Protein AF-A0A965C3G2-F1 (afdb_monomer_lite)

Secondary structure (DSSP, 8-state):
-PPPPPSEEEEEEETTEEEEEEES-HHHHHTT-EE-PEEEE-SSSPEEEEE-SSEEEEEEEE-TTT--EEEEEEESSS-EEB-S-EE-SSEEEEPBSSBEEEEESSTTEEEEE-SSEEEEEESSSPPP---SPTT-S-GGGGGTS--SS------HHHHHHHHHHHHHHHHHS-GGGHHHHHHHHHHHHHHTT-HHHHHHHHHHHHHH-GGGGG-HHHHHHHHHHHHHTT-HHHHGGGG-TTS---HHHHHHHHHHHHHTT-HHHHHHHHHHTHHHHHHS-HHHHHHHHHHHHHHHHHTT-HHHHHHHHHTSTT-GGGHHHHHHHHHHTT-HHHHHHHHHHHHTSS-HHHHHHHHHHHHHHHHHTTSS-HHHHHHHHHHHTT-

pLDDT: mean 88.87, std 9.99, range [39.78, 98.69]

Sequence (383 aa):
MRLAQPATLRPRRNGNTWVLEAFRDAVEANRSLTAIVPEVDQGPPARLVLRTARPGRSVSVLDPETGSPLLVGTLREPGHAVAIARRQPEFQLLPAMLGVAVLPRGDNMQLRALNDRFVLQAARLDSLRLGEDAGREPLAEAATLSRIMELPTASVAALQERLRAANANIAAAGPLGRTVHRRQAAEALLALGMPQEAQAMANTALQEDPQASADMRLLMVQAAAALLSGRQAEARQMENPQIPETDETTLWRGFLAAARGDHAVAGPAIASALPLLISYPRPLARRLAPIAMESLASAGELGAAARLGEADPDNPVLHLARGMVAEADGRVEEALIAYERAKHGRDRLRRARAIRRSVELRLATGRLDTAGAISELQAALFA

Foldseek 3Di:
DDDPAAPDWAWADDPPDTDIHGHNDVLVVQVQAAEQDWDWDVPQQIKTKGFDAAKDFWDWDADPVPRATKTWTAHPGTHYWHQAWDDWPQWIWHGGSGGTIIGGPDPQWDWGDDNGIIIIAGNPSHHDRGDDAQQPPPLVCLVVFDDLEDFAQDDLVVLVVQLVVLVVVLVVDDQQRNLVSLLSNLSSCLLLLNLVVSLVSLVVSVVSHVCSVVSLSSLCSNLLSCLLVLNLVSVCSLVPPSNDDTLHSLQSVLSSCLSSVNLSNNQSSCSNSVSNLLRGHPSNSLSCLLSRLQSNLVNVVLVNSVVSCVSCVPDLSCLLSQLSSCVSVVVLVSNLVSLVSQCPDPDLVSNLSSQLVNLVSCCVVVVADPVRSVVSNVVSVVD

Structure (mmCIF, N/CA/C/O backbone):
data_AF-A0A965C3G2-F1
#
_entry.id   AF-A0A965C3G2-F1
#
loop_
_atom_site.group_PDB
_atom_site.id
_atom_site.type_symbol
_atom_site.label_atom_id
_atom_site.label_alt_id
_atom_site.label_comp_id
_atom_site.label_asym_id
_atom_site.label_entity_id
_atom_site.label_seq_id
_atom_site.pdbx_PDB_ins_code
_atom_site.Cartn_x
_atom_site.Cartn_y
_atom_site.Cartn_z
_atom_site.occupancy
_atom_site.B_iso_or_equiv
_atom_site.auth_seq_id
_atom_site.auth_comp_id
_atom_site.auth_asym_id
_atom_site.auth_atom_id
_atom_site.pdbx_PDB_model_num
ATOM 1 N N . MET A 1 1 ? -20.723 -23.730 -21.633 1.00 39.78 1 MET A N 1
ATOM 2 C CA . MET A 1 1 ? -20.603 -22.335 -21.159 1.00 39.78 1 MET A CA 1
ATOM 3 C C . MET A 1 1 ? -19.856 -22.357 -19.827 1.00 39.78 1 MET A C 1
ATOM 5 O O . MET A 1 1 ? -20.442 -22.744 -18.828 1.00 39.78 1 MET A O 1
ATOM 9 N N . ARG A 1 2 ? -18.541 -22.081 -19.811 1.00 42.28 2 ARG A N 1
ATOM 10 C CA . ARG A 1 2 ? -17.789 -21.949 -18.549 1.00 42.28 2 ARG A CA 1
ATOM 11 C C . ARG A 1 2 ? -18.213 -20.630 -17.907 1.00 42.28 2 ARG A C 1
ATOM 13 O O . ARG A 1 2 ? -18.046 -19.583 -18.525 1.00 42.28 2 ARG A O 1
ATOM 20 N N . LEU A 1 3 ? -18.801 -20.687 -16.715 1.00 47.81 3 LEU A N 1
ATOM 21 C CA . LEU A 1 3 ? -19.012 -19.489 -15.908 1.00 47.81 3 LEU A CA 1
ATOM 22 C C . LEU A 1 3 ? -17.634 -18.891 -15.595 1.00 47.81 3 LEU A C 1
ATOM 24 O O . LEU A 1 3 ? -16.711 -19.628 -15.246 1.00 47.81 3 LEU A O 1
ATOM 28 N N . ALA A 1 4 ? -17.481 -17.580 -15.781 1.00 62.62 4 ALA A N 1
ATOM 29 C CA . ALA A 1 4 ? -16.262 -16.881 -15.386 1.00 62.62 4 ALA A CA 1
ATOM 30 C C . ALA A 1 4 ? -16.026 -17.093 -13.884 1.00 62.62 4 ALA A C 1
ATOM 32 O O . ALA A 1 4 ? -16.981 -17.048 -13.104 1.00 62.62 4 ALA A O 1
ATOM 33 N N . GLN A 1 5 ? -14.775 -17.343 -13.488 1.00 66.75 5 GLN A N 1
ATOM 34 C CA . GLN A 1 5 ? -14.442 -17.487 -12.074 1.00 66.75 5 GLN A CA 1
ATOM 35 C C . GLN A 1 5 ? -14.7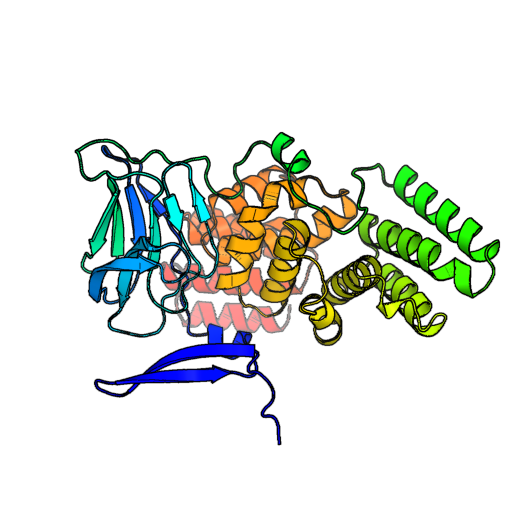72 -16.180 -11.333 1.00 66.75 5 GLN A C 1
ATOM 37 O O . GLN A 1 5 ? -14.498 -15.099 -11.864 1.00 66.75 5 GLN A O 1
ATOM 42 N N . PRO A 1 6 ? -15.398 -16.252 -10.147 1.00 66.38 6 PRO A N 1
ATOM 43 C CA . PRO A 1 6 ? -15.643 -15.063 -9.348 1.00 66.38 6 PRO A CA 1
ATOM 44 C C . PRO A 1 6 ? -14.322 -14.474 -8.850 1.00 66.38 6 PRO A C 1
ATOM 46 O O . PRO A 1 6 ? -13.372 -15.209 -8.595 1.00 66.38 6 PRO A O 1
ATOM 49 N N . ALA A 1 7 ? -14.278 -13.153 -8.683 1.00 67.88 7 ALA A N 1
ATOM 50 C CA . ALA A 1 7 ? -13.118 -12.478 -8.106 1.00 67.88 7 ALA A CA 1
ATOM 51 C C . ALA A 1 7 ? -12.957 -12.820 -6.619 1.00 67.88 7 ALA A C 1
ATOM 53 O O . ALA A 1 7 ? -11.841 -12.891 -6.115 1.00 67.88 7 ALA A O 1
ATOM 54 N N . THR A 1 8 ? -14.068 -13.034 -5.906 1.00 75.81 8 THR A N 1
ATOM 55 C CA . THR A 1 8 ? -14.052 -13.526 -4.525 1.00 75.81 8 THR A CA 1
ATOM 56 C C . THR A 1 8 ? -15.381 -14.184 -4.148 1.00 75.81 8 THR A C 1
ATOM 58 O O . THR A 1 8 ? -16.399 -14.005 -4.820 1.00 75.81 8 THR A O 1
ATOM 61 N N . LEU A 1 9 ? -15.374 -14.955 -3.065 1.00 83.94 9 LEU A N 1
ATOM 62 C CA . LEU A 1 9 ? -16.564 -15.536 -2.450 1.00 83.94 9 LEU A CA 1
ATOM 63 C C . LEU A 1 9 ? -16.802 -14.854 -1.095 1.00 83.94 9 LEU A C 1
ATOM 65 O O . LEU A 1 9 ? -15.850 -14.459 -0.421 1.00 83.94 9 LEU A O 1
ATOM 69 N N . ARG A 1 10 ? -18.054 -14.729 -0.652 1.00 85.50 10 ARG A N 1
ATOM 70 C CA . ARG A 1 10 ? -18.371 -14.224 0.688 1.00 85.50 10 ARG A CA 1
ATOM 71 C C . ARG A 1 10 ? -19.492 -15.008 1.357 1.00 85.50 10 ARG A C 1
ATOM 73 O O . ARG A 1 10 ? -20.512 -15.276 0.728 1.00 85.50 10 ARG A O 1
ATOM 80 N N . PRO A 1 11 ? -19.327 -15.377 2.637 1.00 88.19 11 PRO A N 1
ATOM 81 C CA . PRO A 1 11 ? -20.397 -15.999 3.387 1.00 88.19 11 PRO A CA 1
ATOM 82 C C . PRO A 1 11 ? -21.434 -14.950 3.781 1.00 88.19 11 PRO A C 1
ATOM 84 O O . PRO A 1 11 ? -21.109 -13.916 4.361 1.00 88.19 11 PRO A O 1
ATOM 87 N N . ARG A 1 12 ? -22.699 -15.259 3.514 1.00 88.62 12 ARG A N 1
ATOM 88 C CA . ARG A 1 12 ? -23.870 -14.514 3.966 1.00 88.62 12 ARG A CA 1
ATOM 89 C C . ARG A 1 12 ? -24.763 -15.442 4.773 1.00 88.62 12 ARG A C 1
ATOM 91 O O . ARG A 1 12 ? -24.937 -16.613 4.432 1.00 88.62 12 ARG A O 1
ATOM 98 N N . ARG A 1 13 ? -25.373 -14.911 5.828 1.00 87.06 13 ARG A N 1
ATOM 99 C CA . ARG A 1 13 ? -26.363 -15.649 6.608 1.00 87.06 13 ARG A CA 1
ATOM 100 C C . ARG A 1 13 ? -27.757 -15.486 5.995 1.00 87.06 13 ARG A C 1
ATOM 102 O O . ARG A 1 13 ? -28.181 -14.376 5.678 1.00 87.06 13 ARG A O 1
ATOM 109 N N . ASN A 1 14 ? -28.461 -16.599 5.810 1.00 88.62 14 ASN A N 1
ATOM 110 C CA . ASN A 1 14 ? -29.851 -16.649 5.363 1.00 88.62 14 ASN A CA 1
ATOM 111 C C . ASN A 1 14 ? -30.661 -17.495 6.358 1.00 88.62 14 ASN A C 1
ATOM 113 O O . ASN A 1 14 ? -30.706 -18.726 6.266 1.00 88.62 14 ASN A O 1
ATOM 117 N N . GLY A 1 15 ? -31.219 -16.838 7.379 1.00 87.31 15 GLY A N 1
ATOM 118 C CA . GLY A 1 15 ? -31.837 -17.513 8.522 1.00 87.31 15 GLY A CA 1
ATOM 119 C C . GLY A 1 15 ? -30.831 -18.401 9.268 1.00 87.31 15 GLY A C 1
ATOM 120 O O . GLY A 1 15 ? -29.839 -17.916 9.823 1.00 87.31 15 GLY A O 1
ATOM 121 N N . ASN A 1 16 ? -31.069 -19.715 9.254 1.00 86.12 16 ASN A N 1
ATOM 122 C CA . ASN A 1 16 ? -30.182 -20.718 9.857 1.00 86.12 16 ASN A CA 1
ATOM 123 C C . ASN A 1 16 ? -29.182 -21.347 8.876 1.00 86.12 16 ASN A C 1
ATOM 125 O O . ASN A 1 16 ? -28.449 -22.254 9.259 1.00 86.12 16 ASN A O 1
ATOM 129 N N . THR A 1 17 ? -29.134 -20.873 7.631 1.00 89.88 17 THR A N 1
ATOM 130 C CA . THR A 1 17 ? -28.213 -21.386 6.610 1.00 89.88 17 THR A CA 1
ATOM 131 C C . THR A 1 17 ? -27.125 -20.372 6.282 1.00 89.88 17 THR A C 1
ATOM 133 O O . THR A 1 17 ? -27.341 -19.158 6.351 1.00 89.88 17 THR A O 1
ATOM 136 N N . TRP A 1 18 ? -25.948 -20.881 5.923 1.00 88.62 18 TRP A N 1
ATOM 137 C CA . TRP A 1 18 ? -24.875 -20.095 5.327 1.00 88.62 18 TRP A CA 1
ATOM 138 C C . TRP A 1 18 ? -24.926 -20.255 3.813 1.00 88.62 18 TRP A C 1
ATOM 140 O O . TRP A 1 18 ? -25.031 -21.370 3.307 1.00 88.62 18 TRP A O 1
ATOM 150 N N . VAL A 1 19 ? -24.848 -19.138 3.101 1.00 89.94 19 VAL A N 1
ATOM 151 C CA . VAL A 1 19 ? -24.773 -19.090 1.641 1.00 89.94 19 VAL A CA 1
ATOM 152 C C . VAL A 1 19 ? -23.426 -18.490 1.270 1.00 89.94 19 VAL A C 1
ATOM 154 O O . VAL A 1 19 ? -23.065 -17.438 1.790 1.00 89.94 19 VAL A O 1
ATOM 157 N N . LEU A 1 20 ? -22.681 -19.152 0.386 1.00 88.62 20 LEU A N 1
ATOM 158 C CA . LEU A 1 20 ? -21.492 -18.570 -0.230 1.00 88.62 20 LEU A CA 1
ATOM 159 C C . LEU A 1 20 ? -21.921 -17.822 -1.488 1.00 88.62 20 LEU A C 1
ATOM 161 O O . LEU A 1 20 ? -22.381 -18.423 -2.456 1.00 88.62 20 LEU A O 1
ATOM 165 N N . GLU A 1 21 ? -21.799 -16.506 -1.445 1.00 87.44 21 GLU A N 1
ATOM 166 C CA . GLU A 1 21 ? -22.134 -15.616 -2.543 1.00 87.44 21 GLU A CA 1
ATOM 167 C C . GLU A 1 21 ? -20.879 -15.277 -3.345 1.00 87.44 21 GLU A C 1
ATOM 169 O O . GLU A 1 21 ? -19.809 -15.039 -2.786 1.00 87.44 21 GLU A O 1
ATOM 174 N N . ALA A 1 22 ? -21.003 -15.296 -4.666 1.00 86.00 22 ALA A N 1
ATOM 175 C CA . ALA A 1 22 ? -19.893 -15.103 -5.580 1.00 86.00 22 ALA A CA 1
ATOM 176 C C . ALA A 1 22 ? -19.898 -13.676 -6.128 1.00 86.00 22 ALA A C 1
ATOM 178 O O . ALA A 1 22 ? -20.850 -13.263 -6.787 1.00 86.00 22 ALA A O 1
ATOM 179 N N . PHE A 1 23 ? -18.814 -12.942 -5.893 1.00 79.88 23 PHE A N 1
ATOM 180 C CA . PHE A 1 23 ? -18.669 -11.553 -6.307 1.00 79.88 23 PHE A CA 1
ATOM 181 C C . PHE A 1 23 ? -17.711 -11.436 -7.488 1.00 79.88 23 PHE A C 1
ATOM 183 O O . PHE A 1 23 ? -16.645 -12.056 -7.523 1.00 79.88 23 PHE A O 1
ATOM 190 N N . ARG A 1 24 ? -18.086 -10.607 -8.467 1.00 75.75 24 ARG A N 1
ATOM 191 C CA . ARG A 1 24 ? -17.208 -10.237 -9.588 1.00 75.75 24 ARG A CA 1
ATOM 192 C C . ARG A 1 24 ? -16.242 -9.110 -9.232 1.00 75.75 24 ARG A C 1
ATOM 194 O O . ARG A 1 24 ? -15.203 -9.007 -9.871 1.00 75.75 24 ARG A O 1
ATOM 201 N N . ASP A 1 25 ? -16.583 -8.294 -8.238 1.00 72.69 25 ASP A N 1
ATOM 202 C CA . ASP A 1 25 ? -15.746 -7.214 -7.726 1.00 72.69 25 ASP A CA 1
ATOM 203 C C . ASP A 1 25 ? -15.430 -7.460 -6.244 1.00 72.69 25 ASP A C 1
ATOM 205 O O . ASP A 1 25 ? -16.323 -7.498 -5.395 1.00 72.69 25 ASP A O 1
ATOM 209 N N . ALA A 1 26 ? -14.147 -7.646 -5.935 1.00 69.12 26 ALA A N 1
ATOM 210 C CA . ALA A 1 26 ? -13.685 -7.859 -4.568 1.00 69.12 26 ALA A CA 1
ATOM 211 C C . ALA A 1 26 ? -13.887 -6.621 -3.678 1.00 69.12 26 ALA A C 1
ATOM 213 O O . ALA A 1 26 ? -14.067 -6.765 -2.474 1.00 69.12 26 ALA A O 1
ATOM 214 N N . VAL A 1 27 ? -13.913 -5.415 -4.248 1.00 68.19 27 VAL A N 1
ATOM 215 C CA . VAL A 1 27 ? -14.131 -4.174 -3.490 1.00 68.19 27 VAL A CA 1
ATOM 216 C C . VAL A 1 27 ? -15.541 -4.114 -2.946 1.00 68.19 27 VAL A C 1
ATOM 218 O O . VAL A 1 27 ? -15.755 -3.828 -1.771 1.00 68.19 27 VAL A O 1
ATOM 221 N N . GLU A 1 28 ? -16.511 -4.394 -3.811 1.00 71.94 28 GLU A N 1
ATOM 222 C CA . GLU A 1 28 ? -17.916 -4.450 -3.433 1.00 71.94 28 GLU A CA 1
ATOM 223 C C . GLU A 1 28 ? -18.138 -5.528 -2.370 1.00 71.94 28 GLU A C 1
ATOM 225 O O . GLU A 1 28 ? -18.748 -5.258 -1.337 1.00 71.94 28 GLU A O 1
ATOM 230 N N . ALA A 1 29 ? -17.535 -6.701 -2.574 1.00 71.75 29 ALA A N 1
ATOM 231 C CA . ALA A 1 29 ? -17.573 -7.809 -1.627 1.00 71.75 29 ALA A CA 1
ATOM 232 C C . ALA A 1 29 ? -16.975 -7.464 -0.251 1.00 71.75 29 ALA A C 1
ATOM 234 O O . ALA A 1 29 ? -17.408 -8.008 0.766 1.00 71.75 29 ALA A O 1
ATOM 235 N N . ASN A 1 30 ? -15.973 -6.580 -0.214 1.00 72.00 30 ASN A N 1
ATOM 236 C CA . ASN A 1 30 ? -15.224 -6.253 0.999 1.00 72.00 30 ASN A CA 1
ATOM 237 C C . ASN A 1 30 ? -15.711 -4.974 1.683 1.00 72.00 30 ASN A C 1
ATOM 239 O O . ASN A 1 30 ? -15.344 -4.721 2.826 1.00 72.00 30 ASN A O 1
ATOM 243 N N . ARG A 1 31 ? -16.591 -4.198 1.040 1.00 70.44 31 ARG A N 1
ATOM 244 C CA . ARG A 1 31 ? -17.101 -2.923 1.567 1.00 70.44 31 ARG A CA 1
ATOM 245 C C . ARG A 1 31 ? -17.808 -3.069 2.920 1.00 70.44 31 ARG A C 1
ATOM 247 O O . ARG A 1 31 ? -17.770 -2.145 3.724 1.00 70.44 31 ARG A O 1
ATOM 254 N N . SER A 1 32 ? -18.449 -4.210 3.170 1.00 69.38 32 SER A N 1
ATOM 255 C CA . SER A 1 32 ? -19.127 -4.521 4.437 1.00 69.38 32 SER A CA 1
ATOM 256 C C . SER A 1 32 ? -18.298 -5.397 5.378 1.00 69.38 32 SER A C 1
ATOM 258 O O . SER A 1 32 ? -18.839 -5.911 6.357 1.00 69.38 32 SER A O 1
ATOM 260 N N . LEU A 1 33 ? -17.022 -5.634 5.065 1.00 78.12 33 LEU A N 1
ATOM 261 C CA . LEU A 1 33 ? -16.144 -6.426 5.912 1.00 78.12 33 LEU A CA 1
ATOM 262 C C . LEU A 1 33 ? -15.350 -5.538 6.853 1.00 78.12 33 LEU A C 1
ATOM 264 O O . LEU A 1 33 ? -14.756 -4.534 6.473 1.00 78.12 33 LEU A O 1
ATOM 268 N N . THR A 1 34 ? -15.273 -5.990 8.086 1.00 82.88 34 THR A N 1
ATOM 269 C CA . THR A 1 34 ? -14.386 -5.478 9.107 1.00 82.88 34 THR A CA 1
ATOM 270 C C . THR A 1 34 ? -13.246 -6.479 9.269 1.00 82.88 34 THR A C 1
ATOM 272 O O . THR A 1 34 ? -13.464 -7.660 9.558 1.00 82.88 34 THR A O 1
ATOM 275 N N . ALA A 1 35 ? -12.015 -6.021 9.047 1.00 83.25 35 ALA A N 1
ATOM 276 C CA . ALA A 1 35 ? -10.838 -6.852 9.253 1.00 83.25 35 ALA A CA 1
ATOM 277 C C . ALA A 1 35 ? -10.709 -7.225 10.735 1.00 83.25 35 ALA A C 1
ATOM 279 O O . ALA A 1 35 ? -10.805 -6.369 11.613 1.00 83.25 35 ALA A O 1
ATOM 280 N N . ILE A 1 36 ? -10.463 -8.503 11.008 1.00 86.88 36 ILE A N 1
ATOM 281 C CA . ILE A 1 36 ? -10.005 -8.961 12.316 1.00 86.88 36 ILE A CA 1
ATOM 282 C C . ILE A 1 36 ? -8.500 -8.732 12.349 1.00 86.88 36 ILE A C 1
ATOM 284 O O . ILE A 1 36 ? -7.723 -9.511 11.792 1.00 86.88 36 ILE A O 1
ATOM 288 N N . VAL A 1 37 ? -8.108 -7.640 12.990 1.00 81.50 37 VAL A N 1
ATOM 289 C CA . VAL A 1 37 ? -6.708 -7.274 13.182 1.00 81.50 37 VAL A CA 1
ATOM 290 C C . VAL A 1 37 ? -6.247 -7.880 14.506 1.00 81.50 37 VAL A C 1
ATOM 292 O O . VAL A 1 37 ? -6.915 -7.692 15.525 1.00 81.50 37 VAL A O 1
ATOM 295 N N . PRO A 1 38 ? -5.154 -8.654 14.519 1.00 84.19 38 PRO A N 1
ATOM 296 C CA . PRO A 1 38 ? -4.617 -9.183 15.757 1.00 84.19 38 PRO A CA 1
ATOM 297 C C . PRO A 1 38 ? -3.937 -8.080 16.563 1.00 84.19 38 PRO A C 1
ATOM 299 O O . PRO A 1 38 ? -2.953 -7.489 16.122 1.00 84.19 38 PRO A O 1
ATOM 302 N N . GLU A 1 39 ? -4.450 -7.859 17.765 1.00 82.50 39 GLU A N 1
ATOM 303 C CA . GLU A 1 39 ? -3.893 -6.969 18.776 1.00 82.50 39 GLU A CA 1
ATOM 304 C C . GLU A 1 39 ? -3.070 -7.786 19.773 1.00 82.50 39 GLU A C 1
ATOM 306 O O . GLU A 1 39 ? -3.506 -8.840 20.245 1.00 82.50 39 GLU A O 1
ATOM 311 N N . VAL A 1 40 ? -1.885 -7.298 20.124 1.00 81.00 40 VAL A N 1
ATOM 312 C CA . VAL A 1 40 ? -1.067 -7.912 21.169 1.00 81.00 40 VAL A CA 1
ATOM 313 C C . VAL A 1 40 ? -1.443 -7.315 22.519 1.00 81.00 40 VAL A C 1
ATOM 315 O O . VAL A 1 40 ? -1.334 -6.109 22.727 1.00 81.00 40 VAL A O 1
ATOM 318 N N . ASP A 1 41 ? -1.843 -8.167 23.457 1.00 81.44 41 ASP A N 1
ATOM 319 C CA . ASP A 1 41 ? -2.008 -7.803 24.860 1.00 81.44 41 ASP A CA 1
ATOM 320 C C . ASP A 1 41 ? -0.815 -8.346 25.652 1.00 81.44 41 ASP A C 1
ATOM 322 O O . ASP A 1 41 ? -0.645 -9.558 25.799 1.00 81.44 41 ASP A O 1
ATOM 326 N N . GLN A 1 42 ? 0.018 -7.415 26.119 1.00 72.88 42 GLN A N 1
ATOM 327 C CA . GLN A 1 42 ? 1.295 -7.664 26.793 1.00 72.88 42 GLN A CA 1
ATOM 328 C C . GLN A 1 42 ? 1.145 -8.016 28.286 1.00 72.88 42 GLN A C 1
ATOM 330 O O . GLN A 1 42 ? 2.152 -8.186 28.975 1.00 72.88 42 GLN A O 1
ATOM 335 N N . GLY A 1 43 ? -0.080 -8.079 28.828 1.00 69.00 43 GLY A N 1
ATOM 336 C CA . GLY A 1 43 ? -0.296 -8.460 30.228 1.00 69.00 43 GLY A CA 1
ATOM 337 C C . GLY A 1 43 ? 0.231 -9.871 30.531 1.00 69.00 43 GLY A C 1
ATOM 338 O O . GLY A 1 43 ? 0.409 -10.651 29.608 1.00 69.00 43 GLY A O 1
ATOM 339 N N . PRO A 1 44 ? 0.481 -10.253 31.794 1.00 71.12 44 PRO A N 1
ATOM 340 C CA . PRO A 1 44 ? 0.900 -11.615 32.117 1.00 71.12 44 PRO A CA 1
ATOM 341 C C . PRO A 1 44 ? -0.318 -12.564 32.190 1.00 71.12 44 PRO A C 1
ATOM 343 O O . PRO A 1 44 ? -1.184 -12.355 33.048 1.00 71.12 44 PRO A O 1
ATOM 346 N N . PRO A 1 45 ? -0.421 -13.627 31.363 1.00 75.62 45 PRO A N 1
ATOM 347 C CA . PRO A 1 45 ? 0.438 -14.000 30.229 1.00 75.62 45 PRO A CA 1
ATOM 348 C C . PRO A 1 45 ? 0.072 -13.271 28.926 1.00 75.62 45 PRO A C 1
ATOM 350 O O . PRO A 1 45 ? -1.113 -12.989 28.696 1.00 75.62 45 PRO A O 1
ATOM 353 N N . ALA A 1 46 ? 1.071 -13.013 28.064 1.00 81.38 46 ALA A N 1
ATOM 354 C CA . ALA A 1 46 ? 0.830 -12.310 26.808 1.00 81.38 46 ALA A CA 1
ATOM 355 C C . ALA A 1 46 ? -0.111 -13.128 25.927 1.00 81.38 46 ALA A C 1
ATOM 357 O O . ALA A 1 46 ? -0.054 -14.364 25.894 1.00 81.38 46 ALA A O 1
ATOM 358 N N . ARG A 1 47 ? -0.995 -12.431 25.221 1.00 87.19 47 ARG A N 1
ATOM 359 C CA . ARG A 1 47 ? -2.071 -13.040 24.439 1.00 87.19 47 ARG A CA 1
ATOM 360 C C . ARG A 1 47 ? -2.345 -12.241 23.178 1.00 87.19 47 ARG A C 1
ATOM 362 O O . ARG A 1 47 ? -2.179 -11.025 23.148 1.00 87.19 47 ARG A O 1
ATOM 369 N N . LEU A 1 48 ? -2.812 -12.933 22.146 1.00 89.19 48 LEU A N 1
ATOM 370 C CA . LEU A 1 48 ? -3.303 -12.297 20.932 1.00 89.19 48 LEU A CA 1
ATOM 371 C C . LEU A 1 48 ? -4.813 -12.114 21.044 1.00 89.19 48 LEU A C 1
ATOM 373 O O . LEU A 1 48 ? -5.558 -13.081 21.233 1.00 89.19 48 LEU A O 1
ATOM 377 N N . VAL A 1 49 ? -5.267 -10.878 20.909 1.00 90.81 49 VAL A N 1
ATOM 378 C CA . VAL A 1 49 ? -6.676 -10.509 20.916 1.00 90.81 49 VAL A CA 1
ATOM 379 C C . VAL A 1 49 ? -7.137 -10.275 19.483 1.00 90.81 49 VAL A C 1
ATOM 381 O O . VAL A 1 49 ? -6.561 -9.493 18.739 1.00 90.81 49 VAL A O 1
ATOM 384 N N . LEU A 1 50 ? -8.200 -10.967 19.091 1.00 92.44 50 LEU A N 1
ATOM 385 C CA . LEU A 1 50 ? -8.796 -10.912 17.760 1.00 92.44 50 LEU A CA 1
ATOM 386 C C . LEU A 1 50 ? -10.237 -10.420 17.913 1.00 92.44 50 LEU A C 1
ATOM 388 O O . LEU A 1 50 ? -11.148 -11.215 18.172 1.00 92.44 50 LEU A O 1
ATOM 392 N N . ARG A 1 51 ? -10.441 -9.102 17.839 1.00 90.88 51 ARG A N 1
ATOM 393 C CA . ARG A 1 51 ? -11.761 -8.485 18.055 1.00 90.88 51 ARG A CA 1
ATOM 394 C C . ARG A 1 51 ? -12.713 -8.795 16.913 1.00 90.88 51 ARG A C 1
ATOM 396 O O . ARG A 1 51 ? -12.330 -8.798 15.746 1.00 90.88 51 ARG A O 1
ATOM 403 N N . THR A 1 52 ? -13.965 -9.074 17.256 1.00 91.94 52 THR A N 1
ATOM 404 C CA . THR A 1 52 ? -14.982 -9.449 16.273 1.00 91.94 52 THR A CA 1
ATOM 405 C C . THR A 1 52 ? -16.391 -9.339 16.856 1.00 91.94 52 THR A C 1
ATOM 407 O O . THR A 1 52 ? -16.589 -9.433 18.066 1.00 91.94 52 THR A O 1
ATOM 410 N N . ALA A 1 53 ? -17.404 -9.173 16.007 1.00 87.50 53 ALA A N 1
ATOM 411 C CA . ALA A 1 53 ? -18.797 -9.149 16.445 1.00 87.50 53 ALA A CA 1
ATOM 412 C C . ALA A 1 53 ? -19.404 -10.554 16.502 1.00 87.50 53 ALA A C 1
ATOM 414 O O . ALA A 1 53 ? -19.347 -11.323 15.543 1.00 87.50 53 ALA A O 1
ATOM 415 N N . ARG A 1 54 ? -20.070 -10.842 17.625 1.00 89.44 54 ARG A N 1
ATOM 416 C CA . ARG A 1 54 ? -20.800 -12.091 17.896 1.00 89.44 54 ARG A CA 1
ATOM 417 C C . ARG A 1 54 ? -19.987 -13.370 17.604 1.00 89.44 54 ARG A C 1
ATOM 419 O O . ARG A 1 54 ? -20.412 -14.187 16.772 1.00 89.44 54 ARG A O 1
ATOM 426 N N . PRO A 1 55 ? -18.866 -13.595 18.317 1.00 93.12 55 PRO A N 1
ATOM 427 C CA . PRO A 1 55 ? -18.201 -14.891 18.354 1.00 93.12 55 PRO A CA 1
ATOM 428 C C . PRO A 1 55 ? -19.176 -16.055 18.583 1.00 93.12 55 PRO A C 1
ATOM 430 O O . 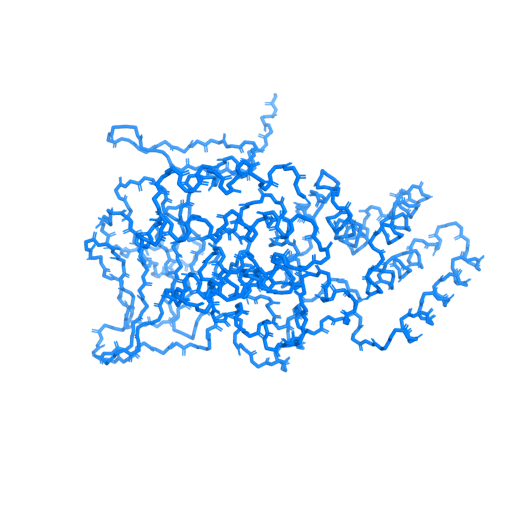PRO A 1 55 ? -20.125 -16.003 19.373 1.00 93.12 55 PRO A O 1
ATOM 433 N N . GLY A 1 56 ? -18.946 -17.126 17.838 1.00 92.00 56 GLY A N 1
ATOM 434 C CA . GLY A 1 56 ? -19.571 -18.427 17.997 1.00 92.00 56 GLY A CA 1
ATOM 435 C C . GLY A 1 56 ? -18.767 -19.287 18.965 1.00 92.00 56 GLY A C 1
ATOM 436 O O . GLY A 1 56 ? -18.651 -18.976 20.147 1.00 92.00 56 GLY A O 1
ATOM 437 N N . ARG A 1 57 ? -18.246 -20.407 18.466 1.00 93.62 57 ARG A N 1
ATOM 438 C CA . ARG A 1 57 ? -17.398 -21.338 19.221 1.00 93.62 57 ARG A CA 1
ATOM 439 C C . ARG A 1 57 ? -15.968 -21.307 18.698 1.00 93.62 57 ARG A C 1
ATOM 441 O O . ARG A 1 57 ? -15.752 -21.093 17.505 1.00 93.62 57 ARG A O 1
ATOM 448 N N . SER A 1 58 ? -15.028 -21.575 19.596 1.00 95.12 58 SER A N 1
ATOM 449 C CA . SER A 1 58 ? -13.684 -22.010 19.229 1.00 95.12 58 SER A CA 1
ATOM 450 C C . SER A 1 58 ? -13.672 -23.535 19.167 1.00 95.12 58 SER A C 1
ATOM 452 O O . SER A 1 58 ? -14.152 -24.184 20.100 1.00 95.12 58 SER A O 1
ATOM 454 N N . VAL A 1 59 ? -13.191 -24.096 18.064 1.00 94.94 59 VAL A N 1
ATOM 455 C CA . VAL A 1 59 ? -13.115 -25.541 17.831 1.00 94.94 59 VAL A CA 1
ATOM 456 C C . VAL A 1 59 ? -11.749 -25.902 17.262 1.00 94.94 59 VAL A C 1
ATOM 458 O O . VAL A 1 59 ? -11.141 -25.104 16.555 1.00 94.94 59 VAL A O 1
ATOM 461 N N . SER A 1 60 ? -11.271 -27.105 17.570 1.00 93.75 60 SER A N 1
ATOM 462 C CA . SER A 1 60 ? -10.109 -27.690 16.903 1.00 93.75 60 SER A CA 1
ATOM 463 C C . SER A 1 60 ? -10.609 -28.626 15.808 1.00 93.75 60 SER A C 1
ATOM 465 O O . SER A 1 60 ? -11.457 -29.481 16.073 1.00 93.75 60 SER A O 1
ATOM 467 N N . VAL A 1 61 ? -10.128 -28.435 14.586 1.00 94.25 61 VAL A N 1
ATOM 468 C CA . VAL A 1 61 ? -10.400 -29.298 13.428 1.00 94.25 61 VAL A CA 1
ATOM 469 C C . VAL A 1 61 ? -9.075 -29.785 12.852 1.00 94.25 61 VAL A C 1
ATOM 471 O O . VAL A 1 61 ? -8.030 -29.248 13.193 1.00 94.25 61 VAL A O 1
ATOM 474 N N . LEU A 1 62 ? -9.092 -30.803 11.998 1.00 93.69 62 LEU A N 1
ATOM 475 C CA . LEU A 1 62 ? -7.888 -31.217 11.277 1.00 93.69 62 LEU A CA 1
ATOM 476 C C . LEU A 1 62 ? -7.781 -30.421 9.977 1.00 93.69 62 LEU A C 1
ATOM 478 O O . LEU A 1 62 ? -8.767 -30.299 9.248 1.00 93.69 62 LEU A O 1
ATOM 482 N N . ASP A 1 63 ? -6.597 -29.885 9.703 1.00 87.88 63 ASP A N 1
ATOM 483 C CA . ASP A 1 63 ? -6.267 -29.293 8.413 1.00 87.88 63 ASP A CA 1
ATOM 484 C C . ASP A 1 63 ? -6.318 -30.388 7.329 1.00 87.88 63 ASP A C 1
ATOM 486 O O . ASP A 1 63 ? -5.597 -31.382 7.446 1.00 87.88 63 ASP A O 1
ATOM 490 N N . PRO A 1 64 ? -7.163 -30.256 6.290 1.00 86.31 64 PRO A N 1
ATOM 491 C CA . PRO A 1 64 ? -7.285 -31.269 5.246 1.00 86.31 64 PRO A CA 1
ATOM 492 C C . PRO A 1 64 ? -6.012 -31.453 4.410 1.00 86.31 64 PRO A C 1
ATOM 494 O O . PRO A 1 64 ? -5.849 -32.517 3.816 1.00 86.31 64 PRO A O 1
ATOM 497 N N . GLU A 1 65 ? -5.126 -30.456 4.343 1.00 83.19 65 GLU A N 1
ATOM 498 C CA . GLU A 1 65 ? -3.898 -30.544 3.546 1.00 83.19 65 GLU A CA 1
ATOM 499 C C . GLU A 1 65 ? -2.766 -31.233 4.311 1.00 83.19 65 GLU A C 1
ATOM 501 O O . GLU A 1 65 ? -2.016 -32.023 3.738 1.00 83.19 65 GLU A O 1
ATOM 506 N N . THR A 1 66 ? -2.645 -30.955 5.612 1.00 86.50 66 THR A N 1
ATOM 507 C CA . THR A 1 66 ? -1.502 -31.410 6.421 1.00 86.50 66 THR A CA 1
ATOM 508 C C . THR A 1 66 ? -1.855 -32.459 7.473 1.00 86.50 66 THR A C 1
ATOM 510 O O . THR A 1 66 ? -0.960 -33.102 8.017 1.00 86.50 66 THR A O 1
ATOM 513 N N . GLY A 1 67 ? -3.136 -32.621 7.810 1.00 87.31 67 GLY A N 1
ATOM 514 C CA . GLY A 1 67 ? -3.597 -33.443 8.931 1.00 87.31 67 GLY A CA 1
ATOM 515 C C . GLY A 1 67 ? -3.277 -32.861 10.315 1.00 87.31 67 GLY A C 1
ATOM 516 O O . GLY A 1 67 ? -3.547 -33.514 11.321 1.00 87.31 67 GLY A O 1
ATOM 517 N N . SER A 1 68 ? -2.710 -31.653 10.388 1.00 88.31 68 SER A N 1
ATOM 518 C CA . SER A 1 68 ? -2.340 -30.999 11.650 1.00 88.31 68 SER A CA 1
ATOM 519 C C . SER A 1 68 ? -3.557 -30.355 12.329 1.00 88.31 68 SER A C 1
ATOM 521 O O . SER A 1 68 ? -4.523 -30.002 11.647 1.00 88.31 68 SER A O 1
ATOM 523 N N . PRO A 1 69 ? -3.554 -30.171 13.664 1.00 91.06 69 PRO A N 1
ATOM 524 C CA . PRO A 1 69 ? -4.639 -29.472 14.343 1.00 91.06 69 PRO A CA 1
ATOM 525 C C . PRO A 1 69 ? -4.712 -28.013 13.880 1.00 91.06 69 PRO A C 1
ATOM 527 O O . PRO A 1 69 ? -3.708 -27.312 13.856 1.00 91.06 69 PRO A O 1
ATOM 530 N N . LEU A 1 70 ? -5.914 -27.546 13.561 1.00 94.19 70 LEU A N 1
ATOM 531 C CA . LEU A 1 70 ? -6.244 -26.181 13.175 1.00 94.19 70 LEU A CA 1
ATOM 532 C C . LEU A 1 70 ? -7.255 -25.618 14.178 1.00 94.19 70 LEU A C 1
ATOM 534 O O . LEU A 1 70 ? -8.348 -26.158 14.360 1.00 94.19 70 LEU A O 1
ATOM 538 N N . LEU A 1 71 ? -6.906 -24.509 14.824 1.00 95.56 71 LEU A N 1
ATOM 539 C CA . LEU A 1 71 ? -7.788 -23.817 15.759 1.00 95.56 71 LEU A CA 1
ATOM 540 C C . LEU A 1 71 ? -8.675 -22.836 14.988 1.00 95.56 71 LEU A C 1
ATOM 542 O O . LEU A 1 71 ? -8.180 -21.899 14.362 1.00 95.56 71 LEU A O 1
ATOM 546 N N . VAL A 1 72 ? -9.990 -23.028 15.052 1.00 96.50 72 VAL A N 1
ATOM 547 C CA . VAL A 1 72 ? -10.971 -22.247 14.292 1.00 96.50 72 VAL A CA 1
ATOM 548 C C . VAL A 1 72 ? -11.923 -21.515 15.231 1.00 96.50 72 VAL A C 1
ATOM 550 O O . VAL A 1 72 ? -12.651 -22.122 16.017 1.00 96.50 72 VAL A O 1
ATOM 553 N N . GLY A 1 73 ? -11.948 -20.189 15.120 1.00 96.31 73 GLY A N 1
ATOM 554 C CA . GLY A 1 73 ? -12.922 -19.308 15.754 1.00 96.31 73 GLY A CA 1
ATOM 555 C C . GLY A 1 73 ? -14.072 -19.010 14.796 1.00 96.31 73 GLY A C 1
ATOM 556 O O . GLY A 1 73 ? -13.901 -18.296 13.812 1.00 96.31 73 GLY A O 1
ATOM 557 N N . THR A 1 74 ? -15.256 -19.545 15.085 1.00 94.50 74 THR A N 1
ATOM 558 C CA . THR A 1 74 ? -16.453 -19.392 14.235 1.00 94.50 74 THR A CA 1
ATOM 559 C C . THR A 1 74 ? -17.259 -18.154 14.604 1.00 94.50 74 THR A C 1
ATOM 561 O O . THR A 1 74 ? -17.342 -17.809 15.777 1.00 94.50 74 THR A O 1
ATOM 564 N N . LEU A 1 75 ? -17.922 -17.508 13.645 1.00 93.75 75 LEU A N 1
ATOM 565 C CA . LEU A 1 75 ? -18.795 -16.356 13.906 1.00 93.75 75 LEU A CA 1
ATOM 566 C C . LEU A 1 75 ? -20.266 -16.700 13.730 1.00 93.75 75 LEU A C 1
ATOM 568 O O . LEU A 1 75 ? -20.625 -17.600 12.970 1.00 93.75 75 LEU A O 1
ATOM 572 N N . ARG A 1 76 ? -21.131 -15.964 14.433 1.00 90.19 76 ARG A N 1
ATOM 573 C CA . ARG A 1 76 ? -22.583 -16.072 14.249 1.00 90.19 76 ARG A CA 1
ATOM 574 C C . ARG A 1 76 ? -23.084 -15.172 13.128 1.00 90.19 76 ARG A C 1
ATOM 576 O O . ARG A 1 76 ? -24.065 -15.525 12.494 1.00 90.19 76 ARG A O 1
ATOM 583 N N . GLU A 1 77 ? -22.430 -14.056 12.857 1.00 88.75 77 GLU A N 1
ATOM 584 C CA . GLU A 1 77 ? -22.823 -13.155 11.772 1.00 88.75 77 GLU A CA 1
ATOM 585 C C . GLU A 1 77 ? -21.699 -13.042 10.744 1.00 88.75 77 GLU A C 1
ATOM 587 O O . GLU A 1 77 ? -20.526 -13.176 11.111 1.00 88.75 77 GLU A O 1
ATOM 592 N N . PRO A 1 78 ? -22.030 -12.810 9.463 1.00 87.38 78 PRO A N 1
ATOM 593 C CA . PRO A 1 78 ? -21.037 -12.406 8.481 1.00 87.38 78 PRO A CA 1
ATOM 594 C C . PRO A 1 78 ? -20.458 -11.034 8.841 1.00 87.38 78 PRO A C 1
ATOM 596 O O . PRO A 1 78 ? -21.025 -10.292 9.641 1.00 87.38 78 PRO A O 1
ATOM 599 N N . GLY A 1 79 ? -19.339 -10.680 8.213 1.00 84.88 79 GLY A N 1
ATOM 600 C CA . GLY A 1 79 ? -18.795 -9.323 8.287 1.00 84.88 79 GLY A CA 1
ATOM 601 C C . GLY A 1 79 ? -17.398 -9.229 8.883 1.00 84.88 79 GLY A C 1
ATOM 602 O O . GLY A 1 79 ? -16.703 -8.284 8.561 1.00 84.88 79 GLY A O 1
ATOM 603 N N . HIS A 1 80 ? -16.934 -10.198 9.675 1.00 90.19 80 HIS A N 1
ATOM 604 C CA . HIS A 1 80 ? -15.562 -10.180 10.196 1.00 90.19 80 HIS A CA 1
ATOM 605 C C . HIS A 1 80 ? -14.703 -11.291 9.594 1.00 90.19 80 HIS A C 1
ATOM 607 O O . HIS A 1 80 ? -15.100 -12.459 9.594 1.00 90.19 80 HIS A O 1
ATOM 613 N N . ALA A 1 81 ? -13.519 -10.923 9.107 1.00 88.31 81 ALA A N 1
ATOM 614 C CA . ALA A 1 81 ? -12.617 -11.811 8.381 1.00 88.31 81 ALA A CA 1
ATOM 615 C C . ALA A 1 81 ? -11.150 -11.514 8.712 1.00 88.31 81 ALA A C 1
ATOM 617 O O . ALA A 1 81 ? -10.782 -10.361 8.933 1.00 88.31 81 ALA A O 1
ATOM 618 N N . VAL A 1 82 ? -10.300 -12.539 8.678 1.00 87.25 82 VAL A N 1
ATOM 619 C CA . VAL A 1 82 ? -8.844 -12.360 8.673 1.00 87.25 82 VAL A CA 1
ATOM 620 C C . VAL A 1 82 ? -8.401 -12.276 7.217 1.00 87.25 82 VAL A C 1
ATOM 622 O O . VAL A 1 82 ? -8.519 -13.245 6.475 1.00 87.25 82 VAL A O 1
ATOM 625 N N . ALA A 1 83 ? -7.914 -11.122 6.775 1.00 78.44 83 ALA A N 1
ATOM 626 C CA . ALA A 1 83 ? -7.594 -10.932 5.362 1.00 78.44 83 ALA A CA 1
ATOM 627 C C . ALA A 1 83 ? -6.275 -11.599 4.946 1.00 78.44 83 ALA A C 1
ATOM 629 O O . ALA A 1 83 ? -6.149 -12.060 3.815 1.00 78.44 83 ALA A O 1
ATOM 630 N N . ILE A 1 84 ? -5.283 -11.624 5.840 1.00 71.81 84 ILE A N 1
ATOM 631 C CA . ILE A 1 84 ? -3.890 -11.921 5.491 1.00 71.81 84 ILE A CA 1
ATOM 632 C C . ILE A 1 84 ? -3.263 -12.825 6.531 1.00 71.81 84 ILE A C 1
ATOM 634 O O . ILE A 1 84 ? -3.533 -12.720 7.728 1.00 71.81 84 ILE A O 1
ATOM 638 N N . ALA A 1 85 ? -2.408 -13.716 6.039 1.00 78.31 85 ALA A N 1
ATOM 639 C CA . ALA A 1 85 ? -1.672 -14.635 6.874 1.00 78.31 85 ALA A CA 1
ATOM 640 C C . ALA A 1 85 ? -0.673 -13.868 7.749 1.00 78.31 85 ALA A C 1
ATOM 642 O O . ALA A 1 85 ? 0.078 -13.033 7.249 1.00 78.31 85 ALA A O 1
ATOM 643 N N . ARG A 1 86 ? -0.587 -14.203 9.036 1.00 76.75 86 ARG A N 1
ATOM 644 C CA . ARG A 1 86 ? 0.513 -13.754 9.898 1.00 76.75 86 ARG A CA 1
ATOM 645 C C . ARG A 1 86 ? 1.278 -14.949 10.418 1.00 76.75 86 ARG A C 1
ATOM 647 O O . ARG A 1 86 ? 0.715 -15.791 11.111 1.00 76.75 86 ARG A O 1
ATOM 654 N N . ARG A 1 87 ? 2.568 -15.011 10.099 1.00 79.75 87 ARG A N 1
ATOM 655 C CA . ARG A 1 87 ? 3.482 -16.005 10.664 1.00 79.75 87 ARG A CA 1
ATOM 656 C C . ARG A 1 87 ? 4.062 -15.470 11.967 1.00 79.75 87 ARG A C 1
ATOM 658 O O . ARG A 1 87 ? 4.491 -14.326 12.025 1.00 79.75 87 ARG A O 1
ATOM 665 N N . GLN A 1 88 ? 4.036 -16.303 12.995 1.00 80.56 88 GLN A N 1
ATOM 666 C CA . GLN A 1 88 ? 4.566 -16.041 14.327 1.00 80.56 88 GLN A CA 1
ATOM 667 C C . GLN A 1 88 ? 5.417 -17.248 14.763 1.00 80.56 88 GLN A C 1
ATOM 669 O O . GLN A 1 88 ? 5.279 -18.330 14.179 1.00 80.56 88 GLN A O 1
ATOM 674 N N . PRO A 1 89 ? 6.301 -17.106 15.767 1.00 78.12 89 PRO A N 1
ATOM 675 C CA . PRO A 1 89 ? 7.155 -18.208 16.212 1.00 78.12 89 PRO A CA 1
ATOM 676 C C . PRO A 1 89 ? 6.363 -19.462 16.615 1.00 78.12 89 PRO A C 1
ATOM 678 O O . PRO A 1 89 ? 6.729 -20.572 16.237 1.00 78.12 89 PRO A O 1
ATOM 681 N N . GLU A 1 90 ? 5.244 -19.285 17.324 1.00 83.50 90 GLU A N 1
ATOM 682 C CA . GLU A 1 90 ? 4.449 -20.391 17.882 1.00 83.50 90 GLU A CA 1
ATOM 683 C C . GLU A 1 90 ? 3.178 -20.723 17.083 1.00 83.50 90 GLU A C 1
ATOM 685 O O . GLU A 1 90 ? 2.517 -21.724 17.362 1.00 83.50 90 GLU A O 1
ATOM 690 N N . PHE A 1 91 ? 2.815 -19.925 16.074 1.00 88.38 91 PHE A N 1
ATOM 691 C CA . PHE A 1 91 ? 1.617 -20.163 15.265 1.00 88.38 91 PHE A CA 1
ATOM 692 C C . PHE A 1 91 ? 1.655 -19.442 13.918 1.00 88.38 91 PHE A C 1
ATOM 694 O O . PHE A 1 91 ? 2.490 -18.586 13.648 1.00 88.38 91 PHE A O 1
ATOM 701 N N . GLN A 1 92 ? 0.700 -19.759 13.060 1.00 87.50 92 GLN A N 1
ATOM 702 C CA . GLN A 1 92 ? 0.402 -19.004 11.861 1.00 87.50 92 GLN A CA 1
ATOM 703 C C . GLN A 1 92 ? -1.092 -18.690 11.838 1.00 87.50 92 GLN A C 1
ATOM 705 O O . GLN A 1 92 ? -1.928 -19.586 11.798 1.00 87.50 92 GLN A O 1
ATOM 710 N N . LEU A 1 93 ? -1.434 -17.407 11.887 1.00 90.56 93 LEU A N 1
ATOM 711 C CA . LEU A 1 93 ? -2.787 -16.944 11.617 1.00 90.56 93 LEU A CA 1
ATOM 712 C C . LEU A 1 93 ? -3.007 -17.031 10.104 1.00 90.56 93 LEU A C 1
ATOM 714 O O . LEU A 1 93 ? -2.178 -16.539 9.339 1.00 90.56 93 LEU A O 1
ATOM 718 N N . LEU A 1 94 ? -4.086 -17.673 9.676 1.00 89.75 94 LEU A N 1
ATOM 719 C CA . LEU A 1 94 ? -4.397 -17.894 8.268 1.00 89.75 94 LEU A CA 1
ATOM 720 C C . LEU A 1 94 ? -5.432 -16.878 7.765 1.00 89.75 94 LEU A C 1
ATOM 722 O O . LEU A 1 94 ? -6.289 -16.450 8.545 1.00 89.75 94 LEU A O 1
ATOM 726 N N . PRO A 1 95 ? -5.409 -16.530 6.465 1.00 86.69 95 PRO A N 1
ATOM 727 C CA . PRO A 1 95 ? -6.516 -15.831 5.835 1.00 86.69 95 PRO A CA 1
ATOM 728 C C . PRO A 1 95 ? -7.800 -16.646 6.009 1.00 86.69 95 PRO A C 1
ATOM 730 O O . PRO A 1 95 ? -7.838 -17.843 5.728 1.00 86.69 95 PRO A O 1
ATOM 733 N N . ALA A 1 96 ? -8.862 -15.995 6.465 1.00 89.38 96 ALA A N 1
ATOM 734 C CA . ALA A 1 96 ? -10.161 -16.598 6.691 1.00 89.38 96 ALA A CA 1
ATOM 735 C C . ALA A 1 96 ? -11.252 -15.651 6.197 1.00 89.38 96 ALA A C 1
ATOM 737 O O . ALA A 1 96 ? -11.347 -14.502 6.624 1.00 89.38 96 ALA A O 1
ATOM 738 N N . MET A 1 97 ? -12.126 -16.152 5.324 1.00 85.88 97 MET A N 1
ATOM 739 C CA . MET A 1 97 ? -13.247 -15.376 4.778 1.00 85.88 97 MET A CA 1
ATOM 740 C C . MET A 1 97 ? -14.302 -15.016 5.833 1.00 85.88 97 MET A C 1
ATOM 742 O O . MET A 1 97 ? -15.104 -14.110 5.603 1.00 85.88 97 MET A O 1
ATOM 746 N N . LEU A 1 98 ? -14.317 -15.754 6.948 1.00 89.50 98 LEU A N 1
ATOM 747 C CA . LEU A 1 98 ? -15.178 -15.556 8.106 1.00 89.50 98 LEU A CA 1
ATOM 748 C C . LEU A 1 98 ? -14.478 -16.074 9.359 1.00 89.50 98 LEU A C 1
ATOM 750 O O . LEU A 1 98 ? -14.033 -17.221 9.389 1.00 89.50 98 LEU A O 1
ATOM 754 N N . GLY A 1 99 ? -14.462 -15.259 10.409 1.00 92.88 99 GLY A N 1
ATOM 755 C CA . GLY A 1 99 ? -13.888 -15.654 11.689 1.00 92.88 99 GLY A CA 1
ATOM 756 C C . GLY A 1 99 ? -12.372 -15.783 11.631 1.00 92.88 99 GLY A C 1
ATOM 757 O O . GLY A 1 99 ? -11.703 -15.011 10.950 1.00 92.88 99 GLY A O 1
ATOM 758 N N . VAL A 1 100 ? -11.838 -16.729 12.396 1.00 95.12 100 VAL A N 1
ATOM 759 C CA . VAL A 1 100 ? -10.405 -16.868 12.666 1.00 95.12 100 VAL A CA 1
ATOM 760 C C . VAL A 1 100 ? -9.973 -18.300 12.383 1.00 95.12 100 VAL A C 1
ATOM 762 O O . VAL A 1 100 ? -10.629 -19.233 12.839 1.00 95.12 100 VAL A O 1
ATOM 765 N N . ALA A 1 101 ? -8.838 -18.476 11.711 1.00 95.00 101 ALA A N 1
ATOM 766 C CA . ALA A 1 101 ? -8.169 -19.764 11.568 1.00 95.00 101 ALA A CA 1
ATOM 767 C C . ALA A 1 101 ? -6.699 -19.624 11.981 1.00 95.00 101 ALA A C 1
ATOM 769 O O . ALA A 1 101 ? -5.996 -18.742 11.492 1.00 95.00 101 ALA A O 1
ATOM 770 N N . VAL A 1 102 ? -6.242 -20.468 12.901 1.00 94.56 102 VAL A N 1
ATOM 771 C CA . VAL A 1 102 ? -4.877 -20.452 13.436 1.00 94.56 102 VAL A CA 1
ATOM 772 C C . VAL A 1 102 ? -4.290 -21.848 13.331 1.00 94.56 102 VAL A C 1
ATOM 774 O O . VAL A 1 102 ? -4.827 -22.794 13.904 1.00 94.56 102 VAL A O 1
ATOM 777 N N . LEU A 1 103 ? -3.158 -21.952 12.644 1.00 92.31 103 LEU A N 1
ATOM 778 C CA . LEU A 1 103 ? -2.321 -23.139 12.602 1.00 92.31 103 LEU A CA 1
ATOM 779 C C . LEU A 1 103 ? -1.268 -23.048 13.726 1.00 92.31 103 LEU A C 1
ATOM 781 O O . LEU A 1 103 ? -0.322 -22.265 13.605 1.00 92.31 103 LEU A O 1
ATOM 785 N N . PRO A 1 104 ? -1.418 -23.772 14.846 1.00 91.12 104 PRO A N 1
ATOM 786 C CA . PRO A 1 104 ? -0.411 -23.819 15.899 1.00 91.12 104 PRO A CA 1
ATOM 787 C C . PRO A 1 104 ? 0.865 -24.527 15.414 1.00 91.12 104 PRO A C 1
ATOM 789 O O . PRO A 1 104 ? 0.805 -25.476 14.639 1.00 91.12 104 PRO A O 1
ATOM 792 N N . ARG A 1 105 ? 2.030 -24.072 15.890 1.00 85.00 105 ARG A N 1
ATOM 793 C CA . ARG A 1 105 ? 3.339 -24.725 15.673 1.00 85.00 105 ARG A CA 1
ATOM 794 C C . ARG A 1 105 ? 3.836 -25.487 16.906 1.00 85.00 105 ARG A C 1
ATOM 796 O O . ARG A 1 105 ? 4.854 -26.164 16.824 1.00 85.00 105 ARG A O 1
ATOM 803 N N . GLY A 1 106 ? 3.129 -25.372 18.030 1.00 75.19 106 GLY A N 1
ATOM 804 C CA . GLY A 1 106 ? 3.396 -26.100 19.269 1.00 75.19 106 GLY A CA 1
ATOM 805 C C . GLY A 1 106 ? 2.109 -26.604 19.924 1.00 75.19 106 GLY A C 1
ATOM 806 O O . GLY A 1 106 ? 1.021 -26.083 19.675 1.00 75.19 106 GLY A O 1
ATOM 807 N N . ASP A 1 107 ? 2.243 -27.610 20.786 1.00 73.06 107 ASP A N 1
ATOM 808 C CA . ASP A 1 107 ? 1.111 -28.357 21.362 1.00 73.06 107 ASP A CA 1
ATOM 809 C C . ASP A 1 107 ? 0.358 -27.606 22.469 1.00 73.06 107 ASP A C 1
ATOM 811 O O . ASP A 1 107 ? -0.672 -28.055 22.970 1.00 73.06 107 ASP A O 1
ATOM 815 N N . ASN A 1 108 ? 0.877 -26.460 22.901 1.00 81.00 108 ASN A N 1
ATOM 816 C CA . ASN A 1 108 ? 0.401 -25.720 24.061 1.00 81.00 108 ASN A CA 1
ATOM 817 C C . ASN A 1 108 ? -0.475 -24.518 23.688 1.00 81.00 108 ASN A C 1
ATOM 819 O O . ASN A 1 108 ? -0.567 -23.604 24.491 1.00 81.00 108 ASN A O 1
ATOM 823 N N . MET A 1 109 ? -1.122 -24.486 22.524 1.00 87.94 109 MET A N 1
ATOM 824 C CA . MET A 1 109 ? -1.898 -23.325 22.067 1.00 87.94 109 MET A CA 1
ATOM 825 C C . MET A 1 109 ? -3.407 -23.519 22.249 1.00 87.94 109 MET A C 1
ATOM 827 O O . MET A 1 109 ? -3.967 -24.549 21.880 1.00 87.94 109 MET A O 1
ATOM 831 N N . GLN A 1 110 ? -4.093 -22.499 22.770 1.00 91.31 110 GLN A N 1
ATOM 832 C CA . GLN A 1 110 ? -5.547 -22.489 22.917 1.00 91.31 110 GLN A CA 1
ATOM 833 C C . GLN A 1 110 ? -6.154 -21.201 22.359 1.00 91.31 110 GLN A C 1
ATOM 835 O O . GLN A 1 110 ? -5.759 -20.092 22.718 1.00 91.31 110 GLN A O 1
ATOM 840 N N . LEU A 1 111 ? -7.188 -21.359 21.531 1.00 94.50 111 LEU A N 1
ATOM 841 C CA . LEU A 1 111 ? -8.063 -20.274 21.103 1.00 94.50 111 LEU A CA 1
ATOM 842 C C . LEU A 1 111 ? -9.330 -20.288 21.967 1.00 94.50 111 LEU A C 1
ATOM 844 O O . LEU A 1 111 ? -10.044 -21.292 22.012 1.00 94.50 111 LEU A O 1
ATOM 848 N N . ARG A 1 112 ? -9.631 -19.187 22.654 1.00 94.06 112 ARG A N 1
ATOM 849 C CA . ARG A 1 112 ? -10.831 -19.027 23.490 1.00 94.06 112 ARG A CA 1
ATOM 850 C C . ARG A 1 112 ? -11.783 -18.014 22.869 1.00 94.06 112 ARG A C 1
ATOM 852 O O . ARG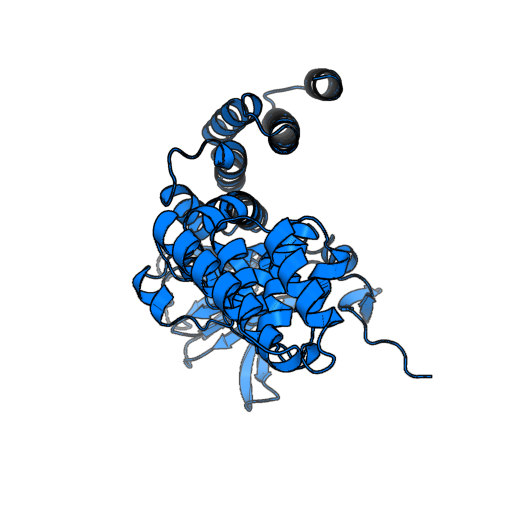 A 1 112 ? -11.357 -16.946 22.443 1.00 94.06 112 ARG A O 1
ATOM 859 N N . ALA A 1 113 ? -13.069 -18.348 22.827 1.00 95.19 113 ALA A N 1
ATOM 860 C CA . ALA A 1 113 ? -14.120 -17.434 22.388 1.00 95.19 113 ALA A CA 1
ATOM 861 C C . ALA A 1 113 ? -14.676 -16.668 23.595 1.00 95.19 113 ALA A C 1
ATOM 863 O O . ALA A 1 113 ? -15.063 -17.284 24.586 1.00 95.19 113 ALA A O 1
ATOM 864 N N . LEU A 1 114 ? -14.709 -15.341 23.505 1.00 93.94 114 LEU A N 1
ATOM 865 C CA . LEU A 1 114 ? -15.350 -14.443 24.468 1.00 93.94 114 LEU A CA 1
ATOM 866 C C . LEU A 1 114 ? -16.522 -13.715 23.788 1.00 93.94 114 LEU A C 1
ATOM 868 O O . LEU A 1 114 ? -16.870 -14.027 22.655 1.00 93.94 114 LEU A O 1
ATOM 872 N N . ASN A 1 115 ? -17.160 -12.763 24.471 1.00 89.19 115 ASN A N 1
ATOM 873 C CA . ASN A 1 115 ? -18.367 -12.100 23.957 1.00 89.19 115 ASN A CA 1
ATOM 874 C C . ASN A 1 115 ? -18.108 -11.190 22.740 1.00 89.19 115 ASN A C 1
ATOM 876 O O . ASN A 1 115 ? -18.998 -11.024 21.909 1.00 89.19 115 ASN A O 1
ATOM 880 N N . ASP A 1 116 ? -16.915 -10.602 22.640 1.00 91.69 116 ASP A N 1
ATOM 881 C CA . ASP A 1 116 ? -16.549 -9.560 21.665 1.00 91.69 116 ASP A CA 1
ATOM 882 C C . ASP A 1 116 ? -15.211 -9.829 20.949 1.00 91.69 116 ASP A C 1
ATOM 884 O O . ASP A 1 116 ? -14.689 -8.983 20.220 1.00 91.69 116 ASP A O 1
ATOM 888 N N . ARG A 1 117 ? -14.603 -10.994 21.193 1.00 93.88 117 ARG A N 1
ATOM 889 C CA . ARG A 1 117 ? -13.261 -11.326 20.706 1.00 93.88 117 ARG A CA 1
ATOM 890 C C . ARG A 1 117 ? -12.959 -12.813 20.785 1.00 93.88 117 ARG A C 1
ATOM 892 O O . ARG A 1 117 ? -13.553 -13.541 21.584 1.00 93.88 117 ARG A O 1
ATOM 899 N N . PHE A 1 118 ? -11.958 -13.232 20.025 1.00 95.81 118 PHE A N 1
ATOM 900 C CA . PHE A 1 118 ? -11.190 -14.431 20.329 1.00 95.81 118 PHE A CA 1
ATOM 901 C C . PHE A 1 118 ? -9.882 -14.060 21.019 1.00 95.81 118 PHE A C 1
ATOM 903 O O . PHE A 1 118 ? -9.304 -13.007 20.757 1.00 95.81 118 PHE A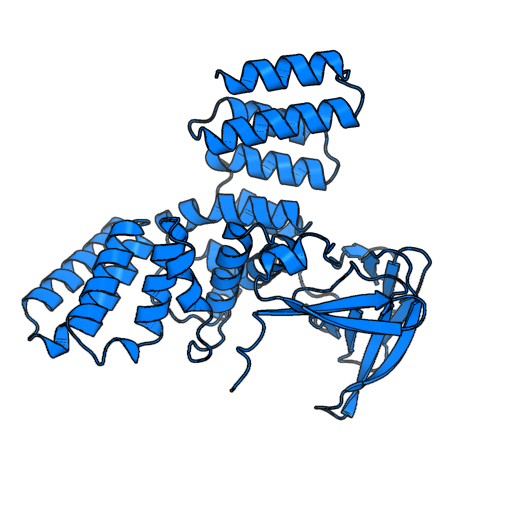 O 1
ATOM 910 N N . VAL A 1 119 ? -9.421 -14.936 21.903 1.00 93.50 119 VAL A N 1
ATOM 911 C CA . VAL A 1 119 ? -8.136 -14.805 22.586 1.00 93.50 119 VAL A CA 1
ATOM 912 C C . VAL A 1 119 ? -7.316 -16.047 22.288 1.00 93.50 119 VAL A C 1
ATOM 914 O O . VAL A 1 119 ? -7.707 -17.147 22.681 1.00 93.50 119 VAL A O 1
ATOM 917 N N . LEU A 1 120 ? -6.201 -15.870 21.587 1.00 92.31 120 LEU A N 1
ATOM 918 C CA . LEU A 1 120 ? -5.202 -16.910 21.375 1.00 92.31 120 LEU A CA 1
ATOM 919 C C . LEU A 1 120 ? -4.103 -16.756 22.427 1.00 92.31 120 LEU A C 1
ATOM 921 O O . LEU A 1 120 ? -3.584 -15.662 22.639 1.00 92.31 120 LEU A O 1
ATOM 925 N N . GLN A 1 121 ? -3.760 -17.851 23.088 1.00 89.56 121 GLN A N 1
ATOM 926 C CA . GLN A 1 121 ? -2.777 -17.866 24.167 1.00 89.56 121 GLN A CA 1
ATOM 927 C C . GLN A 1 121 ? -2.187 -19.262 24.348 1.00 89.56 121 GLN A C 1
ATOM 929 O O . GLN A 1 121 ? -2.758 -20.245 23.866 1.00 89.56 121 GLN A O 1
ATOM 934 N N . ALA A 1 122 ? -1.108 -19.357 25.120 1.00 85.56 122 ALA A N 1
ATOM 935 C CA . ALA A 1 122 ? -0.650 -20.644 25.611 1.00 85.56 122 ALA A CA 1
ATOM 936 C C . ALA A 1 122 ? -1.651 -21.243 26.634 1.00 85.56 122 ALA A C 1
ATOM 938 O O . ALA A 1 122 ? -2.401 -20.536 27.319 1.00 85.56 122 ALA A O 1
ATOM 939 N N . ALA A 1 123 ? -1.716 -22.572 26.689 1.00 71.88 123 ALA A N 1
ATOM 940 C CA . ALA A 1 123 ? -2.666 -23.363 27.469 1.00 71.88 123 ALA A CA 1
ATOM 941 C C . ALA A 1 123 ? -2.236 -23.520 28.936 1.00 71.88 123 ALA A C 1
ATOM 943 O O . ALA A 1 123 ? -3.080 -23.601 29.827 1.00 71.88 123 ALA A O 1
ATOM 944 N N . ARG A 1 124 ? -0.925 -23.548 29.197 1.00 67.25 124 ARG A N 1
ATOM 945 C CA . ARG A 1 124 ? -0.360 -23.353 30.541 1.00 67.25 124 ARG A CA 1
ATOM 946 C C . ARG A 1 124 ? -0.184 -21.847 30.736 1.00 67.25 124 ARG A C 1
ATOM 948 O O . ARG A 1 124 ? -0.116 -21.141 29.741 1.00 67.25 124 ARG A O 1
ATOM 955 N N . LEU A 1 125 ? -0.121 -21.343 31.970 1.00 58.72 125 LEU A N 1
ATOM 956 C CA . LEU A 1 125 ? 0.044 -19.908 32.306 1.00 58.72 125 LEU A CA 1
ATOM 957 C C . LEU A 1 125 ? 1.327 -19.246 31.732 1.00 58.72 125 LEU A C 1
ATOM 959 O O . LEU A 1 125 ? 1.706 -18.157 32.155 1.00 58.72 125 LEU A O 1
ATOM 963 N N . ASP A 1 126 ? 1.987 -19.902 30.783 1.00 62.44 126 ASP A N 1
ATOM 964 C CA . ASP A 1 126 ? 3.064 -19.402 29.955 1.00 62.44 126 ASP A CA 1
ATOM 965 C C . ASP A 1 126 ? 2.578 -18.227 29.097 1.00 62.44 126 ASP A C 1
ATOM 967 O O . ASP A 1 126 ? 1.438 -18.169 28.629 1.00 62.44 126 ASP A O 1
ATOM 971 N N . SER A 1 127 ? 3.475 -17.271 28.888 1.00 65.62 127 SER A N 1
ATOM 972 C CA . SER A 1 127 ? 3.252 -16.163 27.967 1.00 65.62 127 SER A CA 1
ATOM 973 C C . SER A 1 127 ? 3.380 -16.651 26.529 1.00 65.62 127 SER A C 1
ATOM 975 O O . SER A 1 127 ? 4.346 -17.346 26.212 1.00 65.62 127 SER A O 1
ATOM 977 N N . LEU A 1 128 ? 2.451 -16.253 25.655 1.00 72.25 128 LEU A N 1
ATOM 978 C CA . LEU A 1 128 ? 2.575 -16.494 24.217 1.00 72.25 128 LEU A CA 1
ATOM 979 C C . LEU A 1 128 ? 3.882 -15.870 23.710 1.00 72.25 128 LEU A C 1
ATOM 981 O O . LEU A 1 128 ? 4.119 -14.681 23.953 1.00 72.25 128 LEU A O 1
ATOM 985 N N . ARG A 1 129 ? 4.726 -16.640 23.008 1.00 67.50 129 ARG A N 1
ATOM 986 C CA . ARG A 1 129 ? 5.915 -16.063 22.365 1.00 67.50 129 ARG A CA 1
ATOM 987 C C . ARG A 1 129 ? 5.505 -15.450 21.040 1.00 67.50 129 ARG A C 1
ATOM 989 O O . ARG A 1 129 ? 5.286 -16.133 20.039 1.00 67.50 129 ARG A O 1
ATOM 996 N N . LEU A 1 130 ? 5.397 -14.135 21.063 1.00 63.44 130 LEU A N 1
ATOM 997 C CA . LEU A 1 130 ? 5.157 -13.327 19.884 1.00 63.44 130 LEU A CA 1
ATOM 998 C C . LEU A 1 130 ? 6.508 -12.923 19.292 1.00 63.44 130 LEU A C 1
ATOM 1000 O O . LEU A 1 130 ? 7.441 -12.593 20.025 1.00 63.44 130 LEU A O 1
ATOM 1004 N N . GLY A 1 131 ? 6.621 -13.013 17.969 1.00 57.19 131 GLY A N 1
ATOM 1005 C CA . GLY A 1 131 ? 7.700 -12.368 17.232 1.00 57.19 131 GLY A CA 1
ATOM 1006 C C . GLY A 1 131 ? 7.479 -10.858 17.195 1.00 57.19 131 GLY A C 1
ATOM 1007 O O . GLY A 1 131 ? 6.548 -10.338 17.813 1.00 57.19 131 GLY A O 1
ATOM 1008 N N . GLU A 1 132 ? 8.326 -10.144 16.461 1.00 58.91 132 GLU A N 1
ATOM 1009 C CA . GLU A 1 132 ? 8.112 -8.715 16.238 1.00 58.91 132 GLU A CA 1
ATOM 1010 C C . GLU A 1 132 ? 6.762 -8.465 1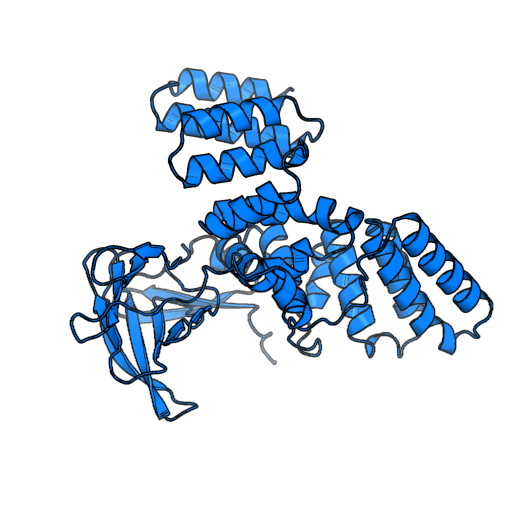5.535 1.00 58.91 132 GLU A C 1
ATOM 1012 O O . GLU A 1 132 ? 6.279 -9.297 14.759 1.00 58.91 132 GLU A O 1
ATOM 1017 N N . ASP A 1 133 ? 6.111 -7.337 15.848 1.00 60.47 133 ASP A N 1
ATOM 1018 C CA . ASP A 1 133 ? 4.868 -6.940 15.178 1.00 60.47 133 ASP A CA 1
ATOM 1019 C C . ASP A 1 133 ? 5.102 -6.856 13.665 1.00 60.47 133 ASP A C 1
ATOM 1021 O O . ASP A 1 133 ? 6.147 -6.368 13.234 1.00 60.47 133 ASP A O 1
ATOM 1025 N N . ALA A 1 134 ? 4.116 -7.261 12.857 1.00 57.34 134 ALA A N 1
ATOM 1026 C CA . ALA A 1 134 ? 4.221 -7.147 11.404 1.00 57.34 134 ALA A CA 1
ATOM 1027 C C . ALA A 1 134 ? 4.539 -5.698 11.007 1.00 57.34 134 ALA A C 1
ATOM 1029 O O . ALA A 1 134 ? 3.821 -4.762 11.373 1.00 57.34 134 ALA A O 1
ATOM 1030 N N . GLY A 1 135 ? 5.625 -5.517 10.267 1.00 55.94 135 GLY A N 1
ATOM 1031 C CA . GLY A 1 135 ? 6.156 -4.216 9.898 1.00 55.94 135 GLY A CA 1
ATOM 1032 C C . GLY A 1 135 ? 7.131 -3.609 10.909 1.00 55.94 135 GLY A C 1
ATOM 1033 O O . GLY A 1 135 ? 7.579 -2.492 10.666 1.00 55.94 135 GLY A O 1
ATOM 1034 N N . ARG A 1 136 ? 7.514 -4.272 12.006 1.00 65.25 136 ARG A N 1
ATOM 1035 C CA . ARG A 1 136 ? 8.592 -3.835 12.926 1.00 65.25 136 ARG A CA 1
ATOM 1036 C C . ARG A 1 136 ? 9.921 -4.579 12.765 1.00 65.25 136 ARG A C 1
ATOM 1038 O O . ARG A 1 136 ? 10.917 -4.079 13.277 1.00 65.25 136 ARG A O 1
ATOM 1045 N N . GLU A 1 137 ? 9.953 -5.611 11.928 1.00 67.62 137 GLU A N 1
ATOM 1046 C CA . GLU A 1 137 ? 11.106 -6.470 11.624 1.00 67.62 137 GLU A CA 1
ATOM 1047 C C . GLU A 1 137 ? 12.360 -5.662 11.273 1.00 67.62 137 GLU A C 1
ATOM 1049 O O . GLU A 1 137 ? 12.234 -4.696 10.513 1.00 67.62 137 GLU A O 1
ATOM 1054 N N . PRO A 1 138 ? 13.585 -6.016 11.702 1.00 69.19 138 PRO A N 1
ATOM 1055 C CA . PRO A 1 138 ? 14.785 -5.238 11.405 1.00 69.19 138 PRO A CA 1
ATOM 1056 C C . PRO A 1 138 ? 14.926 -4.939 9.907 1.00 69.19 138 PRO A C 1
ATOM 1058 O O . PRO A 1 138 ? 14.686 -5.797 9.066 1.00 69.19 138 PRO A O 1
ATOM 1061 N N . LEU A 1 139 ? 15.372 -3.731 9.534 1.00 70.38 139 LEU A N 1
ATOM 1062 C CA . LEU A 1 139 ? 15.522 -3.380 8.108 1.00 70.38 139 LEU A CA 1
ATOM 1063 C C . LEU A 1 139 ? 16.496 -4.308 7.362 1.00 70.38 139 LEU A C 1
ATOM 1065 O O . LEU A 1 139 ? 16.383 -4.457 6.148 1.00 70.38 139 LEU A O 1
ATOM 1069 N N . ALA A 1 140 ? 17.418 -4.959 8.078 1.00 70.62 140 ALA A N 1
ATOM 1070 C CA . ALA A 1 140 ? 18.284 -5.998 7.527 1.00 70.62 140 ALA A CA 1
ATOM 1071 C C . ALA A 1 140 ? 17.491 -7.192 6.954 1.00 70.62 140 ALA A C 1
ATOM 1073 O O . ALA A 1 140 ? 17.934 -7.801 5.982 1.00 70.62 140 ALA A O 1
ATOM 1074 N N . GLU A 1 141 ? 16.296 -7.484 7.478 1.00 69.44 141 GLU A N 1
ATOM 1075 C CA . GLU A 1 141 ? 15.405 -8.523 6.948 1.00 69.44 141 GLU A CA 1
ATOM 1076 C C . GLU A 1 141 ? 14.826 -8.162 5.576 1.00 69.44 141 GLU A C 1
ATOM 1078 O O . GLU A 1 141 ? 14.458 -9.045 4.810 1.00 69.44 141 GLU A O 1
ATOM 1083 N N . ALA A 1 142 ? 14.852 -6.890 5.156 1.00 71.31 142 ALA A N 1
ATOM 1084 C CA . ALA A 1 142 ? 14.506 -6.545 3.776 1.00 71.31 142 ALA A CA 1
ATOM 1085 C C . ALA A 1 142 ? 15.413 -7.249 2.744 1.00 71.31 142 ALA A C 1
ATOM 1087 O O . ALA A 1 142 ? 15.046 -7.355 1.572 1.00 71.31 142 ALA A O 1
ATOM 1088 N N . ALA A 1 143 ? 16.603 -7.715 3.140 1.00 72.25 143 ALA A N 1
ATOM 1089 C CA . ALA A 1 143 ? 17.488 -8.494 2.279 1.00 72.25 143 ALA A CA 1
ATOM 1090 C C . ALA A 1 143 ? 17.012 -9.943 2.071 1.00 72.25 143 ALA A C 1
ATOM 1092 O O . ALA A 1 143 ? 17.355 -10.535 1.050 1.00 72.25 143 ALA A O 1
ATOM 1093 N N . THR A 1 144 ? 16.227 -10.503 2.999 1.00 78.50 144 THR A N 1
ATOM 1094 C CA . THR A 1 144 ? 15.696 -11.875 2.911 1.00 78.50 144 THR A CA 1
ATOM 1095 C C . THR A 1 144 ? 14.343 -11.938 2.201 1.00 78.50 144 THR A C 1
ATOM 1097 O O . THR A 1 144 ? 13.955 -13.009 1.736 1.00 78.50 144 THR A O 1
ATOM 1100 N N . LEU A 1 145 ? 13.649 -10.800 2.064 1.00 83.88 145 LEU A N 1
ATOM 1101 C CA . LEU A 1 145 ? 12.385 -10.700 1.335 1.00 83.88 145 LEU A CA 1
ATOM 1102 C C . LEU A 1 145 ? 12.574 -10.910 -0.173 1.00 83.88 145 LEU A C 1
ATOM 1104 O O . LEU A 1 145 ? 13.445 -10.319 -0.822 1.00 83.88 145 LEU A O 1
ATOM 1108 N N . SER A 1 146 ? 11.704 -11.743 -0.732 1.00 89.00 146 SER A N 1
ATOM 1109 C CA . SER A 1 146 ? 11.698 -12.126 -2.139 1.00 89.00 146 SER A CA 1
ATOM 1110 C C . SER A 1 146 ? 11.198 -10.989 -3.040 1.00 89.00 146 SER A C 1
ATOM 1112 O O . SER A 1 146 ? 10.181 -10.341 -2.777 1.00 89.00 146 SER A O 1
ATOM 1114 N N . ARG A 1 147 ? 11.925 -10.747 -4.138 1.00 92.88 147 ARG A N 1
ATOM 1115 C CA . ARG A 1 147 ? 11.651 -9.694 -5.130 1.00 92.88 147 ARG A CA 1
ATOM 1116 C C . ARG A 1 147 ? 11.464 -10.297 -6.514 1.00 92.88 147 ARG A C 1
ATOM 1118 O O . ARG A 1 147 ? 12.105 -11.288 -6.854 1.00 92.88 147 ARG A O 1
ATOM 1125 N N . ILE A 1 148 ? 10.611 -9.677 -7.319 1.00 95.00 148 ILE A N 1
ATOM 1126 C CA . ILE A 1 148 ? 10.434 -10.000 -8.734 1.00 95.00 148 ILE A CA 1
ATOM 1127 C C . ILE A 1 148 ? 11.061 -8.933 -9.636 1.00 95.00 148 ILE A C 1
ATOM 1129 O O . ILE A 1 148 ? 11.614 -9.307 -10.665 1.00 95.00 148 ILE A O 1
ATOM 1133 N N . MET A 1 149 ? 11.025 -7.650 -9.266 1.00 95.81 149 MET A N 1
ATOM 1134 C CA . MET A 1 149 ? 11.573 -6.524 -10.032 1.00 95.81 149 MET A CA 1
ATOM 1135 C C . MET A 1 149 ? 12.976 -6.130 -9.563 1.00 95.81 149 MET A C 1
ATOM 1137 O O . MET A 1 149 ? 13.364 -6.344 -8.414 1.00 95.81 149 MET A O 1
ATOM 1141 N N . GLU A 1 150 ? 13.736 -5.484 -10.446 1.00 94.50 150 GLU A N 1
ATOM 1142 C CA . GLU A 1 150 ? 15.038 -4.911 -10.099 1.00 94.50 150 GLU A CA 1
ATOM 1143 C C . GLU A 1 150 ? 14.942 -3.412 -9.794 1.00 94.50 150 GLU A C 1
ATOM 1145 O O . GLU A 1 150 ? 15.173 -2.559 -10.652 1.00 94.50 150 GLU A O 1
ATOM 1150 N N . LEU A 1 151 ? 14.644 -3.092 -8.534 1.00 94.88 151 LEU A N 1
ATOM 1151 C CA . LEU A 1 151 ? 14.515 -1.721 -8.032 1.00 94.88 151 LEU A CA 1
ATOM 1152 C C . LEU A 1 151 ? 15.628 -1.410 -7.013 1.00 94.88 151 LEU A C 1
ATOM 1154 O O . LEU A 1 151 ? 15.369 -1.398 -5.808 1.00 94.88 151 LEU A O 1
ATOM 1158 N N . PRO A 1 152 ? 16.884 -1.192 -7.453 1.00 88.44 152 PRO A N 1
ATOM 1159 C CA . PRO A 1 152 ? 18.003 -1.024 -6.534 1.00 88.44 152 PRO A CA 1
ATOM 1160 C C . PRO A 1 152 ? 17.883 0.270 -5.727 1.00 88.44 152 PRO A C 1
ATOM 1162 O O . PRO A 1 152 ? 17.565 1.338 -6.260 1.00 88.44 152 PRO A O 1
ATOM 1165 N N . THR A 1 153 ? 18.232 0.193 -4.446 1.00 88.56 153 THR A N 1
ATOM 1166 C CA . THR A 1 153 ? 18.432 1.367 -3.599 1.00 88.56 153 THR A CA 1
ATOM 1167 C C . THR A 1 153 ? 19.674 2.115 -4.086 1.00 88.56 153 THR A C 1
ATOM 1169 O O . THR A 1 153 ? 20.805 1.725 -3.808 1.00 88.56 153 THR A O 1
ATOM 1172 N N . ALA A 1 154 ? 19.472 3.175 -4.865 1.00 91.19 154 ALA A N 1
ATOM 1173 C CA . ALA A 1 154 ? 20.549 3.945 -5.477 1.00 91.19 154 ALA A CA 1
ATOM 1174 C C . ALA A 1 154 ? 20.234 5.448 -5.483 1.00 91.19 154 ALA A C 1
ATOM 1176 O O . ALA A 1 154 ? 19.087 5.870 -5.302 1.00 91.19 154 ALA A O 1
ATOM 1177 N N . SER A 1 155 ? 21.266 6.271 -5.690 1.00 95.94 155 SER A N 1
ATOM 1178 C CA . SER A 1 155 ? 21.090 7.715 -5.859 1.00 95.94 155 SER A CA 1
ATOM 1179 C C . SER A 1 155 ? 20.320 8.023 -7.147 1.00 95.94 155 SER A C 1
ATOM 1181 O O . SER A 1 155 ? 20.352 7.254 -8.108 1.00 95.94 155 SER A O 1
ATOM 1183 N N . VAL A 1 156 ? 19.665 9.187 -7.204 1.00 96.94 156 VAL A N 1
ATOM 1184 C CA . VAL A 1 156 ? 18.953 9.634 -8.416 1.00 96.94 156 VAL A CA 1
ATOM 1185 C C . VAL A 1 156 ? 19.891 9.660 -9.629 1.00 96.94 156 VAL A C 1
ATOM 1187 O O . VAL A 1 156 ? 19.505 9.204 -10.699 1.00 96.94 156 VAL A O 1
ATOM 1190 N N . ALA A 1 157 ? 21.139 10.106 -9.452 1.00 97.69 157 ALA A N 1
ATOM 1191 C CA . ALA A 1 157 ? 22.140 10.127 -10.518 1.00 97.69 157 ALA A CA 1
ATOM 1192 C C . ALA A 1 157 ? 22.490 8.716 -11.030 1.00 97.69 157 ALA A C 1
ATOM 1194 O O . ALA A 1 157 ? 22.567 8.502 -12.238 1.00 97.69 157 ALA A O 1
ATOM 1195 N N . ALA A 1 158 ? 22.642 7.737 -10.132 1.00 97.56 158 ALA A N 1
ATOM 1196 C CA . ALA A 1 158 ? 22.910 6.350 -10.513 1.00 97.56 158 ALA A CA 1
ATOM 1197 C C . ALA A 1 158 ? 21.709 5.701 -11.225 1.00 97.56 158 ALA A C 1
ATOM 1199 O O . ALA A 1 158 ? 21.882 4.976 -12.203 1.00 97.56 158 ALA A O 1
ATOM 1200 N N . LEU A 1 159 ? 20.482 6.000 -10.788 1.00 97.69 159 LEU A N 1
ATOM 1201 C CA . LEU A 1 159 ? 19.266 5.547 -11.471 1.00 97.69 159 LEU A CA 1
ATOM 1202 C C . LEU A 1 159 ? 19.118 6.183 -12.865 1.00 97.69 159 LEU A C 1
ATOM 1204 O O . LEU A 1 159 ? 18.727 5.506 -13.814 1.00 97.69 159 LEU A O 1
ATOM 1208 N N . GLN A 1 160 ? 19.482 7.460 -13.017 1.00 98.19 160 GLN A N 1
ATOM 1209 C CA . GLN A 1 160 ? 19.536 8.134 -14.319 1.00 98.19 160 GLN A CA 1
ATOM 1210 C C . GLN A 1 160 ? 20.601 7.530 -15.243 1.00 98.19 160 GLN A C 1
ATOM 1212 O O . GLN A 1 160 ? 20.363 7.414 -16.442 1.00 98.19 160 GLN A O 1
ATOM 1217 N N . GLU A 1 161 ? 21.760 7.130 -14.713 1.00 98.12 161 GLU A N 1
ATOM 1218 C CA . GLU A 1 161 ? 22.772 6.394 -15.481 1.00 98.12 161 GLU A CA 1
ATOM 1219 C C . GLU A 1 161 ? 22.236 5.037 -15.947 1.00 98.12 161 GLU A C 1
ATOM 1221 O O . GLU A 1 161 ? 22.325 4.719 -17.130 1.00 98.12 161 GLU A O 1
ATOM 1226 N N . ARG A 1 162 ? 21.581 4.273 -15.059 1.00 97.50 162 ARG A N 1
ATOM 1227 C CA . ARG A 1 162 ? 20.930 3.002 -15.422 1.00 97.50 162 ARG A CA 1
ATOM 1228 C C . ARG A 1 162 ? 19.921 3.194 -16.559 1.00 97.50 162 ARG A C 1
ATOM 1230 O O . ARG A 1 162 ? 19.900 2.395 -17.493 1.00 97.50 162 ARG A O 1
ATOM 1237 N N . LEU A 1 163 ? 19.124 4.263 -16.514 1.00 98.38 163 LEU A N 1
ATOM 1238 C CA . LEU A 1 163 ? 18.191 4.611 -17.587 1.00 98.38 163 LEU A CA 1
ATOM 1239 C C . LEU A 1 163 ? 18.913 4.968 -18.898 1.00 98.38 163 LEU A C 1
ATOM 1241 O O . LEU A 1 163 ? 18.512 4.498 -19.963 1.00 98.38 163 LEU A O 1
ATOM 1245 N N . ARG A 1 164 ? 19.983 5.773 -18.842 1.00 98.44 164 ARG A N 1
ATOM 1246 C CA . ARG A 1 164 ? 20.786 6.137 -20.024 1.00 98.44 164 ARG A CA 1
ATOM 1247 C C . ARG A 1 164 ? 21.417 4.907 -20.678 1.00 98.44 164 ARG A C 1
ATOM 1249 O O . ARG A 1 164 ? 21.292 4.749 -21.891 1.00 98.44 164 ARG A O 1
ATOM 1256 N N . ALA A 1 165 ? 22.004 4.014 -19.885 1.00 98.06 165 ALA A N 1
ATOM 1257 C CA . ALA A 1 165 ? 22.566 2.755 -20.365 1.00 98.06 165 ALA A CA 1
ATOM 1258 C C . ALA A 1 165 ? 21.496 1.854 -21.004 1.00 98.06 165 ALA A C 1
ATOM 1260 O O . ALA A 1 165 ? 21.700 1.337 -22.102 1.00 98.06 165 ALA A O 1
ATOM 1261 N N . ALA A 1 166 ? 20.326 1.712 -20.369 1.00 97.69 166 ALA A N 1
ATOM 1262 C CA . ALA A 1 166 ? 19.221 0.940 -20.933 1.00 97.69 166 ALA A CA 1
ATOM 1263 C C . ALA A 1 166 ? 18.756 1.512 -22.286 1.00 97.69 166 ALA A C 1
ATOM 1265 O O . ALA A 1 166 ? 18.592 0.757 -23.241 1.00 97.69 166 ALA A O 1
ATOM 1266 N N . ASN A 1 167 ? 18.630 2.837 -22.410 1.00 98.19 167 ASN A N 1
ATOM 1267 C CA . ASN A 1 167 ? 18.263 3.489 -23.671 1.00 98.19 167 ASN A CA 1
ATOM 1268 C C . ASN A 1 167 ? 19.317 3.305 -24.774 1.00 98.19 167 ASN A C 1
ATOM 1270 O O . ASN A 1 167 ? 18.953 3.045 -25.921 1.00 98.19 167 ASN A O 1
ATOM 1274 N N . ALA A 1 168 ? 20.608 3.390 -24.440 1.00 98.12 168 ALA A N 1
ATOM 1275 C CA . ALA A 1 168 ? 21.682 3.105 -25.391 1.00 98.12 168 ALA A CA 1
ATOM 1276 C C . ALA A 1 168 ? 21.609 1.655 -25.903 1.00 98.12 168 ALA A C 1
ATOM 1278 O O . ALA A 1 168 ? 21.714 1.414 -27.105 1.00 98.12 168 ALA A O 1
ATOM 1279 N N . ASN A 1 169 ? 21.328 0.699 -25.013 1.00 97.75 169 ASN A N 1
ATOM 1280 C CA . ASN A 1 169 ? 21.171 -0.708 -25.381 1.00 97.75 169 ASN A CA 1
ATOM 1281 C C . ASN A 1 169 ? 19.914 -0.963 -26.231 1.00 97.75 169 ASN A C 1
ATOM 1283 O O . ASN A 1 169 ? 19.971 -1.754 -27.168 1.00 97.75 169 ASN A O 1
ATOM 1287 N N . ILE A 1 170 ? 18.797 -0.265 -25.977 1.00 97.38 170 ILE A N 1
ATOM 1288 C CA . ILE A 1 170 ? 17.604 -0.321 -26.847 1.00 97.38 170 ILE A CA 1
ATOM 1289 C C . ILE A 1 170 ? 17.956 0.129 -28.272 1.00 97.38 170 ILE A C 1
ATOM 1291 O O . ILE A 1 170 ? 17.532 -0.510 -29.237 1.00 97.38 170 ILE A O 1
ATOM 1295 N N . ALA A 1 171 ? 18.725 1.215 -28.407 1.00 96.50 171 ALA A N 1
ATOM 1296 C CA . ALA A 1 171 ? 19.126 1.753 -29.705 1.00 96.50 171 ALA A CA 1
ATOM 1297 C C . ALA A 1 171 ? 20.086 0.817 -30.460 1.00 96.50 171 ALA A C 1
ATOM 1299 O O . ALA A 1 171 ? 19.974 0.687 -31.678 1.00 96.50 171 ALA A O 1
ATOM 1300 N N . ALA A 1 172 ? 20.992 0.147 -29.743 1.00 96.44 172 ALA A N 1
ATOM 1301 C CA . ALA A 1 172 ? 21.949 -0.799 -30.318 1.00 96.44 172 ALA A CA 1
ATOM 1302 C C . ALA A 1 172 ? 21.341 -2.179 -30.639 1.00 96.44 172 ALA A C 1
ATOM 1304 O O . ALA A 1 172 ? 21.857 -2.895 -31.497 1.00 96.44 172 ALA A O 1
ATOM 1305 N N . ALA A 1 173 ? 20.257 -2.573 -29.964 1.00 94.50 173 ALA A N 1
ATOM 1306 C CA . ALA A 1 173 ? 19.629 -3.877 -30.144 1.00 94.50 173 ALA A CA 1
ATOM 1307 C C . ALA A 1 173 ? 18.724 -3.946 -31.389 1.00 94.50 173 ALA A C 1
ATOM 1309 O O . ALA A 1 173 ? 17.966 -3.019 -31.708 1.00 94.50 173 ALA A O 1
ATOM 1310 N N . GLY A 1 174 ? 18.740 -5.109 -32.052 1.00 88.75 174 GLY A N 1
ATOM 1311 C CA . GLY A 1 174 ? 17.732 -5.477 -33.050 1.00 88.75 174 GLY A CA 1
ATOM 1312 C C . GLY A 1 174 ? 16.341 -5.673 -32.418 1.00 88.75 174 GLY A C 1
ATOM 1313 O O . GLY A 1 174 ? 16.255 -5.852 -31.203 1.00 88.75 174 GLY A O 1
ATOM 1314 N N . PRO A 1 175 ? 15.247 -5.675 -33.208 1.00 79.81 175 PRO A N 1
ATOM 1315 C CA . PRO A 1 175 ? 13.871 -5.600 -32.697 1.00 79.81 175 PRO A CA 1
ATOM 1316 C C . PRO A 1 175 ? 13.535 -6.591 -31.570 1.00 79.81 175 PRO A C 1
ATOM 1318 O O . PRO A 1 175 ? 13.087 -6.169 -30.509 1.00 79.81 175 PRO A O 1
ATOM 1321 N N . LEU A 1 176 ? 13.848 -7.879 -31.745 1.00 79.31 176 LEU A N 1
ATOM 1322 C CA . LEU A 1 176 ? 13.553 -8.937 -30.763 1.00 79.31 176 LEU A CA 1
ATOM 1323 C C . LEU A 1 176 ? 14.456 -8.906 -29.512 1.00 79.31 176 LEU A C 1
ATOM 1325 O O . LEU A 1 176 ? 14.149 -9.539 -28.510 1.00 79.31 176 LEU A O 1
ATOM 1329 N N . GLY A 1 177 ? 15.573 -8.170 -29.541 1.00 88.94 177 GLY A N 1
ATOM 1330 C CA . GLY A 1 177 ? 16.467 -8.007 -28.387 1.00 88.94 177 GLY A CA 1
ATOM 1331 C C . GLY A 1 177 ? 16.096 -6.830 -27.479 1.00 88.94 177 GLY A C 1
ATOM 1332 O O . GLY A 1 177 ? 16.659 -6.679 -26.395 1.00 88.94 177 GLY A O 1
ATOM 1333 N N . ARG A 1 178 ? 15.156 -5.970 -27.900 1.00 94.56 178 ARG A N 1
ATOM 1334 C CA . ARG A 1 178 ? 14.827 -4.725 -27.185 1.00 94.56 178 ARG A CA 1
ATOM 1335 C C . ARG A 1 178 ? 14.017 -4.949 -25.917 1.00 94.56 178 ARG A C 1
ATOM 1337 O O . ARG A 1 178 ? 14.139 -4.142 -24.999 1.00 94.56 178 ARG A O 1
ATOM 1344 N N . THR A 1 179 ? 13.235 -6.025 -25.835 1.00 95.31 179 THR A N 1
ATOM 1345 C CA . THR A 1 179 ? 12.314 -6.307 -24.720 1.00 95.31 179 THR A CA 1
ATOM 1346 C C . THR A 1 179 ? 13.007 -6.250 -23.360 1.00 95.31 179 THR A C 1
ATOM 1348 O O . THR A 1 179 ? 12.555 -5.537 -22.462 1.00 95.31 179 THR A O 1
ATOM 1351 N N . VAL A 1 180 ? 14.163 -6.909 -23.222 1.00 95.38 180 VAL A N 1
ATOM 1352 C CA . VAL A 1 180 ? 14.935 -6.924 -21.968 1.00 95.38 180 VAL A CA 1
ATOM 1353 C C . VAL A 1 180 ? 15.411 -5.519 -21.586 1.00 95.38 180 VAL A C 1
ATOM 1355 O O . VAL A 1 180 ? 15.306 -5.123 -20.425 1.00 95.38 180 VAL A O 1
ATOM 1358 N N . HIS A 1 181 ? 15.889 -4.731 -22.551 1.00 97.50 181 HIS A N 1
ATOM 1359 C CA . HIS A 1 181 ? 16.375 -3.375 -22.289 1.00 97.50 181 HIS A CA 1
ATOM 1360 C C . HIS A 1 181 ? 15.240 -2.382 -22.021 1.00 97.50 181 HIS A C 1
ATOM 1362 O O . HIS A 1 181 ? 15.382 -1.499 -21.176 1.00 97.50 181 HIS A O 1
ATOM 1368 N N . ARG A 1 182 ? 14.077 -2.561 -22.656 1.00 97.31 182 ARG A N 1
ATOM 1369 C CA . ARG A 1 182 ? 12.863 -1.802 -22.331 1.00 97.31 182 ARG A CA 1
ATOM 1370 C C . ARG A 1 182 ? 12.356 -2.125 -20.932 1.00 97.31 182 ARG A C 1
ATOM 1372 O O . ARG A 1 182 ? 12.004 -1.198 -20.209 1.00 97.31 182 ARG A O 1
ATOM 1379 N N . ARG A 1 183 ? 12.396 -3.392 -20.503 1.00 97.81 183 ARG A N 1
ATOM 1380 C CA . ARG A 1 183 ? 12.105 -3.757 -19.108 1.00 97.81 183 ARG A CA 1
ATOM 1381 C C . ARG A 1 183 ? 13.063 -3.057 -18.141 1.00 97.81 183 ARG A C 1
ATOM 1383 O O . ARG A 1 183 ? 12.601 -2.426 -17.198 1.00 97.81 183 ARG A O 1
ATOM 1390 N N . GLN A 1 184 ? 14.371 -3.095 -18.406 1.00 98.25 184 GLN A N 1
ATOM 1391 C CA . GLN A 1 184 ? 15.379 -2.411 -17.579 1.00 98.25 184 GLN A CA 1
ATOM 1392 C C . GLN A 1 184 ? 15.149 -0.893 -17.507 1.00 98.25 184 GLN A C 1
ATOM 1394 O O . GLN A 1 184 ? 15.284 -0.296 -16.437 1.00 98.25 184 GLN A O 1
ATOM 1399 N N . ALA A 1 185 ? 14.785 -0.265 -18.629 1.00 98.44 185 ALA A N 1
ATOM 1400 C CA . ALA A 1 185 ? 14.438 1.151 -18.674 1.00 98.44 185 ALA A CA 1
ATOM 1401 C C . ALA A 1 185 ? 13.148 1.444 -17.889 1.00 98.44 185 ALA A C 1
ATOM 1403 O O . ALA A 1 185 ? 13.103 2.415 -17.138 1.00 98.44 185 ALA A O 1
ATOM 1404 N N . ALA A 1 186 ? 12.126 0.590 -18.002 1.00 98.56 186 ALA A N 1
ATOM 1405 C CA . ALA A 1 186 ? 10.883 0.712 -17.245 1.00 98.56 186 ALA A CA 1
ATOM 1406 C C . ALA A 1 186 ? 11.115 0.579 -15.727 1.00 98.56 186 ALA A C 1
ATOM 1408 O O . ALA A 1 186 ? 10.594 1.386 -14.961 1.00 98.56 186 ALA A O 1
ATOM 1409 N N . GLU A 1 187 ? 11.952 -0.366 -15.286 1.00 98.56 187 GLU A N 1
ATOM 1410 C CA . GLU A 1 187 ? 12.359 -0.512 -13.879 1.00 98.56 187 GLU A CA 1
ATOM 1411 C C . GLU A 1 187 ? 13.106 0.729 -13.371 1.00 98.56 187 GLU A C 1
ATOM 1413 O O . GLU A 1 187 ? 12.810 1.231 -12.286 1.00 98.56 187 GLU A O 1
ATOM 1418 N N . ALA A 1 188 ? 14.035 1.273 -14.166 1.00 98.44 188 ALA A N 1
ATOM 1419 C CA . ALA A 1 188 ? 14.764 2.490 -13.811 1.00 98.44 188 ALA A CA 1
ATOM 1420 C C . ALA A 1 188 ? 13.832 3.710 -13.702 1.00 98.44 188 ALA A C 1
ATOM 1422 O O . ALA A 1 188 ? 13.938 4.484 -12.750 1.00 98.44 188 ALA A O 1
ATOM 1423 N N . LEU A 1 189 ? 12.887 3.862 -14.635 1.00 98.69 189 LEU A N 1
ATOM 1424 C CA . LEU A 1 189 ? 11.866 4.914 -14.602 1.00 98.69 189 LEU A CA 1
ATOM 1425 C C . LEU A 1 189 ? 10.946 4.768 -13.382 1.00 98.69 189 LEU A C 1
ATOM 1427 O O . LEU A 1 189 ? 10.683 5.748 -12.685 1.00 98.69 189 LEU A O 1
ATOM 1431 N N . LEU A 1 190 ? 10.512 3.547 -13.061 1.00 98.56 190 LEU A N 1
ATOM 1432 C CA . LEU A 1 190 ? 9.699 3.283 -11.876 1.00 98.56 190 LEU A CA 1
ATOM 1433 C C . LEU A 1 190 ? 10.466 3.632 -10.590 1.00 98.56 190 LEU A C 1
ATOM 1435 O O . LEU A 1 190 ? 9.931 4.338 -9.735 1.00 98.56 190 LEU A O 1
ATOM 1439 N N . ALA A 1 191 ? 11.736 3.226 -10.485 1.00 98.25 191 ALA A N 1
ATOM 1440 C CA . ALA A 1 191 ? 12.622 3.561 -9.368 1.00 98.25 191 ALA A CA 1
ATOM 1441 C C . ALA A 1 191 ? 12.855 5.079 -9.215 1.00 98.25 191 ALA A C 1
ATOM 1443 O O . ALA A 1 191 ? 12.951 5.586 -8.095 1.00 98.25 191 ALA A O 1
ATOM 1444 N N . LEU A 1 192 ? 12.893 5.816 -10.331 1.00 98.19 192 LEU A N 1
ATOM 1445 C CA . LEU A 1 192 ? 12.947 7.284 -10.373 1.00 98.19 192 LEU A CA 1
ATOM 1446 C C . LEU A 1 192 ? 11.613 7.955 -10.005 1.00 98.19 192 LEU A C 1
ATOM 1448 O O . LEU A 1 192 ? 11.554 9.179 -9.896 1.00 98.19 192 LEU A O 1
ATOM 1452 N N . GLY A 1 193 ? 10.545 7.186 -9.785 1.00 96.94 193 GLY A N 1
ATOM 1453 C CA . GLY A 1 193 ? 9.217 7.724 -9.520 1.00 96.94 193 GLY A CA 1
ATOM 1454 C C . GLY A 1 193 ? 8.594 8.374 -10.759 1.00 96.94 193 GLY A C 1
ATOM 1455 O O . GLY A 1 193 ? 7.919 9.397 -10.629 1.00 96.94 193 GLY A O 1
ATOM 1456 N N . MET A 1 194 ? 8.808 7.795 -11.942 1.00 98.38 194 MET A N 1
ATOM 1457 C CA . MET A 1 194 ? 8.255 8.221 -13.237 1.00 98.38 194 MET A CA 1
ATOM 1458 C C . MET A 1 194 ? 7.304 7.137 -13.783 1.00 98.38 194 MET A C 1
ATOM 1460 O O . MET A 1 194 ? 7.661 6.397 -14.703 1.00 98.38 194 MET A O 1
ATOM 1464 N N . PRO A 1 195 ? 6.123 6.936 -13.159 1.00 98.06 195 PRO A N 1
ATOM 1465 C CA . PRO A 1 195 ? 5.282 5.781 -13.460 1.00 98.06 195 PRO A CA 1
ATOM 1466 C C . PRO A 1 195 ? 4.633 5.857 -14.848 1.00 98.06 195 PRO A C 1
ATOM 1468 O O . PRO A 1 195 ? 4.455 4.825 -15.487 1.00 98.06 195 PRO A O 1
ATOM 1471 N N . GLN A 1 196 ? 4.321 7.049 -15.361 1.00 98.31 196 GLN A N 1
ATOM 1472 C CA . GLN A 1 196 ? 3.733 7.194 -16.693 1.00 98.31 196 GLN A CA 1
ATOM 1473 C C . GLN A 1 196 ? 4.720 6.770 -17.787 1.00 98.31 196 GLN A C 1
ATOM 1475 O O . GLN A 1 196 ? 4.358 6.015 -18.692 1.00 98.31 196 GLN A O 1
ATOM 1480 N N . GLU A 1 197 ? 5.970 7.212 -17.676 1.00 98.44 197 GLU A N 1
ATOM 1481 C CA . GLU A 1 197 ? 7.062 6.880 -18.585 1.00 98.44 197 GLU A CA 1
ATOM 1482 C C . GLU A 1 197 ? 7.444 5.402 -18.469 1.00 98.44 197 GLU A C 1
ATOM 1484 O O . GLU A 1 197 ? 7.635 4.735 -19.487 1.00 98.44 197 GLU A O 1
ATOM 1489 N N . ALA A 1 198 ? 7.505 4.867 -17.244 1.00 98.56 198 ALA A N 1
ATOM 1490 C CA . ALA A 1 198 ? 7.759 3.448 -17.008 1.00 98.56 198 ALA A CA 1
ATOM 1491 C C . ALA A 1 198 ? 6.703 2.569 -17.693 1.00 98.56 198 ALA A C 1
ATOM 1493 O O . ALA A 1 198 ? 7.041 1.612 -18.392 1.00 98.56 198 ALA A O 1
ATOM 1494 N N . GLN A 1 199 ? 5.423 2.926 -17.548 1.00 98.06 199 GLN A N 1
ATOM 1495 C CA . GLN A 1 199 ? 4.329 2.200 -18.185 1.00 98.06 199 GLN A CA 1
ATOM 1496 C C . GLN A 1 199 ? 4.384 2.314 -19.708 1.00 98.06 199 GLN A C 1
ATOM 1498 O O . GLN A 1 199 ? 4.168 1.319 -20.393 1.00 98.06 199 GLN A O 1
ATOM 1503 N N . ALA A 1 200 ? 4.700 3.494 -20.253 1.00 97.88 200 ALA A N 1
ATOM 1504 C CA . ALA A 1 200 ? 4.870 3.667 -21.693 1.00 97.88 200 ALA A CA 1
ATOM 1505 C C . ALA A 1 200 ? 6.000 2.776 -22.234 1.00 97.88 200 ALA A C 1
ATOM 1507 O O . ALA A 1 200 ? 5.810 2.083 -23.229 1.00 97.88 200 ALA A O 1
ATOM 1508 N N . MET A 1 201 ? 7.143 2.727 -21.546 1.00 97.81 201 MET A N 1
ATOM 1509 C CA . MET A 1 201 ? 8.274 1.881 -21.930 1.00 97.81 201 MET A CA 1
ATOM 1510 C C . MET A 1 201 ? 7.909 0.389 -21.926 1.00 97.81 201 MET A C 1
ATOM 1512 O O . MET A 1 201 ? 8.245 -0.330 -22.871 1.00 97.81 201 MET A O 1
ATOM 1516 N N . ALA A 1 202 ? 7.190 -0.067 -20.896 1.00 97.25 202 ALA A N 1
ATOM 1517 C CA . ALA A 1 202 ? 6.743 -1.451 -20.797 1.00 97.25 202 ALA A CA 1
ATOM 1518 C C . ALA A 1 202 ? 5.673 -1.802 -21.849 1.00 97.25 202 ALA A C 1
ATOM 1520 O O . ALA A 1 202 ? 5.749 -2.855 -22.476 1.00 97.25 202 ALA A O 1
ATOM 1521 N N . ASN A 1 203 ? 4.721 -0.901 -22.104 1.00 96.62 203 ASN A N 1
ATOM 1522 C CA . ASN A 1 203 ? 3.698 -1.088 -23.134 1.00 96.62 203 ASN A CA 1
ATOM 1523 C C . ASN A 1 203 ? 4.315 -1.178 -24.537 1.00 96.62 203 ASN A C 1
ATOM 1525 O O . ASN A 1 203 ? 3.911 -2.034 -25.317 1.00 96.62 203 ASN A O 1
ATOM 1529 N N . THR A 1 204 ? 5.322 -0.357 -24.849 1.00 96.00 204 THR A N 1
ATOM 1530 C CA . THR A 1 204 ? 6.042 -0.444 -26.129 1.00 96.00 204 THR A CA 1
ATOM 1531 C C . THR A 1 204 ? 6.736 -1.796 -26.291 1.00 96.00 204 THR A C 1
ATOM 1533 O O . THR A 1 204 ? 6.694 -2.371 -27.373 1.00 96.00 204 THR A O 1
ATOM 1536 N N . ALA A 1 205 ? 7.324 -2.348 -25.223 1.00 95.25 205 ALA A N 1
ATOM 1537 C CA . ALA A 1 205 ? 7.917 -3.687 -25.273 1.00 95.25 205 ALA A CA 1
ATOM 1538 C C . ALA A 1 205 ? 6.877 -4.765 -25.624 1.00 95.25 205 ALA A C 1
ATOM 1540 O O . ALA A 1 205 ? 7.124 -5.595 -26.490 1.00 95.25 205 ALA A O 1
ATOM 1541 N N . LEU A 1 206 ? 5.693 -4.700 -25.005 1.00 94.31 206 LEU A N 1
ATOM 1542 C CA . LEU A 1 206 ? 4.586 -5.626 -25.269 1.00 94.31 206 LEU A CA 1
ATOM 1543 C C . LEU A 1 206 ? 3.994 -5.485 -26.683 1.00 94.31 206 LEU A C 1
ATOM 1545 O O . LEU A 1 206 ? 3.429 -6.441 -27.204 1.00 94.31 206 LEU A O 1
ATOM 1549 N N . GLN A 1 207 ? 4.090 -4.302 -27.295 1.00 93.62 207 GLN A N 1
ATOM 1550 C CA . GLN A 1 207 ? 3.598 -4.043 -28.653 1.00 93.62 207 GLN A CA 1
ATOM 1551 C C . GLN A 1 207 ? 4.587 -4.484 -29.738 1.00 93.62 207 GLN A C 1
ATOM 1553 O O . GLN A 1 207 ? 4.165 -4.935 -30.800 1.00 93.62 207 GLN A O 1
ATOM 1558 N N . GLU A 1 208 ? 5.889 -4.326 -29.493 1.00 90.81 208 GLU A N 1
ATOM 1559 C CA . GLU A 1 208 ? 6.938 -4.631 -30.472 1.00 90.81 208 GLU A CA 1
ATOM 1560 C C . GLU A 1 208 ? 7.295 -6.124 -30.528 1.00 90.81 208 GLU A C 1
ATOM 1562 O O . GLU A 1 208 ? 7.688 -6.612 -31.587 1.00 90.81 208 GLU A O 1
ATOM 1567 N N . ASP A 1 209 ? 7.167 -6.846 -29.411 1.00 92.06 209 ASP A N 1
ATOM 1568 C CA . ASP A 1 209 ? 7.560 -8.250 -29.290 1.00 92.06 209 ASP A CA 1
ATOM 1569 C C . ASP A 1 209 ? 6.415 -9.103 -28.711 1.00 92.06 209 ASP A C 1
ATOM 1571 O O . ASP A 1 209 ? 6.127 -9.024 -27.514 1.00 92.06 209 ASP A O 1
ATOM 1575 N N . PRO A 1 210 ? 5.779 -9.976 -29.516 1.00 87.94 210 PRO A N 1
ATOM 1576 C CA . PRO A 1 210 ? 4.725 -10.870 -29.039 1.00 87.94 210 PRO A CA 1
ATOM 1577 C C . PRO A 1 210 ? 5.160 -11.824 -27.917 1.00 87.94 210 PRO A C 1
ATOM 1579 O O . PRO A 1 210 ? 4.309 -12.302 -27.171 1.00 87.94 210 PRO A O 1
ATOM 1582 N N . GLN A 1 211 ? 6.458 -12.126 -27.783 1.00 91.00 211 GLN A N 1
ATOM 1583 C CA . GLN A 1 211 ? 6.976 -12.985 -26.711 1.00 91.00 211 GLN A CA 1
ATOM 1584 C C . GLN A 1 211 ? 7.179 -12.225 -25.395 1.00 91.00 211 GLN A C 1
ATOM 1586 O O . GLN A 1 211 ? 7.325 -12.848 -24.343 1.00 91.00 211 GLN A O 1
ATOM 1591 N N . ALA A 1 212 ? 7.120 -10.891 -25.410 1.00 92.88 212 ALA A N 1
ATOM 1592 C CA . ALA A 1 212 ? 7.291 -10.068 -24.218 1.00 92.88 212 ALA A CA 1
ATOM 1593 C C . ALA A 1 212 ? 6.236 -10.358 -23.136 1.00 92.88 212 ALA A C 1
ATOM 1595 O O . ALA A 1 212 ? 6.512 -10.190 -21.950 1.00 92.88 212 ALA A O 1
ATOM 1596 N N . SER A 1 213 ? 5.050 -10.857 -23.506 1.00 91.25 213 SER A N 1
ATOM 1597 C CA . SER A 1 213 ? 4.026 -11.264 -22.535 1.00 91.25 213 SER A CA 1
ATOM 1598 C C . SER A 1 213 ? 4.428 -12.471 -21.680 1.00 91.25 213 SER A C 1
ATOM 1600 O O . SER A 1 213 ? 3.792 -12.716 -20.660 1.00 91.25 213 SER A O 1
ATOM 1602 N N . ALA A 1 214 ? 5.457 -13.231 -22.073 1.00 93.00 214 ALA A N 1
ATOM 1603 C CA . ALA A 1 214 ? 6.011 -14.314 -21.263 1.00 93.00 214 ALA A CA 1
ATOM 1604 C C . ALA A 1 214 ? 6.953 -13.804 -20.151 1.00 93.00 214 ALA A C 1
ATOM 1606 O O . ALA A 1 214 ? 7.221 -14.530 -19.193 1.00 93.00 214 ALA A O 1
ATOM 1607 N N . ASP A 1 215 ? 7.433 -12.556 -20.233 1.00 95.19 215 ASP A N 1
ATOM 1608 C CA . ASP A 1 215 ? 8.258 -11.935 -19.194 1.00 95.19 215 ASP A CA 1
ATOM 1609 C C . ASP A 1 215 ? 7.361 -11.429 -18.045 1.00 95.19 215 ASP A C 1
ATOM 1611 O O . ASP A 1 215 ? 6.845 -10.308 -18.055 1.00 95.19 215 ASP A O 1
ATOM 1615 N N . MET A 1 216 ? 7.175 -12.265 -17.017 1.00 95.69 216 MET A N 1
ATOM 1616 C CA . MET A 1 216 ? 6.363 -11.915 -15.840 1.00 95.69 216 MET A CA 1
ATOM 1617 C C . MET A 1 216 ? 6.899 -10.692 -15.087 1.00 95.69 216 MET A C 1
ATOM 1619 O O . MET A 1 216 ? 6.126 -9.966 -14.461 1.00 95.69 216 MET A O 1
ATOM 1623 N N . ARG A 1 217 ? 8.208 -10.421 -15.163 1.00 96.75 217 ARG A N 1
ATOM 1624 C CA . ARG A 1 217 ? 8.809 -9.234 -14.550 1.00 96.75 217 ARG A CA 1
ATOM 1625 C C . ARG A 1 217 ? 8.423 -7.978 -15.327 1.00 96.75 217 ARG A C 1
ATOM 1627 O O . ARG A 1 217 ? 8.088 -6.974 -14.705 1.00 96.75 217 ARG A O 1
ATOM 1634 N N . LEU A 1 218 ? 8.398 -8.032 -16.660 1.00 97.19 218 LEU A N 1
ATOM 1635 C CA . LEU A 1 218 ? 7.891 -6.933 -17.492 1.00 97.19 218 LEU A CA 1
ATOM 1636 C C . LEU A 1 218 ? 6.420 -6.634 -17.179 1.00 97.19 218 LEU A C 1
ATOM 1638 O O . LEU A 1 218 ? 6.067 -5.472 -16.972 1.00 97.19 218 LEU A O 1
ATOM 1642 N N . LEU A 1 219 ? 5.579 -7.671 -17.099 1.00 96.88 219 LEU A N 1
ATOM 1643 C CA . LEU A 1 219 ? 4.1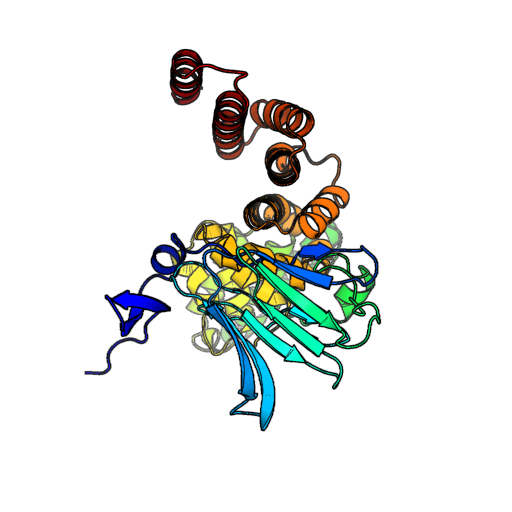66 -7.517 -16.738 1.00 96.88 219 LEU A CA 1
ATOM 1644 C C . LEU A 1 219 ? 3.993 -6.905 -15.345 1.00 96.88 219 LEU A C 1
ATOM 1646 O O . LEU A 1 219 ? 3.139 -6.040 -15.156 1.00 96.88 219 LEU A O 1
ATOM 1650 N N . MET A 1 220 ? 4.825 -7.307 -14.382 1.00 97.62 220 MET A N 1
ATOM 1651 C CA . MET A 1 220 ? 4.794 -6.743 -13.038 1.00 97.62 220 MET A CA 1
ATOM 1652 C C . MET A 1 220 ? 5.142 -5.248 -13.028 1.00 97.62 220 MET A C 1
ATOM 1654 O O . MET A 1 220 ? 4.415 -4.453 -12.431 1.00 97.62 220 MET A O 1
ATOM 1658 N N . VAL A 1 221 ? 6.214 -4.846 -13.723 1.00 98.00 221 VAL A N 1
ATOM 1659 C CA . VAL A 1 221 ? 6.626 -3.434 -13.838 1.00 98.00 221 VAL A CA 1
ATOM 1660 C C . VAL A 1 221 ? 5.538 -2.608 -14.522 1.00 98.00 221 VAL A C 1
ATOM 1662 O O . VAL A 1 221 ? 5.215 -1.514 -14.059 1.00 98.00 221 VAL A O 1
ATOM 1665 N N . GLN A 1 222 ? 4.936 -3.141 -15.589 1.00 97.81 222 GLN A N 1
ATOM 1666 C CA . GLN A 1 222 ? 3.827 -2.506 -16.299 1.00 97.81 222 GLN A CA 1
ATOM 1667 C C . GLN A 1 222 ? 2.633 -2.266 -15.366 1.00 97.81 222 GLN A C 1
ATOM 1669 O O . GLN A 1 222 ? 2.129 -1.143 -15.298 1.00 97.81 222 GLN A O 1
ATOM 1674 N N . ALA A 1 223 ? 2.227 -3.282 -14.601 1.00 97.88 223 ALA A N 1
ATOM 1675 C CA . ALA A 1 223 ? 1.082 -3.198 -13.703 1.00 97.88 223 ALA A CA 1
ATOM 1676 C C . ALA A 1 223 ? 1.334 -2.239 -12.526 1.00 97.88 223 ALA A C 1
ATOM 1678 O O . ALA A 1 223 ? 0.465 -1.437 -12.177 1.00 97.88 223 ALA A O 1
ATOM 1679 N N . ALA A 1 224 ? 2.535 -2.272 -11.942 1.00 98.31 224 ALA A N 1
ATOM 1680 C CA . ALA A 1 224 ? 2.959 -1.354 -10.885 1.00 98.31 224 ALA A CA 1
ATOM 1681 C C . ALA A 1 224 ? 2.974 0.110 -11.367 1.00 98.31 224 ALA A C 1
ATOM 1683 O O . ALA A 1 224 ? 2.472 1.013 -10.691 1.00 98.31 224 ALA A O 1
ATOM 1684 N N . ALA A 1 225 ? 3.495 0.345 -12.573 1.00 98.38 225 ALA A N 1
ATOM 1685 C CA . ALA A 1 225 ? 3.518 1.657 -13.206 1.00 98.38 225 ALA A CA 1
ATOM 1686 C C . ALA A 1 225 ? 2.103 2.153 -13.573 1.00 98.38 225 ALA A C 1
ATOM 1688 O O . ALA A 1 225 ? 1.780 3.325 -13.352 1.00 98.38 225 ALA A O 1
ATOM 1689 N N . ALA A 1 226 ? 1.227 1.258 -14.042 1.00 98.12 226 ALA A N 1
ATOM 1690 C CA . ALA A 1 226 ? -0.188 1.538 -14.278 1.00 98.12 226 ALA A CA 1
ATOM 1691 C C . ALA A 1 226 ? -0.922 1.951 -13.004 1.00 98.12 226 ALA A C 1
ATOM 1693 O O . ALA A 1 226 ? -1.624 2.966 -12.994 1.00 98.12 226 ALA A O 1
ATOM 1694 N N . LEU A 1 227 ? -0.702 1.217 -11.914 1.00 98.12 227 LEU A N 1
ATOM 1695 C CA . LEU A 1 227 ? -1.288 1.506 -10.612 1.00 98.12 227 LEU A CA 1
ATOM 1696 C C . LEU A 1 227 ? -0.913 2.910 -10.125 1.00 98.12 227 LEU A C 1
ATOM 1698 O O . LEU A 1 227 ? -1.792 3.704 -9.791 1.00 98.12 227 LEU A O 1
ATOM 1702 N N . LEU A 1 228 ? 0.380 3.244 -10.149 1.00 97.19 228 LEU A N 1
ATOM 1703 C CA . LEU A 1 228 ? 0.878 4.562 -9.740 1.00 97.19 228 LEU A CA 1
ATOM 1704 C C . LEU A 1 228 ? 0.469 5.698 -10.684 1.00 97.19 228 LEU A C 1
ATOM 1706 O O . LEU A 1 228 ? 0.445 6.858 -10.274 1.00 97.19 228 LEU A O 1
ATOM 1710 N N . SER A 1 229 ? 0.126 5.369 -11.927 1.00 96.81 229 SER A N 1
ATOM 1711 C CA . SER A 1 229 ? -0.447 6.308 -12.893 1.00 96.81 229 SER A CA 1
ATOM 1712 C C . SER A 1 229 ? -1.963 6.495 -12.724 1.00 96.81 229 SER A C 1
ATOM 1714 O O . SER A 1 229 ? -2.568 7.211 -13.516 1.00 96.81 229 SER A O 1
ATOM 1716 N N . GLY A 1 230 ? -2.599 5.842 -11.741 1.00 94.06 230 GLY A N 1
ATOM 1717 C CA . GLY A 1 230 ? -4.052 5.881 -11.534 1.00 94.06 230 GLY A CA 1
ATOM 1718 C C . GLY A 1 230 ? -4.852 5.027 -12.527 1.00 94.06 230 GLY A C 1
ATOM 1719 O O . GLY A 1 230 ? -6.078 5.098 -12.562 1.00 94.06 230 GLY A O 1
ATOM 1720 N N . ARG A 1 231 ? -4.184 4.191 -13.331 1.00 95.06 231 ARG A N 1
ATOM 1721 C CA . ARG A 1 231 ? -4.793 3.332 -14.358 1.00 95.06 231 ARG A CA 1
ATOM 1722 C C . ARG A 1 231 ? -5.119 1.956 -13.786 1.00 95.06 231 ARG A C 1
ATOM 1724 O O . ARG A 1 231 ? -4.558 0.934 -14.168 1.00 95.06 231 ARG A O 1
ATOM 1731 N N . GLN A 1 232 ? -6.057 1.937 -12.845 1.00 90.19 232 GLN A N 1
ATOM 1732 C CA . GLN A 1 232 ? -6.406 0.745 -12.069 1.00 90.19 232 GLN A CA 1
ATOM 1733 C C . GLN A 1 232 ? -6.890 -0.442 -12.917 1.00 90.19 232 GLN A C 1
ATOM 1735 O O . GLN A 1 232 ? -6.646 -1.591 -12.556 1.00 90.19 232 GLN A O 1
ATOM 1740 N N . ALA A 1 233 ? -7.572 -0.188 -14.039 1.00 89.62 233 ALA A N 1
ATOM 1741 C CA . ALA A 1 233 ? -8.016 -1.250 -14.942 1.00 89.62 233 ALA A CA 1
ATOM 1742 C C . ALA A 1 233 ? -6.832 -2.018 -15.553 1.00 89.62 233 ALA A C 1
ATOM 1744 O O . ALA A 1 233 ? -6.868 -3.243 -15.599 1.00 89.62 233 ALA A O 1
ATOM 1745 N N . GLU A 1 234 ? -5.772 -1.309 -15.945 1.00 92.31 234 GLU A N 1
ATOM 1746 C CA . GLU A 1 234 ? -4.541 -1.909 -16.471 1.00 92.31 234 GLU A CA 1
ATOM 1747 C C . GLU A 1 234 ? -3.719 -2.577 -15.356 1.00 92.31 234 GLU A C 1
ATOM 1749 O O . GLU A 1 234 ? -3.149 -3.644 -15.559 1.00 92.31 234 GLU A O 1
ATOM 1754 N N . ALA A 1 235 ? -3.735 -2.018 -14.141 1.00 95.00 235 ALA A N 1
ATOM 1755 C CA . ALA A 1 235 ? -3.039 -2.587 -12.985 1.00 95.00 235 ALA A CA 1
ATOM 1756 C C . ALA A 1 235 ? -3.546 -3.981 -12.557 1.00 95.00 235 ALA A C 1
ATOM 1758 O O . ALA A 1 235 ? -2.836 -4.689 -11.841 1.00 95.00 235 ALA A O 1
ATOM 1759 N N . ARG A 1 236 ? -4.739 -4.411 -13.005 1.00 89.38 236 ARG A N 1
ATOM 1760 C CA . ARG A 1 236 ? -5.266 -5.767 -12.737 1.00 89.38 236 ARG A CA 1
ATOM 1761 C C . ARG A 1 236 ? -4.368 -6.875 -13.276 1.00 89.38 236 ARG A C 1
ATOM 1763 O O . ARG A 1 236 ? -4.450 -7.998 -12.796 1.00 89.38 236 ARG A O 1
ATOM 1770 N N . GLN A 1 237 ? -3.479 -6.569 -14.222 1.00 88.12 237 GLN A N 1
ATOM 1771 C CA . GLN A 1 237 ? -2.500 -7.530 -14.729 1.00 88.12 237 GLN A CA 1
ATOM 1772 C C . GLN A 1 237 ? -1.635 -8.150 -13.613 1.00 88.12 237 GLN A C 1
ATOM 1774 O O . GLN A 1 237 ? -1.174 -9.278 -13.749 1.00 88.12 237 GLN A O 1
ATOM 1779 N N . MET A 1 238 ? -1.479 -7.462 -12.478 1.00 91.38 238 MET A N 1
ATOM 1780 C CA . MET A 1 238 ? -0.795 -7.952 -11.274 1.00 91.38 238 MET A CA 1
ATOM 1781 C C . MET A 1 238 ? -1.461 -9.179 -10.614 1.00 91.38 238 MET A C 1
ATOM 1783 O O . MET A 1 238 ? -0.850 -9.877 -9.799 1.00 91.38 238 MET A O 1
ATOM 1787 N N . GLU A 1 239 ? -2.723 -9.437 -10.952 1.00 88.38 239 GLU A N 1
ATOM 1788 C CA . GLU A 1 239 ? -3.521 -10.575 -10.484 1.00 88.38 239 GLU A CA 1
ATOM 1789 C C . GLU A 1 239 ? -3.379 -11.793 -11.405 1.00 88.38 239 GLU A C 1
ATOM 1791 O O . GLU A 1 239 ? -4.008 -12.820 -11.160 1.00 88.38 239 GLU A O 1
ATOM 1796 N N . ASN A 1 240 ? -2.560 -11.703 -12.461 1.00 87.38 240 ASN A N 1
ATOM 1797 C CA . ASN A 1 240 ? -2.270 -12.837 -13.328 1.00 87.38 240 ASN A CA 1
ATOM 1798 C C . ASN A 1 240 ? -1.675 -13.995 -12.492 1.00 87.38 240 ASN A C 1
ATOM 1800 O O . ASN A 1 240 ? -0.614 -13.808 -11.891 1.00 87.38 240 ASN A O 1
ATOM 1804 N N . PRO A 1 241 ? -2.300 -15.192 -12.484 1.00 87.81 241 PRO A N 1
ATOM 1805 C CA . PRO A 1 241 ? -1.818 -16.347 -11.721 1.00 87.81 241 PRO A CA 1
ATOM 1806 C C . PRO A 1 241 ? -0.422 -16.840 -12.121 1.00 87.81 241 PRO A C 1
ATOM 1808 O O . PRO A 1 241 ? 0.199 -17.587 -11.375 1.00 87.81 241 PRO A O 1
ATOM 1811 N N . GLN A 1 242 ? 0.070 -16.456 -13.304 1.00 89.12 242 GLN A N 1
ATOM 1812 C CA . GLN A 1 242 ? 1.417 -16.797 -13.764 1.00 89.12 242 GLN A CA 1
ATOM 1813 C C . GLN A 1 242 ? 2.506 -15.925 -13.128 1.00 89.12 242 GLN A C 1
ATOM 1815 O O . GLN A 1 242 ? 3.677 -16.297 -13.179 1.00 89.12 242 GLN A O 1
ATOM 1820 N N . ILE A 1 243 ? 2.146 -14.777 -12.537 1.00 91.38 243 ILE A N 1
ATOM 1821 C CA . ILE A 1 243 ? 3.097 -13.947 -11.795 1.00 91.38 243 ILE A CA 1
ATOM 1822 C C . ILE A 1 243 ? 3.475 -14.697 -10.507 1.00 91.38 243 ILE A C 1
ATOM 1824 O O . ILE A 1 243 ? 2.580 -14.986 -9.708 1.00 91.38 243 ILE A O 1
ATOM 1828 N N . PRO A 1 244 ? 4.774 -14.989 -10.281 1.00 89.31 244 PRO A N 1
ATOM 1829 C CA . PRO A 1 244 ? 5.232 -15.687 -9.084 1.00 89.31 244 PRO A CA 1
ATOM 1830 C C . PRO A 1 244 ? 4.806 -14.984 -7.798 1.00 89.31 244 PRO A C 1
ATOM 1832 O O . PRO A 1 244 ? 4.893 -13.761 -7.703 1.00 89.31 244 PRO A O 1
ATOM 1835 N N . GLU A 1 245 ? 4.414 -15.754 -6.789 1.00 87.06 245 GLU A N 1
ATOM 1836 C CA . GLU A 1 245 ? 4.118 -15.209 -5.467 1.00 87.06 245 GLU A CA 1
ATOM 1837 C C . GLU A 1 245 ? 5.416 -14.910 -4.711 1.00 87.06 245 GLU A C 1
ATOM 1839 O O . GLU A 1 245 ? 6.169 -15.804 -4.329 1.00 87.06 245 GLU A O 1
ATOM 1844 N N . THR A 1 246 ? 5.681 -13.623 -4.521 1.00 89.06 246 THR A N 1
ATOM 1845 C CA . THR A 1 246 ? 6.796 -13.076 -3.739 1.00 89.06 246 THR A CA 1
ATOM 1846 C C . THR A 1 246 ? 6.296 -12.045 -2.727 1.00 89.06 246 THR A C 1
ATOM 1848 O O . THR A 1 246 ? 5.177 -11.524 -2.842 1.00 89.06 246 THR A O 1
ATOM 1851 N N . ASP A 1 247 ? 7.142 -11.682 -1.766 1.00 89.94 247 ASP A N 1
ATOM 1852 C CA . ASP A 1 247 ? 6.859 -10.610 -0.805 1.00 89.94 247 ASP A CA 1
ATOM 1853 C C . ASP A 1 247 ? 6.631 -9.274 -1.534 1.00 89.94 247 ASP A C 1
ATOM 1855 O O . ASP A 1 247 ? 5.705 -8.527 -1.215 1.00 89.94 247 ASP A O 1
ATOM 1859 N N . GLU A 1 248 ? 7.404 -9.008 -2.594 1.00 94.88 248 GLU A N 1
ATOM 1860 C CA . GLU A 1 248 ? 7.211 -7.832 -3.445 1.00 94.88 248 GLU A CA 1
ATOM 1861 C C . GLU A 1 248 ? 5.858 -7.853 -4.173 1.00 94.88 248 GLU A C 1
ATOM 1863 O O . GLU A 1 248 ? 5.152 -6.844 -4.193 1.00 94.88 248 GLU A O 1
ATOM 1868 N N . THR A 1 249 ? 5.436 -8.990 -4.736 1.00 94.81 249 THR A N 1
ATOM 1869 C CA . THR A 1 249 ? 4.102 -9.069 -5.363 1.00 94.81 249 THR A CA 1
ATOM 1870 C C . THR A 1 249 ? 2.975 -8.917 -4.347 1.00 94.81 249 THR A C 1
ATOM 1872 O O . THR A 1 249 ? 1.964 -8.292 -4.663 1.00 94.81 249 THR A O 1
ATOM 1875 N N . THR A 1 250 ? 3.162 -9.402 -3.116 1.00 91.81 250 THR A N 1
ATOM 1876 C CA . THR A 1 250 ? 2.217 -9.204 -2.009 1.00 91.81 250 THR A CA 1
ATOM 1877 C C . THR A 1 250 ? 2.083 -7.720 -1.676 1.00 91.81 250 THR A C 1
ATOM 1879 O O . THR A 1 250 ? 0.964 -7.207 -1.622 1.00 91.81 250 THR A O 1
ATOM 1882 N N . LEU A 1 251 ? 3.206 -7.002 -1.559 1.00 96.12 251 LEU A N 1
ATOM 1883 C CA . LEU A 1 251 ? 3.218 -5.556 -1.328 1.00 96.12 251 LEU A CA 1
ATOM 1884 C C . LEU A 1 251 ? 2.423 -4.803 -2.404 1.00 96.12 251 LEU A C 1
ATOM 1886 O O . LEU A 1 251 ? 1.556 -3.982 -2.103 1.00 96.12 251 LEU A O 1
ATOM 1890 N N . TRP A 1 252 ? 2.707 -5.084 -3.675 1.00 97.50 252 TRP A N 1
ATOM 1891 C CA . TRP A 1 252 ? 2.066 -4.402 -4.797 1.00 97.50 252 TRP A CA 1
ATOM 1892 C C . TRP A 1 252 ? 0.585 -4.761 -4.959 1.00 97.50 252 TRP A C 1
ATOM 1894 O O . TRP A 1 252 ? -0.221 -3.869 -5.233 1.00 97.50 252 TRP A O 1
ATOM 1904 N N . ARG A 1 253 ? 0.189 -6.017 -4.708 1.00 94.31 253 ARG A N 1
ATOM 1905 C CA . ARG A 1 253 ? -1.229 -6.410 -4.626 1.00 94.31 253 ARG A CA 1
ATOM 1906 C C . ARG A 1 253 ? -1.933 -5.695 -3.464 1.00 94.31 253 ARG A C 1
ATOM 1908 O O . ARG A 1 253 ? -3.078 -5.274 -3.619 1.00 94.31 253 ARG A O 1
ATOM 1915 N N . GLY A 1 254 ? -1.229 -5.449 -2.356 1.00 94.50 254 GLY A N 1
ATOM 1916 C CA . GLY A 1 254 ? -1.681 -4.572 -1.273 1.00 94.50 254 GLY A CA 1
ATOM 1917 C C . GLY A 1 254 ? -1.940 -3.136 -1.742 1.00 94.50 254 GLY A C 1
ATOM 1918 O O . GLY A 1 254 ? -2.995 -2.572 -1.456 1.00 94.50 254 GLY A O 1
ATOM 1919 N N . PHE A 1 255 ? -1.047 -2.552 -2.547 1.00 97.69 255 PHE A N 1
ATOM 1920 C CA . PHE A 1 255 ? -1.286 -1.236 -3.156 1.00 97.69 255 PHE A CA 1
ATOM 1921 C C . PHE A 1 255 ? -2.456 -1.235 -4.154 1.00 97.69 255 PHE A C 1
ATOM 1923 O O . PHE A 1 255 ? -3.196 -0.251 -4.227 1.00 97.69 255 PHE A O 1
ATOM 1930 N N . LEU A 1 256 ? -2.663 -2.321 -4.905 1.00 95.75 256 LEU A N 1
ATOM 1931 C CA . LEU A 1 256 ? -3.826 -2.468 -5.785 1.00 95.75 256 LEU A CA 1
ATOM 1932 C C . LEU A 1 256 ? -5.133 -2.502 -4.977 1.00 95.75 256 LEU A C 1
ATOM 1934 O O . LEU A 1 256 ? -6.091 -1.816 -5.343 1.00 95.75 256 LEU A O 1
ATOM 1938 N N . ALA A 1 257 ? -5.156 -3.226 -3.854 1.00 92.31 257 ALA A N 1
ATOM 1939 C CA . ALA A 1 257 ? -6.264 -3.220 -2.900 1.00 92.31 257 ALA A CA 1
ATOM 1940 C C . ALA A 1 257 ? -6.482 -1.825 -2.277 1.00 92.31 257 ALA A C 1
ATOM 1942 O O . ALA A 1 257 ? -7.615 -1.356 -2.188 1.00 92.31 257 ALA A O 1
ATOM 1943 N N . ALA A 1 258 ? -5.411 -1.094 -1.949 1.00 94.44 258 ALA A N 1
ATOM 1944 C CA . ALA A 1 258 ? -5.508 0.278 -1.444 1.00 94.44 258 ALA A CA 1
ATOM 1945 C C . ALA A 1 258 ? -6.143 1.228 -2.469 1.00 94.44 258 ALA A C 1
ATOM 1947 O O . ALA A 1 258 ? -7.039 1.998 -2.127 1.00 94.44 258 ALA A O 1
ATOM 1948 N N . ALA A 1 259 ? -5.727 1.152 -3.738 1.00 93.19 259 ALA A N 1
ATOM 1949 C CA . ALA A 1 259 ? -6.313 1.949 -4.820 1.00 93.19 259 ALA A CA 1
ATOM 1950 C C . ALA A 1 259 ? -7.796 1.619 -5.056 1.00 93.19 259 ALA A C 1
ATOM 1952 O O . ALA A 1 259 ? -8.552 2.429 -5.586 1.00 93.19 259 ALA A O 1
ATOM 1953 N N . ARG A 1 260 ? -8.208 0.411 -4.675 1.00 91.25 260 ARG A N 1
ATOM 1954 C CA . ARG A 1 260 ? -9.588 -0.070 -4.689 1.00 91.25 260 ARG A CA 1
ATOM 1955 C C . ARG A 1 260 ? -10.400 0.377 -3.466 1.00 91.25 260 ARG A C 1
ATOM 1957 O O . ARG A 1 260 ? -11.612 0.216 -3.463 1.00 91.25 260 ARG A O 1
ATOM 1964 N N . GLY A 1 261 ? -9.759 0.955 -2.451 1.00 88.69 261 GLY A N 1
ATOM 1965 C CA . GLY A 1 261 ? -10.384 1.303 -1.171 1.00 88.69 261 GLY A CA 1
ATOM 1966 C C . GLY A 1 261 ? -10.551 0.115 -0.220 1.00 88.69 261 GLY A C 1
ATOM 1967 O O . GLY A 1 261 ? -11.179 0.248 0.827 1.00 88.69 261 GLY A O 1
ATOM 1968 N N . ASP A 1 262 ? -9.982 -1.042 -0.557 1.00 88.06 262 ASP A N 1
ATOM 1969 C CA . ASP A 1 262 ? -10.019 -2.247 0.263 1.00 88.06 262 ASP A CA 1
ATOM 1970 C C . ASP A 1 262 ? -8.862 -2.243 1.269 1.00 88.06 262 ASP A C 1
ATOM 1972 O O . ASP A 1 262 ? -7.872 -2.969 1.150 1.00 88.06 262 ASP A O 1
ATOM 1976 N N . HIS A 1 263 ? -8.964 -1.356 2.258 1.00 86.44 263 HIS A N 1
ATOM 1977 C CA . HIS A 1 263 ? -7.919 -1.190 3.267 1.00 86.44 263 HIS A CA 1
ATOM 1978 C C . HIS A 1 263 ? -7.785 -2.408 4.191 1.00 86.44 263 HIS A C 1
ATOM 1980 O O . HIS A 1 263 ? -6.690 -2.669 4.679 1.00 86.44 263 HIS A O 1
ATOM 1986 N N . ALA A 1 264 ? -8.858 -3.188 4.362 1.00 78.50 264 ALA A N 1
ATOM 1987 C CA . ALA A 1 264 ? -8.855 -4.438 5.119 1.00 78.50 264 ALA A CA 1
ATOM 1988 C C . ALA A 1 264 ? -7.881 -5.474 4.532 1.00 78.50 264 ALA A C 1
ATOM 1990 O O . ALA A 1 264 ? -7.226 -6.194 5.282 1.00 78.50 264 ALA A O 1
ATOM 1991 N N . VAL A 1 265 ? -7.764 -5.524 3.202 1.00 82.19 265 VAL A N 1
ATOM 1992 C CA . VAL A 1 265 ? -6.762 -6.342 2.505 1.00 82.19 265 VAL A CA 1
ATOM 1993 C C . VAL A 1 265 ? -5.442 -5.587 2.344 1.00 82.19 265 VAL A C 1
ATOM 1995 O O . VAL A 1 265 ? -4.376 -6.163 2.524 1.00 82.19 265 VAL A O 1
ATOM 1998 N N . ALA A 1 266 ? -5.474 -4.293 2.031 1.00 89.69 266 ALA A N 1
ATOM 1999 C CA . ALA A 1 266 ? -4.255 -3.540 1.751 1.00 89.69 266 ALA A CA 1
ATOM 2000 C C . ALA A 1 266 ? -3.316 -3.422 2.957 1.00 89.69 266 ALA A C 1
ATOM 2002 O O . ALA A 1 266 ? -2.111 -3.621 2.817 1.00 89.69 266 ALA A O 1
ATOM 2003 N N . GLY A 1 267 ? -3.856 -3.083 4.131 1.00 88.38 267 GLY A N 1
ATOM 2004 C CA . GLY A 1 267 ? -3.069 -2.786 5.326 1.00 88.38 267 GLY A CA 1
ATOM 2005 C C . GLY A 1 267 ? -2.135 -3.929 5.711 1.00 88.38 267 GLY A C 1
ATOM 2006 O O . GLY A 1 267 ? -0.921 -3.727 5.691 1.00 88.38 267 GLY A O 1
ATOM 2007 N N . PRO A 1 268 ? -2.646 -5.142 5.978 1.00 82.31 268 PRO A N 1
ATOM 2008 C CA . PRO A 1 268 ? -1.771 -6.218 6.420 1.00 82.31 268 PRO A CA 1
ATOM 2009 C C . PRO A 1 268 ? -0.780 -6.689 5.334 1.00 82.31 268 PRO A C 1
ATOM 2011 O O . PRO A 1 268 ? 0.305 -7.142 5.682 1.00 82.31 268 PRO A O 1
ATOM 2014 N N . ALA A 1 269 ? -1.093 -6.534 4.036 1.00 86.69 269 ALA A N 1
ATOM 2015 C CA . ALA A 1 269 ? -0.193 -6.897 2.927 1.00 86.69 269 ALA A CA 1
ATOM 2016 C C . ALA A 1 269 ? 0.992 -5.937 2.861 1.00 86.69 269 ALA A C 1
ATOM 2018 O O . ALA A 1 269 ? 2.132 -6.329 2.617 1.00 86.69 269 ALA A O 1
ATOM 2019 N N . ILE A 1 270 ? 0.706 -4.657 3.094 1.00 94.75 270 ILE A N 1
ATOM 2020 C CA . ILE A 1 270 ? 1.719 -3.616 3.184 1.00 94.75 270 ILE A CA 1
ATOM 2021 C C . ILE A 1 270 ? 2.533 -3.795 4.467 1.00 94.75 270 ILE A C 1
ATOM 2023 O O . ILE A 1 270 ? 3.750 -3.657 4.415 1.00 94.75 270 ILE A O 1
ATOM 2027 N N . ALA A 1 271 ? 1.898 -4.140 5.592 1.00 89.00 271 ALA A N 1
ATOM 2028 C CA . ALA A 1 271 ? 2.583 -4.375 6.861 1.00 89.00 271 ALA A CA 1
ATOM 2029 C C . ALA A 1 271 ? 3.579 -5.541 6.756 1.00 89.00 271 ALA A C 1
ATOM 2031 O O . ALA A 1 271 ? 4.743 -5.370 7.106 1.00 89.00 271 ALA A O 1
ATOM 2032 N N . SER A 1 272 ? 3.164 -6.683 6.192 1.00 83.88 272 SER A N 1
ATOM 2033 C CA . SER A 1 272 ? 4.022 -7.871 6.057 1.00 83.88 272 SER A CA 1
ATOM 2034 C C . SER A 1 272 ? 5.235 -7.670 5.146 1.00 83.88 272 SER A C 1
ATOM 2036 O O . SER A 1 272 ? 6.203 -8.414 5.242 1.00 83.88 272 SER A O 1
ATOM 2038 N N . ALA A 1 273 ? 5.181 -6.691 4.241 1.00 90.06 273 ALA A N 1
ATOM 2039 C CA . ALA A 1 273 ? 6.261 -6.370 3.311 1.00 90.06 273 ALA A CA 1
ATOM 2040 C C . ALA A 1 273 ? 6.824 -4.951 3.531 1.00 90.06 273 ALA A C 1
ATOM 2042 O O . ALA A 1 273 ? 7.470 -4.380 2.647 1.00 90.06 273 ALA A O 1
ATOM 2043 N N . LEU A 1 274 ? 6.599 -4.362 4.711 1.00 92.31 274 LEU A N 1
ATOM 2044 C CA . LEU A 1 274 ? 7.010 -2.991 5.005 1.00 92.31 274 LEU A CA 1
ATOM 2045 C C . LEU A 1 274 ? 8.534 -2.776 4.927 1.00 92.31 274 LEU A C 1
ATOM 2047 O O . LEU A 1 274 ? 8.937 -1.754 4.360 1.00 92.31 274 LEU A O 1
ATOM 2051 N N . PRO A 1 275 ? 9.402 -3.697 5.403 1.00 89.81 275 PRO A N 1
ATOM 2052 C CA . PRO A 1 275 ? 10.847 -3.534 5.243 1.00 89.81 275 PRO A CA 1
ATOM 2053 C C . PRO A 1 275 ? 11.262 -3.364 3.773 1.00 89.81 275 PRO A C 1
ATOM 2055 O O . PRO A 1 275 ? 12.150 -2.568 3.464 1.00 89.81 275 PRO A O 1
ATOM 2058 N N . LEU A 1 276 ? 10.569 -4.039 2.847 1.00 91.81 276 LEU A N 1
ATOM 2059 C CA . LEU A 1 276 ? 10.805 -3.914 1.410 1.00 91.81 276 LEU A CA 1
ATOM 2060 C C . LEU A 1 276 ? 10.425 -2.519 0.898 1.00 91.81 276 LEU A C 1
ATOM 2062 O O . LEU A 1 276 ? 11.235 -1.893 0.212 1.00 91.81 276 LEU A O 1
ATOM 2066 N N . LEU A 1 277 ? 9.261 -1.992 1.296 1.00 94.56 277 LEU A N 1
ATOM 2067 C CA . LEU A 1 277 ? 8.837 -0.626 0.962 1.00 94.56 277 LEU A CA 1
ATOM 2068 C C . LEU A 1 277 ? 9.833 0.431 1.466 1.00 94.56 277 LEU A C 1
ATOM 2070 O O . LEU A 1 277 ? 10.156 1.361 0.727 1.00 94.56 277 LEU A O 1
ATOM 2074 N N . ILE A 1 278 ? 10.330 0.292 2.701 1.00 92.12 278 ILE A N 1
ATOM 2075 C CA . ILE A 1 278 ? 11.323 1.215 3.277 1.00 92.12 278 ILE A CA 1
ATOM 2076 C C . ILE A 1 278 ? 12.657 1.118 2.519 1.00 92.12 278 ILE A C 1
ATOM 2078 O O . ILE A 1 278 ? 13.335 2.128 2.336 1.00 92.12 278 ILE A O 1
ATOM 2082 N N . SER A 1 279 ? 13.018 -0.075 2.033 1.00 90.69 279 SER A N 1
ATOM 2083 C CA . SER A 1 279 ? 14.251 -0.297 1.266 1.00 90.69 279 SER A CA 1
ATOM 2084 C C . SER A 1 279 ? 14.216 0.251 -0.167 1.00 90.69 279 SER A C 1
ATOM 2086 O O . SER A 1 279 ? 15.269 0.369 -0.799 1.00 90.69 279 SER A O 1
ATOM 2088 N N . TYR A 1 280 ? 13.041 0.595 -0.706 1.00 95.06 280 TYR A N 1
ATOM 2089 C CA . TYR A 1 280 ? 12.931 1.069 -2.085 1.00 95.06 280 TYR A CA 1
ATOM 2090 C C . TYR A 1 280 ? 13.696 2.372 -2.346 1.00 95.06 280 TYR A C 1
ATOM 2092 O O . TYR A 1 280 ? 13.864 3.206 -1.451 1.00 95.06 280 TYR A O 1
ATOM 2100 N N . PRO A 1 281 ? 14.113 2.611 -3.607 1.00 95.88 281 PRO A N 1
ATOM 2101 C CA . PRO A 1 281 ? 14.683 3.892 -3.989 1.00 95.88 281 PRO A CA 1
ATOM 2102 C C . PRO A 1 281 ? 13.758 5.056 -3.604 1.00 95.88 281 PRO A C 1
ATOM 2104 O O . PRO A 1 281 ? 12.548 5.042 -3.848 1.00 95.88 281 PRO A O 1
ATOM 2107 N N . ARG A 1 282 ? 14.352 6.089 -2.990 1.00 94.00 282 ARG A N 1
ATOM 2108 C CA . ARG A 1 282 ? 13.636 7.196 -2.330 1.00 94.00 282 ARG A CA 1
ATOM 2109 C C . ARG A 1 282 ? 12.549 7.865 -3.190 1.00 94.00 282 ARG A C 1
ATOM 2111 O O . ARG A 1 282 ? 11.497 8.173 -2.628 1.00 94.00 282 ARG A O 1
ATOM 2118 N N . PRO A 1 283 ? 12.737 8.112 -4.506 1.00 95.81 283 PRO A N 1
ATOM 2119 C CA . PRO A 1 283 ? 11.684 8.700 -5.336 1.00 95.81 283 PRO A CA 1
ATOM 2120 C C . PRO A 1 283 ? 10.420 7.835 -5.409 1.00 95.81 283 PRO A C 1
ATOM 2122 O O . PRO A 1 283 ? 9.311 8.355 -5.276 1.00 95.81 283 PRO A O 1
ATOM 2125 N N . LEU A 1 284 ? 10.583 6.518 -5.557 1.00 97.19 284 LEU A N 1
ATOM 2126 C CA . LEU A 1 284 ? 9.480 5.561 -5.564 1.00 97.19 284 LEU A CA 1
ATOM 2127 C C . LEU A 1 284 ? 8.838 5.439 -4.176 1.00 97.19 284 LEU A C 1
ATOM 2129 O O . LEU A 1 284 ? 7.620 5.579 -4.049 1.00 97.19 284 LEU A O 1
ATOM 2133 N N . ALA A 1 285 ? 9.650 5.264 -3.128 1.00 94.88 285 ALA A N 1
ATOM 2134 C CA . ALA A 1 285 ? 9.166 5.153 -1.751 1.00 94.88 285 ALA A CA 1
ATOM 2135 C C . ALA A 1 285 ? 8.314 6.368 -1.344 1.00 94.88 285 ALA A C 1
ATOM 2137 O O . ALA A 1 285 ? 7.240 6.210 -0.774 1.00 94.88 285 ALA A O 1
ATOM 2138 N N . ARG A 1 286 ? 8.717 7.589 -1.725 1.00 93.19 286 ARG A N 1
ATOM 2139 C CA . ARG A 1 286 ? 7.954 8.820 -1.446 1.00 93.19 286 ARG A CA 1
ATOM 2140 C C . ARG A 1 286 ? 6.591 8.890 -2.128 1.00 93.19 286 ARG A C 1
ATOM 2142 O O . ARG A 1 286 ? 5.695 9.540 -1.593 1.00 93.19 286 ARG A O 1
ATOM 2149 N N . ARG A 1 287 ? 6.415 8.246 -3.286 1.00 94.19 287 ARG A N 1
ATOM 2150 C CA . ARG A 1 287 ? 5.099 8.141 -3.942 1.00 94.19 287 ARG A CA 1
ATOM 2151 C C . ARG A 1 287 ? 4.191 7.140 -3.236 1.00 94.19 287 ARG A C 1
ATOM 2153 O O . ARG A 1 287 ? 2.990 7.372 -3.140 1.00 94.19 287 ARG A O 1
ATOM 2160 N N . LEU A 1 288 ? 4.769 6.048 -2.745 1.00 97.00 288 LEU A N 1
ATOM 2161 C CA . LEU A 1 288 ? 4.041 4.953 -2.110 1.00 97.00 288 LEU A CA 1
ATOM 2162 C C . LEU A 1 288 ? 3.713 5.225 -0.635 1.00 97.00 288 LEU A C 1
ATOM 2164 O O . LEU A 1 288 ? 2.638 4.845 -0.177 1.00 97.00 288 LEU A O 1
ATOM 2168 N N . ALA A 1 289 ? 4.596 5.910 0.097 1.00 96.12 289 ALA A N 1
ATOM 2169 C CA . ALA A 1 289 ? 4.491 6.089 1.545 1.00 96.12 289 ALA A CA 1
ATOM 2170 C C . ALA A 1 289 ? 3.155 6.703 2.008 1.00 96.12 289 ALA A C 1
ATOM 2172 O O . ALA A 1 289 ? 2.566 6.160 2.941 1.00 96.12 289 ALA A O 1
ATOM 2173 N N . PRO A 1 290 ? 2.601 7.749 1.359 1.00 95.81 290 PRO A N 1
ATOM 2174 C CA . PRO A 1 290 ? 1.288 8.265 1.734 1.00 95.81 290 PRO A CA 1
ATOM 2175 C C . PRO A 1 290 ? 0.168 7.227 1.574 1.00 95.81 290 PRO A C 1
ATOM 2177 O O . PRO A 1 290 ? -0.657 7.070 2.464 1.00 95.81 290 PRO A O 1
ATOM 2180 N N . ILE A 1 291 ? 0.155 6.474 0.467 1.00 96.38 291 ILE A N 1
ATOM 2181 C CA . ILE A 1 291 ? -0.866 5.447 0.193 1.00 96.38 291 ILE A CA 1
ATOM 2182 C C . ILE A 1 291 ? -0.759 4.306 1.212 1.00 96.38 291 ILE A C 1
ATOM 2184 O O . ILE A 1 291 ? -1.771 3.844 1.744 1.00 96.38 291 ILE A O 1
ATOM 2188 N N . ALA A 1 292 ? 0.471 3.877 1.497 1.00 97.75 292 ALA A N 1
ATOM 2189 C CA . ALA A 1 292 ? 0.761 2.838 2.471 1.00 97.75 292 ALA A CA 1
ATOM 2190 C C . ALA A 1 292 ? 0.339 3.253 3.879 1.00 97.75 292 ALA A C 1
ATOM 2192 O O . ALA A 1 292 ? -0.459 2.561 4.498 1.00 97.75 292 ALA A O 1
ATOM 2193 N N . MET A 1 293 ? 0.808 4.402 4.365 1.00 97.19 293 MET A N 1
ATOM 2194 C CA . MET A 1 293 ? 0.540 4.854 5.729 1.00 97.19 293 MET A CA 1
ATOM 2195 C C . MET A 1 293 ? -0.954 5.127 5.962 1.00 97.19 293 MET A C 1
ATOM 2197 O O . MET A 1 293 ? -1.487 4.758 7.005 1.00 97.19 293 MET A O 1
ATOM 2201 N N . GLU A 1 294 ? -1.659 5.700 4.978 1.00 95.81 294 GLU A N 1
ATOM 2202 C CA . GLU A 1 294 ? -3.118 5.877 5.039 1.00 95.81 294 GLU A CA 1
ATOM 2203 C C . GLU A 1 294 ? -3.866 4.528 5.069 1.00 95.81 294 GLU A C 1
ATOM 2205 O O . GLU A 1 294 ? -4.857 4.385 5.790 1.00 95.81 294 GLU A O 1
ATOM 2210 N N . SER A 1 295 ? -3.396 3.529 4.312 1.00 95.81 295 SER A N 1
ATOM 2211 C CA . SER A 1 295 ? -4.001 2.188 4.290 1.00 95.81 295 SER A CA 1
ATOM 2212 C C . SER A 1 295 ? -3.741 1.420 5.579 1.00 95.81 295 SER A C 1
ATOM 2214 O O . SER A 1 295 ? -4.667 0.824 6.117 1.00 95.81 295 SER A O 1
ATOM 2216 N N . LEU A 1 296 ? -2.517 1.489 6.105 1.00 94.50 296 LEU A N 1
ATOM 2217 C CA . LEU A 1 296 ? -2.138 0.898 7.386 1.00 94.50 296 LEU A CA 1
ATOM 2218 C C . LEU A 1 296 ? -2.972 1.492 8.525 1.00 94.50 296 LEU A C 1
ATOM 2220 O O . LEU A 1 296 ? -3.575 0.747 9.289 1.00 94.50 296 LEU A O 1
ATOM 2224 N N . ALA A 1 297 ? -3.097 2.823 8.586 1.00 93.56 297 ALA A N 1
ATOM 2225 C CA . ALA A 1 297 ? -3.929 3.492 9.586 1.00 93.56 297 ALA A CA 1
ATOM 2226 C C . ALA A 1 297 ? -5.405 3.078 9.487 1.00 93.56 297 ALA A C 1
ATOM 2228 O O . ALA A 1 297 ? -6.037 2.781 10.496 1.00 93.56 297 ALA A O 1
ATOM 2229 N N . SER A 1 298 ? -5.950 3.010 8.268 1.00 89.69 298 SER A N 1
ATOM 2230 C CA . SER A 1 298 ? -7.343 2.589 8.044 1.00 89.69 298 SER A CA 1
ATOM 2231 C C . SER A 1 298 ? -7.586 1.123 8.410 1.00 89.69 298 SER A C 1
ATOM 2233 O O . SER A 1 298 ? -8.701 0.760 8.771 1.00 89.69 298 SER A O 1
ATOM 2235 N N . ALA A 1 299 ? -6.550 0.291 8.315 1.00 84.44 299 ALA A N 1
ATOM 2236 C CA . ALA A 1 299 ? -6.581 -1.118 8.671 1.00 84.44 299 ALA A CA 1
ATOM 2237 C C . ALA A 1 299 ? -6.200 -1.393 10.134 1.00 84.44 299 ALA A C 1
ATOM 2239 O O . ALA A 1 299 ? -6.118 -2.555 10.502 1.00 84.44 299 ALA A O 1
ATOM 2240 N N . GLY A 1 300 ? -5.920 -0.373 10.954 1.00 82.00 300 GLY A N 1
ATOM 2241 C CA . GLY A 1 300 ? -5.479 -0.561 12.343 1.00 82.00 300 GLY A CA 1
ATOM 2242 C C . GLY A 1 300 ? -4.046 -1.089 12.502 1.00 82.00 300 GLY A C 1
ATOM 2243 O O . GLY A 1 300 ? -3.645 -1.456 13.602 1.00 82.00 300 GLY A O 1
ATOM 2244 N N . GLU A 1 301 ? -3.239 -1.090 11.440 1.00 83.12 301 GLU A N 1
ATOM 2245 C CA . GLU A 1 301 ? -1.832 -1.513 11.452 1.00 83.12 301 GLU A CA 1
ATOM 2246 C C . GLU A 1 301 ? -0.918 -0.381 11.958 1.00 83.12 301 GLU A C 1
ATOM 2248 O O . GLU A 1 301 ? -0.021 0.106 11.263 1.00 83.12 301 GLU A O 1
ATOM 2253 N N . LEU A 1 302 ? -1.192 0.099 13.174 1.00 85.06 302 LEU A N 1
ATOM 2254 C CA . LEU A 1 302 ? -0.637 1.351 13.702 1.00 85.06 302 LEU A CA 1
ATOM 2255 C C . LEU A 1 302 ? 0.877 1.291 13.930 1.00 85.06 302 LEU A C 1
ATOM 2257 O O . LEU A 1 302 ? 1.567 2.275 13.670 1.00 85.06 302 LEU A O 1
ATOM 2261 N N . GLY A 1 303 ? 1.408 0.138 14.350 1.00 83.75 303 GLY A N 1
ATOM 2262 C CA . GLY A 1 303 ? 2.851 -0.060 14.536 1.00 83.75 303 GLY A CA 1
ATOM 2263 C C . GLY A 1 303 ? 3.632 0.079 13.225 1.00 83.75 303 GLY A C 1
ATOM 2264 O O . GLY A 1 303 ? 4.610 0.825 13.159 1.00 83.75 303 GLY A O 1
ATOM 2265 N N . ALA A 1 304 ? 3.148 -0.569 12.164 1.00 88.94 304 ALA A N 1
ATOM 2266 C CA . ALA A 1 304 ? 3.693 -0.452 10.815 1.00 88.94 304 ALA A CA 1
ATOM 2267 C C . ALA A 1 304 ? 3.547 0.979 10.265 1.00 88.94 304 ALA A C 1
ATOM 2269 O O . ALA A 1 304 ? 4.481 1.527 9.674 1.00 88.94 304 ALA A O 1
ATOM 2270 N N . ALA A 1 305 ? 2.396 1.623 10.493 1.00 93.12 305 ALA A N 1
ATOM 2271 C CA . ALA A 1 305 ? 2.165 2.999 10.057 1.00 93.12 305 ALA A CA 1
ATOM 2272 C C . ALA A 1 305 ? 3.114 3.996 10.745 1.00 93.12 305 ALA A C 1
ATOM 2274 O O . ALA A 1 305 ? 3.665 4.874 10.079 1.00 93.12 305 ALA A O 1
ATOM 2275 N N . ALA A 1 306 ? 3.330 3.848 12.056 1.00 90.38 306 ALA A N 1
ATOM 2276 C CA . ALA A 1 306 ? 4.252 4.675 12.829 1.00 90.38 306 ALA A CA 1
ATOM 2277 C C . ALA A 1 306 ? 5.685 4.540 12.303 1.00 90.38 306 ALA A C 1
ATOM 2279 O O . ALA A 1 306 ? 6.305 5.546 11.960 1.00 90.38 306 ALA A O 1
ATOM 2280 N N . ARG A 1 307 ? 6.156 3.302 12.113 1.00 90.62 307 ARG A N 1
ATOM 2281 C CA . ARG A 1 307 ? 7.492 3.035 11.573 1.00 90.62 307 ARG A CA 1
ATOM 2282 C C . ARG A 1 307 ? 7.702 3.641 10.185 1.00 90.62 307 ARG A C 1
ATOM 2284 O O . ARG A 1 307 ? 8.750 4.217 9.905 1.00 90.62 307 ARG A O 1
ATOM 2291 N N . LEU A 1 308 ? 6.706 3.538 9.304 1.00 93.25 308 LEU A N 1
ATOM 2292 C CA . LEU A 1 308 ? 6.776 4.177 7.989 1.00 93.25 308 LEU A CA 1
ATOM 2293 C C . LEU A 1 308 ? 6.851 5.710 8.104 1.00 93.25 308 LEU A C 1
ATOM 2295 O O . LEU A 1 308 ? 7.566 6.353 7.337 1.00 93.25 308 LEU A O 1
ATOM 2299 N N . GLY A 1 309 ? 6.139 6.297 9.069 1.00 92.31 309 GLY A N 1
ATOM 2300 C CA . GLY A 1 309 ? 6.186 7.729 9.362 1.00 92.31 309 GLY A CA 1
ATOM 2301 C C . GLY A 1 309 ? 7.539 8.212 9.900 1.00 92.31 309 GLY A C 1
ATOM 2302 O O . GLY A 1 309 ? 7.940 9.333 9.580 1.00 92.31 309 GLY A O 1
ATOM 2303 N N . GLU A 1 310 ? 8.239 7.374 10.669 1.00 90.69 310 GLU A N 1
ATOM 2304 C CA . GLU A 1 310 ? 9.590 7.621 11.203 1.00 90.69 310 GLU A CA 1
ATOM 2305 C C . GLU A 1 310 ? 10.678 7.589 10.119 1.00 90.69 310 GLU A C 1
ATOM 2307 O O . GLU A 1 310 ? 11.720 8.220 10.279 1.00 90.69 310 GLU A O 1
ATOM 2312 N N . ALA A 1 311 ? 10.438 6.910 8.992 1.00 88.00 311 ALA A N 1
ATOM 2313 C CA . ALA A 1 311 ? 11.393 6.838 7.883 1.00 88.00 311 ALA A CA 1
ATOM 2314 C C . ALA A 1 311 ? 11.531 8.160 7.089 1.00 88.00 311 ALA A C 1
ATOM 2316 O O . ALA A 1 311 ? 12.530 8.363 6.398 1.00 88.00 311 ALA A O 1
ATOM 2317 N N . ASP A 1 312 ? 10.542 9.061 7.158 1.00 87.25 312 ASP A N 1
ATOM 2318 C CA . ASP A 1 312 ? 10.575 10.396 6.524 1.00 87.25 312 ASP A CA 1
ATOM 2319 C C . ASP A 1 312 ? 9.800 11.410 7.409 1.00 87.25 312 ASP A C 1
ATOM 2321 O O . ASP A 1 312 ? 8.714 11.881 7.034 1.00 87.25 312 ASP A O 1
ATOM 2325 N N . PRO A 1 313 ? 10.310 11.729 8.620 1.00 88.00 313 PRO A N 1
ATOM 2326 C CA . PRO A 1 313 ? 9.569 12.452 9.662 1.00 88.00 313 PRO A CA 1
ATOM 2327 C C . PRO A 1 313 ? 9.173 13.872 9.236 1.00 88.00 313 PRO A C 1
ATOM 2329 O O . PRO A 1 313 ? 8.100 14.357 9.594 1.00 88.00 313 PRO A O 1
ATOM 2332 N N . ASP A 1 314 ? 9.964 14.492 8.365 1.00 87.06 314 ASP A N 1
ATOM 2333 C CA . ASP A 1 314 ? 9.733 15.857 7.889 1.00 87.06 314 ASP A CA 1
ATOM 2334 C C . ASP A 1 314 ? 8.878 15.926 6.617 1.00 87.06 314 ASP A C 1
ATOM 2336 O O . ASP A 1 314 ? 8.653 17.006 6.078 1.00 87.06 314 ASP A O 1
ATOM 2340 N N . ASN A 1 315 ? 8.389 14.793 6.098 1.00 89.69 315 ASN A N 1
ATOM 2341 C CA . ASN A 1 315 ? 7.612 14.784 4.862 1.00 89.69 315 ASN A CA 1
ATOM 2342 C C . ASN A 1 315 ? 6.203 15.367 5.083 1.00 89.69 315 ASN A C 1
ATOM 2344 O O . ASN A 1 315 ? 5.377 14.720 5.741 1.00 89.69 315 ASN A O 1
ATOM 2348 N N . PRO A 1 316 ? 5.871 16.541 4.512 1.00 91.00 316 PRO A N 1
ATOM 2349 C CA . PRO A 1 316 ? 4.582 17.182 4.753 1.00 91.00 316 PRO A CA 1
ATOM 2350 C C . PRO A 1 316 ? 3.412 16.446 4.085 1.00 91.00 316 PRO A C 1
ATOM 2352 O O . PRO A 1 316 ? 2.266 16.589 4.508 1.00 91.00 316 PRO A O 1
ATOM 2355 N N . VAL A 1 317 ? 3.673 15.612 3.070 1.00 92.81 317 VAL A N 1
ATOM 2356 C CA . VAL A 1 317 ? 2.635 14.809 2.399 1.00 92.81 317 VAL A CA 1
ATOM 2357 C C . VAL A 1 317 ? 2.026 13.781 3.362 1.00 92.81 317 VAL A C 1
ATOM 2359 O O . VAL A 1 317 ? 0.867 13.399 3.210 1.00 92.81 317 VAL A O 1
ATOM 2362 N N . LEU A 1 318 ? 2.772 13.381 4.398 1.00 95.62 318 LEU A N 1
ATOM 2363 C CA . LEU A 1 318 ? 2.325 12.410 5.395 1.00 95.62 318 LEU A CA 1
ATOM 2364 C C . LEU A 1 318 ? 1.460 13.018 6.509 1.00 95.62 318 LEU A C 1
ATOM 2366 O O . LEU A 1 318 ? 0.989 12.271 7.358 1.00 95.62 318 LEU A O 1
ATOM 2370 N N . HIS A 1 319 ? 1.202 14.333 6.542 1.00 96.19 319 HIS A N 1
ATOM 2371 C CA . HIS A 1 319 ? 0.396 14.933 7.618 1.00 96.19 319 HIS A CA 1
ATOM 2372 C C . HIS A 1 319 ? -1.020 14.349 7.720 1.00 96.19 319 HIS A C 1
ATOM 2374 O O . HIS A 1 319 ? -1.476 14.084 8.830 1.00 96.19 319 HIS A O 1
ATOM 2380 N N . LEU A 1 320 ? -1.681 14.072 6.587 1.00 97.31 320 LEU A N 1
ATOM 2381 C CA . LEU A 1 320 ? -2.981 13.390 6.597 1.00 97.31 320 LEU A CA 1
ATOM 2382 C C . LEU A 1 320 ? -2.853 12.007 7.248 1.00 97.31 320 LEU A C 1
ATOM 2384 O O . LEU A 1 320 ? -3.601 11.691 8.166 1.00 97.31 320 LEU A O 1
ATOM 2388 N N . ALA A 1 321 ? -1.883 11.209 6.799 1.00 97.00 321 ALA A N 1
ATOM 2389 C CA . ALA A 1 321 ? -1.667 9.858 7.299 1.00 97.00 321 ALA A CA 1
ATOM 2390 C C . ALA A 1 321 ? -1.312 9.844 8.795 1.00 97.00 321 ALA A C 1
ATOM 2392 O O . ALA A 1 321 ? -1.839 9.028 9.540 1.00 97.00 321 ALA A O 1
ATOM 2393 N N . ARG A 1 322 ? -0.489 10.793 9.262 1.00 96.81 322 ARG A N 1
ATOM 2394 C CA . ARG A 1 322 ? -0.176 10.984 10.689 1.00 96.81 322 ARG A CA 1
ATOM 2395 C C . ARG A 1 322 ? -1.428 11.268 11.513 1.00 96.81 322 ARG A C 1
ATOM 2397 O O . ARG A 1 322 ? -1.582 10.686 12.581 1.00 96.81 322 ARG A O 1
ATOM 2404 N N . GLY A 1 323 ? -2.325 12.111 10.999 1.00 97.25 323 GLY A N 1
ATOM 2405 C CA . GLY A 1 323 ? -3.614 12.360 11.640 1.00 97.25 323 GLY A CA 1
ATOM 2406 C C . GLY A 1 323 ? -4.475 11.104 11.710 1.00 97.25 323 GLY A C 1
ATOM 2407 O O . GLY A 1 323 ? -5.029 10.817 12.763 1.00 97.25 323 GLY A O 1
ATOM 2408 N N . MET A 1 324 ? -4.500 10.304 10.639 1.00 96.94 324 MET A N 1
ATOM 2409 C CA . MET A 1 324 ? -5.233 9.032 10.603 1.00 96.94 324 MET A CA 1
ATOM 2410 C C . MET A 1 324 ? -4.683 8.013 11.603 1.00 96.94 324 MET A C 1
ATOM 2412 O O . MET A 1 324 ? -5.467 7.325 12.247 1.00 96.94 324 MET A O 1
ATOM 2416 N N . VAL A 1 325 ? -3.357 7.929 11.752 1.00 95.38 325 VAL A N 1
ATOM 2417 C CA . VAL A 1 325 ? -2.716 7.071 12.760 1.00 95.38 325 VAL A CA 1
ATOM 2418 C C . VAL A 1 325 ? -3.085 7.535 14.166 1.00 95.38 325 VAL A C 1
ATOM 2420 O O . VAL A 1 325 ? -3.511 6.718 14.970 1.00 95.38 325 VAL A O 1
ATOM 2423 N N . ALA A 1 326 ? -2.962 8.833 14.460 1.00 95.31 326 ALA A N 1
ATOM 2424 C CA . ALA A 1 326 ? -3.310 9.375 15.773 1.00 95.31 326 ALA A CA 1
ATOM 2425 C C . ALA A 1 326 ? -4.804 9.207 16.099 1.00 95.31 326 ALA A C 1
ATOM 2427 O O . ALA A 1 326 ? -5.145 8.860 17.223 1.00 95.31 326 ALA A O 1
ATOM 2428 N N . GLU A 1 327 ? -5.690 9.401 15.120 1.00 93.62 327 GLU A N 1
ATOM 2429 C CA . GLU A 1 327 ? -7.133 9.196 15.279 1.00 93.62 327 GLU A CA 1
ATOM 2430 C C . GLU A 1 327 ? -7.455 7.733 15.595 1.00 93.62 327 GLU A C 1
ATOM 2432 O O . GLU A 1 327 ? -8.190 7.460 16.541 1.00 93.62 327 GLU A O 1
ATOM 2437 N N . ALA A 1 328 ? -6.877 6.795 14.838 1.00 87.69 328 ALA A N 1
ATOM 2438 C CA . ALA A 1 328 ? -7.077 5.364 15.055 1.00 87.69 328 ALA A CA 1
ATOM 2439 C C . ALA A 1 328 ? -6.505 4.879 16.401 1.00 87.69 328 ALA A C 1
ATOM 2441 O O . ALA A 1 328 ? -7.020 3.928 16.978 1.00 87.69 328 ALA A O 1
ATOM 2442 N N . ASP A 1 329 ? -5.485 5.565 16.916 1.00 86.56 329 ASP A N 1
ATOM 2443 C CA . ASP A 1 329 ? -4.870 5.334 18.228 1.00 86.56 329 ASP A CA 1
ATOM 2444 C C . ASP A 1 329 ? -5.586 6.083 19.376 1.00 86.56 329 ASP A C 1
ATOM 2446 O O . ASP A 1 329 ? -5.141 6.073 20.520 1.00 86.56 329 ASP A O 1
ATOM 2450 N N . GLY A 1 330 ? -6.679 6.802 19.087 1.00 87.81 330 GLY A N 1
ATOM 2451 C CA . GLY A 1 330 ? -7.446 7.567 20.079 1.00 87.81 330 GLY A CA 1
ATOM 2452 C C . GLY A 1 330 ? -6.794 8.876 20.552 1.00 87.81 330 GLY A C 1
ATOM 2453 O O . GLY A 1 330 ? -7.332 9.555 21.429 1.00 87.81 330 GLY A O 1
ATOM 2454 N N . ARG A 1 331 ? -5.668 9.291 19.961 1.00 93.75 331 ARG A N 1
ATOM 2455 C CA . ARG A 1 331 ? -4.962 10.549 20.263 1.00 93.75 331 ARG A CA 1
ATOM 2456 C C . ARG A 1 331 ? -5.604 11.734 19.539 1.00 93.75 331 ARG A C 1
ATOM 2458 O O . ARG A 1 331 ? -5.058 12.281 18.581 1.00 93.75 331 ARG A O 1
ATOM 2465 N N . VAL A 1 332 ? -6.780 12.142 20.021 1.00 95.50 332 VAL A N 1
ATOM 2466 C CA . VAL A 1 332 ? -7.641 13.162 19.387 1.00 95.50 332 VAL A CA 1
ATOM 2467 C C . VAL A 1 332 ? -6.912 14.481 19.104 1.00 95.50 332 VAL A C 1
ATOM 2469 O O . VAL A 1 332 ? -6.998 14.988 17.987 1.00 95.50 332 VAL A O 1
ATOM 2472 N N . GLU A 1 333 ? -6.188 15.043 20.076 1.00 97.69 333 GLU A N 1
ATOM 2473 C CA . GLU A 1 333 ? -5.505 16.336 19.883 1.00 97.69 333 GLU A CA 1
ATOM 2474 C C . GLU A 1 333 ? -4.426 16.260 18.804 1.00 97.69 333 GLU A C 1
ATOM 2476 O O . GLU A 1 333 ? -4.354 17.107 17.913 1.00 97.69 333 GLU A O 1
ATOM 2481 N N . GLU A 1 334 ? -3.610 15.209 18.843 1.00 96.62 334 GLU A N 1
ATOM 2482 C CA . GLU A 1 334 ? -2.547 14.998 17.865 1.00 96.62 334 GLU A CA 1
ATOM 2483 C C . GLU A 1 334 ? -3.115 14.774 16.462 1.00 96.62 334 GLU A C 1
ATOM 2485 O O . GLU A 1 334 ? -2.571 15.297 15.484 1.00 96.62 334 GLU A O 1
ATOM 2490 N N . ALA A 1 335 ? -4.242 14.062 16.363 1.00 97.81 335 ALA A N 1
ATOM 2491 C CA . ALA A 1 335 ? -4.955 13.872 15.110 1.00 97.81 335 ALA A CA 1
ATOM 2492 C C . ALA A 1 335 ? -5.428 15.206 14.522 1.00 97.81 335 ALA A C 1
ATOM 2494 O O . ALA A 1 335 ? -5.160 15.494 13.353 1.00 97.81 335 ALA A O 1
ATOM 2495 N N . LEU A 1 336 ? -6.068 16.056 15.333 1.00 98.06 336 LEU A N 1
ATOM 2496 C CA . LEU A 1 336 ? -6.541 17.372 14.900 1.00 98.06 336 LEU A CA 1
ATOM 2497 C C . LEU A 1 336 ? -5.387 18.292 14.480 1.00 98.06 336 LEU A C 1
ATOM 2499 O O . LEU A 1 336 ? -5.486 18.934 13.435 1.00 98.06 336 LEU A O 1
ATOM 2503 N N . ILE A 1 337 ? -4.270 18.299 15.216 1.00 97.75 337 ILE A N 1
ATOM 2504 C CA . ILE A 1 337 ? -3.059 19.057 14.850 1.00 97.75 337 ILE A CA 1
ATOM 2505 C C . ILE A 1 337 ? -2.499 18.577 13.504 1.00 97.75 337 ILE A C 1
ATOM 2507 O O . ILE A 1 337 ? -2.139 19.384 12.642 1.00 97.75 337 ILE A O 1
ATOM 2511 N N . ALA A 1 338 ? -2.413 17.263 13.299 1.00 96.94 338 ALA A N 1
ATOM 2512 C CA . ALA A 1 338 ? -1.907 16.698 12.054 1.00 96.94 338 ALA A CA 1
ATOM 2513 C C . ALA A 1 338 ? -2.842 16.985 10.868 1.00 96.94 338 ALA A C 1
ATOM 2515 O O . ALA A 1 338 ? -2.363 17.344 9.788 1.00 96.94 338 ALA A O 1
ATOM 2516 N N . TYR A 1 339 ? -4.161 16.911 11.068 1.00 97.69 339 TYR A N 1
ATOM 2517 C CA . TYR A 1 339 ? -5.130 17.316 10.053 1.00 97.69 339 TYR A CA 1
ATOM 2518 C C . TYR A 1 339 ? -5.021 18.794 9.716 1.00 97.69 339 TYR A C 1
ATOM 2520 O O . TYR A 1 339 ? -5.034 19.129 8.536 1.00 97.69 339 TYR A O 1
ATOM 2528 N N . GLU A 1 340 ? -4.823 19.669 10.699 1.00 96.50 340 GLU A N 1
ATOM 2529 C CA . GLU A 1 340 ? -4.646 21.097 10.445 1.00 96.50 340 GLU A CA 1
ATOM 2530 C C . GLU A 1 340 ? -3.418 21.381 9.571 1.00 96.50 340 GLU A C 1
ATOM 2532 O O . GLU A 1 340 ? -3.495 22.120 8.587 1.00 96.50 340 GLU A O 1
ATOM 2537 N N . ARG A 1 341 ? -2.298 20.700 9.836 1.00 96.06 341 ARG A N 1
ATOM 2538 C CA . ARG A 1 341 ? -1.110 20.760 8.967 1.00 96.06 341 ARG A CA 1
ATOM 2539 C C . ARG A 1 341 ? -1.407 20.251 7.553 1.00 96.06 341 ARG A C 1
ATOM 2541 O O . ARG A 1 341 ? -0.947 20.840 6.578 1.00 96.06 341 ARG A O 1
ATOM 2548 N N . ALA A 1 342 ? -2.197 19.185 7.421 1.00 95.94 342 ALA A N 1
ATOM 2549 C CA . ALA A 1 342 ? -2.575 18.628 6.123 1.00 95.94 342 ALA A CA 1
ATOM 2550 C C . ALA A 1 342 ? -3.509 19.549 5.312 1.00 95.94 342 ALA A C 1
ATOM 2552 O O . ALA A 1 342 ? -3.381 19.598 4.087 1.00 95.94 342 ALA A O 1
ATOM 2553 N N . LYS A 1 343 ? -4.399 20.315 5.964 1.00 94.38 343 LYS A N 1
ATOM 2554 C CA . LYS A 1 343 ? -5.270 21.320 5.312 1.00 94.38 343 LYS A CA 1
ATOM 2555 C C . LYS A 1 343 ? -4.478 22.430 4.615 1.00 94.38 343 LYS A C 1
ATOM 2557 O O . LYS A 1 343 ? -4.922 22.947 3.593 1.00 94.38 343 LYS A O 1
ATOM 2562 N N . HIS A 1 344 ? -3.286 22.736 5.120 1.00 91.50 344 HIS A N 1
ATOM 2563 C CA . HIS A 1 344 ? -2.362 23.720 4.550 1.00 91.50 344 HIS A CA 1
ATOM 2564 C C . HIS A 1 344 ? -1.398 23.124 3.506 1.00 91.50 344 HIS A C 1
ATOM 2566 O O . HIS A 1 344 ? -0.517 23.813 2.989 1.00 91.50 344 HIS A O 1
ATOM 2572 N N . GLY A 1 345 ? -1.541 21.834 3.182 1.00 90.06 345 GLY A N 1
ATOM 2573 C CA . GLY A 1 345 ? -0.710 21.143 2.202 1.00 90.06 345 GLY A CA 1
ATOM 2574 C C . GLY A 1 345 ? -0.984 21.555 0.750 1.00 90.06 345 GLY A C 1
ATOM 2575 O O . GLY A 1 345 ? -1.978 22.194 0.420 1.00 90.06 345 GLY A O 1
ATOM 2576 N N . ARG A 1 346 ? -0.100 21.137 -0.163 1.00 89.44 346 ARG A N 1
ATOM 2577 C CA . ARG A 1 346 ? -0.243 21.410 -1.609 1.00 89.44 346 ARG A CA 1
ATOM 2578 C C . ARG A 1 346 ? -1.185 20.441 -2.331 1.00 89.44 346 ARG A C 1
ATOM 2580 O O . ARG A 1 346 ? -1.719 20.770 -3.385 1.00 89.44 346 ARG A O 1
ATOM 2587 N N . ASP A 1 347 ? -1.373 19.242 -1.788 1.00 90.25 347 ASP A N 1
ATOM 2588 C CA . ASP A 1 347 ? -2.199 18.198 -2.393 1.00 90.25 347 ASP A CA 1
ATOM 2589 C C . ASP A 1 347 ? -3.684 18.442 -2.085 1.00 90.25 347 ASP A C 1
ATOM 2591 O O . ASP A 1 347 ? -4.133 18.273 -0.949 1.00 90.25 347 ASP A O 1
ATOM 2595 N N . ARG A 1 348 ? -4.451 18.835 -3.111 1.00 90.56 348 ARG A N 1
ATOM 2596 C CA . ARG A 1 348 ? -5.880 19.170 -2.984 1.00 90.56 348 ARG A CA 1
ATOM 2597 C C . ARG A 1 348 ? -6.720 17.998 -2.474 1.00 90.56 348 ARG A C 1
ATOM 2599 O O . ARG A 1 348 ? -7.608 18.212 -1.652 1.00 90.56 348 ARG A O 1
ATOM 2606 N N . LEU A 1 349 ? -6.435 16.771 -2.916 1.00 90.12 349 LEU A N 1
ATOM 2607 C CA . LEU A 1 349 ? -7.189 15.589 -2.490 1.00 90.12 349 LEU A CA 1
ATOM 2608 C C . LEU A 1 349 ? -6.942 15.304 -1.006 1.00 90.12 349 LEU A C 1
ATOM 2610 O O . LEU A 1 349 ? -7.883 15.055 -0.249 1.00 90.12 349 LEU A O 1
ATOM 2614 N N . ARG A 1 350 ? -5.680 15.376 -0.570 1.00 93.06 350 ARG A N 1
ATOM 2615 C CA . ARG A 1 350 ? -5.330 15.175 0.844 1.00 93.06 350 ARG A CA 1
ATOM 2616 C C . ARG A 1 350 ? -5.875 16.279 1.737 1.00 93.06 350 ARG A C 1
ATOM 2618 O O . ARG A 1 350 ? -6.370 15.968 2.818 1.00 93.06 350 ARG A O 1
ATOM 2625 N N . ARG A 1 351 ? -5.857 17.531 1.271 1.00 93.62 351 ARG A N 1
ATOM 2626 C CA . ARG A 1 351 ? -6.506 18.654 1.958 1.00 93.62 351 ARG A CA 1
ATOM 2627 C C . ARG A 1 351 ? -7.986 18.383 2.196 1.00 93.62 351 ARG A C 1
ATOM 2629 O O . ARG A 1 351 ? -8.428 18.436 3.336 1.00 93.62 351 ARG A O 1
ATOM 2636 N N . ALA A 1 352 ? -8.736 18.047 1.146 1.00 93.06 352 ALA A N 1
ATOM 2637 C CA . ALA A 1 352 ? -10.171 17.787 1.256 1.00 93.06 352 ALA A CA 1
ATOM 2638 C C . ALA A 1 352 ? -10.472 16.655 2.255 1.00 93.06 352 ALA A C 1
ATOM 2640 O O . ALA A 1 352 ? -11.345 16.785 3.113 1.00 93.06 352 ALA A O 1
ATOM 2641 N N . ARG A 1 353 ? -9.688 15.568 2.211 1.00 93.94 353 ARG A N 1
ATOM 2642 C CA . ARG A 1 353 ? -9.808 14.456 3.169 1.00 93.94 353 ARG A CA 1
ATOM 2643 C C . ARG A 1 353 ? -9.465 14.867 4.602 1.00 93.94 353 ARG A C 1
ATOM 2645 O O . ARG A 1 353 ? -10.150 14.425 5.520 1.00 93.94 353 ARG A O 1
ATOM 2652 N N . ALA A 1 354 ? -8.453 15.712 4.798 1.00 96.31 354 ALA A N 1
ATOM 2653 C CA . ALA A 1 354 ? -8.085 16.235 6.113 1.00 96.31 354 ALA A CA 1
ATOM 2654 C C . ALA A 1 354 ? -9.163 17.159 6.694 1.00 96.31 354 ALA A C 1
ATOM 2656 O O . ALA A 1 354 ? -9.454 17.072 7.885 1.00 96.31 354 ALA A O 1
ATOM 2657 N N . ILE A 1 355 ? -9.789 18.006 5.864 1.00 95.00 355 ILE A N 1
ATOM 2658 C CA . ILE A 1 355 ? -10.930 18.832 6.285 1.00 95.00 355 ILE A CA 1
ATOM 2659 C C . ILE A 1 355 ? -12.064 17.934 6.766 1.00 95.00 355 ILE A C 1
ATOM 2661 O O . ILE A 1 355 ? -12.507 18.075 7.905 1.00 95.00 355 ILE A O 1
ATOM 2665 N N . ARG A 1 356 ? -12.472 16.967 5.935 1.00 95.25 356 ARG A N 1
ATOM 2666 C CA . ARG A 1 356 ? -13.563 16.052 6.272 1.00 95.25 356 ARG A CA 1
ATOM 2667 C C . ARG A 1 356 ? -13.302 15.307 7.580 1.00 95.25 356 ARG A C 1
ATOM 2669 O O . ARG A 1 356 ? -14.114 15.402 8.491 1.00 95.25 356 ARG A O 1
ATOM 2676 N N . ARG A 1 357 ? -12.144 14.650 7.708 1.00 96.19 357 ARG A N 1
ATOM 2677 C CA . ARG A 1 357 ? -11.785 13.905 8.926 1.00 96.19 357 ARG A CA 1
ATOM 2678 C C . ARG A 1 357 ? -11.693 14.799 10.162 1.00 96.19 357 ARG A C 1
ATOM 2680 O O . ARG A 1 357 ? -12.144 14.412 11.230 1.00 96.19 357 ARG A O 1
ATOM 2687 N N . SER A 1 358 ? -11.169 16.019 10.030 1.00 97.19 358 SER A N 1
ATOM 2688 C CA . SER A 1 358 ? -11.119 16.985 11.136 1.00 97.19 358 SER A CA 1
ATOM 2689 C C . SER A 1 358 ? -12.512 17.420 11.608 1.00 97.19 358 SER A C 1
ATOM 2691 O O . SER A 1 358 ? -12.708 17.630 12.805 1.00 97.19 358 SER A O 1
ATOM 2693 N N . VAL A 1 359 ? -13.471 17.579 10.692 1.00 96.56 359 VAL A N 1
ATOM 2694 C CA . VAL A 1 359 ? -14.875 17.873 11.026 1.00 96.56 359 VAL A CA 1
ATOM 2695 C C . VAL A 1 359 ? -15.544 16.656 11.668 1.00 96.56 359 VAL A C 1
ATOM 2697 O O . VAL A 1 359 ? -16.118 16.790 12.745 1.00 96.56 359 VAL A O 1
ATOM 2700 N N . GLU A 1 360 ? -15.415 15.473 11.056 1.00 94.69 360 GLU A N 1
ATOM 2701 C CA . GLU A 1 360 ? -15.967 14.205 11.561 1.00 94.69 360 GLU A CA 1
ATOM 2702 C C . GLU A 1 360 ? -15.475 13.915 12.989 1.00 94.69 360 GLU A C 1
ATOM 2704 O O . GLU A 1 360 ? -16.283 13.644 13.877 1.00 94.69 360 GLU A O 1
ATOM 2709 N N . LEU A 1 361 ? -14.172 14.069 13.247 1.00 95.88 361 LEU A N 1
ATOM 2710 C CA . LEU A 1 361 ? -13.580 13.839 14.565 1.00 95.88 361 LEU A CA 1
ATOM 2711 C C . LEU A 1 361 ? -14.057 14.858 15.612 1.00 95.88 361 LEU A C 1
ATOM 2713 O O . LEU A 1 361 ? -14.348 14.484 16.749 1.00 95.88 361 LEU A O 1
ATOM 2717 N N . ARG A 1 362 ? -14.173 16.146 15.259 1.00 97.06 362 ARG A N 1
ATOM 2718 C CA . ARG A 1 362 ? -14.698 17.168 16.185 1.00 97.06 362 ARG A CA 1
ATOM 2719 C C . ARG A 1 362 ? -16.177 16.957 16.495 1.00 97.06 362 ARG A C 1
ATOM 2721 O O . ARG A 1 362 ? -16.567 17.134 17.644 1.00 97.06 362 ARG A O 1
ATOM 2728 N N . LEU A 1 363 ? -16.970 16.535 15.511 1.00 95.75 363 LEU A N 1
ATOM 2729 C CA . LEU A 1 363 ? -18.373 16.177 15.714 1.00 95.75 363 LEU A CA 1
ATOM 2730 C C . LEU A 1 363 ? -18.499 14.961 16.644 1.00 95.75 363 LEU A C 1
ATOM 2732 O O . LEU A 1 363 ? -19.222 15.015 17.635 1.00 95.75 363 LEU A O 1
ATOM 2736 N N . ALA A 1 364 ? -17.737 13.893 16.381 1.00 93.00 364 ALA A N 1
ATOM 2737 C CA . ALA A 1 364 ? -17.748 12.673 17.193 1.00 93.00 364 ALA A CA 1
ATOM 2738 C C . ALA A 1 364 ? -17.291 12.904 18.646 1.00 93.00 364 ALA A C 1
ATOM 2740 O O . ALA A 1 364 ? -17.727 12.199 19.552 1.00 93.00 364 ALA A O 1
ATOM 2741 N N . THR A 1 365 ? -16.429 13.899 18.877 1.00 94.00 365 THR A N 1
ATOM 2742 C CA . THR A 1 365 ? -15.911 14.263 20.208 1.00 94.00 365 THR A CA 1
ATOM 2743 C C . THR A 1 365 ? -16.693 15.394 20.886 1.00 94.00 365 THR A C 1
ATOM 2745 O O . THR A 1 365 ? -16.293 15.847 21.957 1.00 94.00 365 THR A O 1
ATOM 2748 N N . GLY A 1 366 ? -17.796 15.867 20.289 1.00 93.62 366 GLY A N 1
ATOM 2749 C CA . GLY A 1 366 ? -18.649 16.925 20.848 1.00 93.62 366 GLY A CA 1
ATOM 2750 C C . GLY A 1 366 ? -18.035 18.330 20.827 1.00 93.62 366 GLY A C 1
ATOM 2751 O O . GLY A 1 366 ? -18.536 19.229 21.496 1.00 93.62 366 GLY A O 1
ATOM 2752 N N . ARG A 1 367 ? -16.951 18.539 20.071 1.00 95.38 367 ARG A N 1
ATOM 2753 C CA . ARG A 1 367 ? -16.274 19.842 19.909 1.00 95.38 367 ARG A CA 1
ATOM 2754 C C . ARG A 1 367 ? -16.876 20.705 18.805 1.00 95.38 367 ARG A C 1
ATOM 2756 O O . ARG A 1 367 ? -16.483 21.857 18.646 1.00 95.38 367 ARG A O 1
ATOM 2763 N N . LEU A 1 368 ? -17.758 20.123 18.005 1.00 95.19 368 LEU A N 1
ATOM 2764 C CA . LEU A 1 368 ? -18.473 20.773 16.919 1.00 95.19 368 LEU A CA 1
ATOM 2765 C C . LEU A 1 368 ? -19.891 20.213 16.901 1.00 95.19 368 LEU A C 1
ATOM 2767 O O . LEU A 1 368 ? -20.077 19.005 17.039 1.00 95.19 368 LEU A O 1
ATOM 2771 N N . ASP A 1 369 ? -20.880 21.082 16.754 1.00 94.19 369 ASP A N 1
ATOM 2772 C CA . ASP A 1 369 ? -22.267 20.674 16.593 1.00 94.19 369 ASP A CA 1
ATOM 2773 C C . ASP A 1 369 ? -22.576 20.352 15.122 1.00 94.19 369 ASP A C 1
ATOM 2775 O O . ASP A 1 369 ? -21.797 20.626 14.205 1.00 94.19 369 ASP A O 1
ATOM 2779 N N . THR A 1 370 ? -23.737 19.748 14.870 1.00 95.00 370 THR A N 1
ATOM 2780 C CA . THR A 1 370 ? -24.137 19.354 13.512 1.00 95.00 370 THR A CA 1
ATOM 2781 C C . THR A 1 370 ? -24.225 20.554 12.565 1.00 95.00 370 THR A C 1
ATOM 2783 O O . THR A 1 370 ? -23.835 20.446 11.402 1.00 95.00 370 THR A O 1
ATOM 2786 N N . ALA A 1 371 ? -24.708 21.705 13.046 1.00 94.62 371 ALA A N 1
ATOM 2787 C CA . ALA A 1 371 ? -24.820 22.918 12.238 1.00 94.62 371 ALA A CA 1
ATOM 2788 C C . ALA A 1 371 ? -23.437 23.464 11.840 1.00 94.62 371 ALA A C 1
ATOM 2790 O O . ALA A 1 371 ? -23.214 23.771 10.665 1.00 94.62 371 ALA A O 1
ATOM 2791 N N . GLY A 1 372 ? -22.489 23.507 12.780 1.00 93.81 372 GLY A N 1
ATOM 2792 C CA . GLY A 1 372 ? -21.101 23.874 12.515 1.00 93.81 372 GLY A CA 1
ATOM 2793 C C . GLY A 1 372 ? -20.415 22.909 11.548 1.00 93.81 372 GLY A C 1
ATOM 2794 O O . GLY A 1 372 ? -19.759 23.350 10.605 1.00 93.81 372 GLY A O 1
ATOM 2795 N N . ALA A 1 373 ? -20.635 21.600 11.704 1.00 93.44 373 ALA A N 1
ATOM 2796 C CA . ALA A 1 373 ? -20.091 20.587 10.799 1.00 93.44 373 ALA A CA 1
ATOM 2797 C C . ALA A 1 373 ? -20.581 20.763 9.351 1.00 93.44 373 ALA A C 1
ATOM 2799 O O . ALA A 1 373 ? -19.779 20.686 8.418 1.00 93.44 373 ALA A O 1
ATOM 2800 N N . ILE A 1 374 ? -21.876 21.040 9.157 1.00 93.19 374 ILE A N 1
ATOM 2801 C CA . ILE A 1 374 ? -22.450 21.317 7.830 1.00 93.19 374 ILE A CA 1
ATOM 2802 C C . ILE A 1 374 ? -21.810 22.565 7.218 1.00 93.19 374 ILE A C 1
ATOM 2804 O O . ILE A 1 374 ? -21.362 22.512 6.074 1.00 93.19 374 ILE A O 1
ATOM 2808 N N . SER A 1 375 ? -21.740 23.660 7.980 1.00 92.88 375 SER A N 1
ATOM 2809 C CA . SER A 1 375 ? -21.175 24.933 7.518 1.00 92.88 375 SER A CA 1
ATOM 2810 C C . SER A 1 375 ? -19.725 24.777 7.045 1.00 92.88 375 SER A C 1
ATOM 2812 O O . SER A 1 375 ? -19.373 25.185 5.936 1.00 92.88 375 SER A O 1
ATOM 2814 N N . GLU A 1 376 ? -18.887 24.100 7.835 1.00 92.12 376 GLU A N 1
ATOM 2815 C CA . GLU A 1 376 ? -17.483 23.884 7.483 1.00 92.12 376 GLU A CA 1
ATOM 2816 C C . GLU A 1 376 ? -17.300 22.979 6.256 1.00 92.12 376 GLU A C 1
ATOM 2818 O O . GLU A 1 376 ? -16.460 23.262 5.397 1.00 92.12 376 GLU A O 1
ATOM 2823 N N . LEU A 1 377 ? -18.091 21.907 6.130 1.00 91.56 377 LEU A N 1
ATOM 2824 C CA . LEU A 1 377 ? -18.017 21.024 4.960 1.00 91.56 377 LEU A CA 1
ATOM 2825 C C . LEU A 1 377 ? -18.518 21.712 3.689 1.00 91.56 377 LEU A C 1
ATOM 2827 O O . LEU A 1 377 ? -17.949 21.493 2.621 1.00 91.56 377 LEU A O 1
ATOM 2831 N N . GLN A 1 378 ? -19.539 22.564 3.794 1.00 90.69 378 GLN A N 1
ATOM 2832 C CA . GLN A 1 378 ? -20.015 23.371 2.672 1.00 90.69 378 GLN A CA 1
ATOM 2833 C C . GLN A 1 378 ? -18.954 24.369 2.213 1.00 90.69 378 GLN A C 1
ATOM 2835 O O . GLN A 1 378 ? -18.686 24.454 1.017 1.00 90.69 378 GLN A O 1
ATOM 2840 N N . ALA A 1 379 ? -18.302 25.072 3.142 1.00 85.69 379 ALA A N 1
ATOM 2841 C CA . ALA A 1 379 ? -17.210 25.984 2.808 1.00 85.69 379 ALA A CA 1
ATOM 2842 C C . ALA A 1 379 ? -16.054 25.257 2.093 1.00 85.69 379 ALA A C 1
ATOM 2844 O O . ALA A 1 379 ? -15.479 25.779 1.138 1.00 85.69 379 ALA A O 1
ATOM 2845 N N . ALA A 1 380 ? -15.759 24.019 2.501 1.00 84.06 380 ALA A N 1
ATOM 2846 C CA . ALA A 1 380 ? -14.701 23.202 1.914 1.00 84.06 380 ALA A CA 1
ATOM 2847 C C . ALA A 1 380 ? -14.964 22.754 0.465 1.00 84.06 380 ALA A C 1
ATOM 2849 O O . ALA A 1 380 ? -14.011 22.426 -0.238 1.00 84.06 380 ALA A O 1
ATOM 2850 N N . LEU A 1 381 ? -16.221 22.746 -0.001 1.00 79.38 381 LEU A N 1
ATOM 2851 C CA . LEU A 1 381 ? -16.554 22.420 -1.397 1.00 79.38 381 LEU A CA 1
ATOM 2852 C C . LEU A 1 381 ? -16.056 23.483 -2.387 1.00 79.38 381 LEU A C 1
ATOM 2854 O O . LEU A 1 381 ? -15.872 23.178 -3.565 1.00 79.38 381 LEU A O 1
ATOM 2858 N N . PHE A 1 382 ? -15.840 24.713 -1.915 1.00 75.50 382 PHE A N 1
ATOM 2859 C CA . PHE A 1 382 ? -15.494 25.869 -2.746 1.00 75.50 382 PHE A CA 1
ATOM 2860 C C . PHE A 1 382 ? -14.034 26.342 -2.579 1.00 75.50 382 PHE A C 1
ATOM 2862 O O . PHE A 1 382 ? -13.657 27.348 -3.179 1.00 75.50 382 PHE A O 1
ATOM 2869 N N . ALA A 1 383 ? -13.214 25.629 -1.794 1.00 63.12 383 ALA A N 1
ATOM 2870 C CA . ALA A 1 383 ? -11.815 25.958 -1.465 1.00 63.12 383 ALA A CA 1
ATOM 2871 C C . ALA A 1 383 ? -10.791 25.021 -2.142 1.00 63.12 383 ALA A C 1
ATOM 2873 O O . ALA A 1 383 ? -9.599 25.406 -2.280 1.00 63.12 383 ALA A O 1
#

Radius of gyration: 22.88 Å; chains: 1; bounding box: 55×59×65 Å